Protein AF-0000000074158542 (afdb_homodimer)

Radius of gyration: 22.86 Å; Cα contacts (8 Å, |Δi|>4): 932; chains: 2; bounding box: 51×66×59 Å

Solvent-accessible surface area (backbone atoms only — not comparable to full-atom values): 23704 Å² total; per-residue (Å²): 130,83,53,44,63,61,60,49,43,71,37,66,74,48,36,55,53,65,66,39,65,47,54,40,76,48,74,39,62,45,64,48,71,70,79,64,55,94,86,49,64,58,48,18,19,28,57,45,49,68,30,48,36,85,51,28,33,64,36,61,40,24,36,33,59,42,85,89,40,65,74,87,75,65,70,91,71,69,67,77,62,85,67,69,78,62,86,50,35,48,61,89,57,55,47,31,32,33,36,39,36,39,24,53,35,42,8,14,80,51,70,40,21,51,26,70,20,52,54,44,35,54,43,47,50,29,43,50,31,40,50,49,51,36,12,52,51,46,38,72,74,48,49,90,52,84,67,60,88,54,42,55,83,43,55,89,62,56,66,44,67,42,33,45,36,39,40,48,71,40,88,50,57,41,69,37,52,34,41,31,37,16,33,68,74,44,44,53,92,46,38,36,33,36,35,31,37,33,24,42,82,85,64,48,67,27,31,40,34,38,33,38,33,38,42,58,82,51,78,72,58,68,76,103,130,86,53,45,64,61,61,49,42,70,37,66,73,47,36,54,52,64,65,40,66,47,52,40,77,46,74,38,62,46,65,48,73,70,79,63,57,94,84,48,64,58,49,16,19,28,59,45,48,70,30,48,34,83,49,26,33,61,36,61,41,24,36,32,60,41,85,90,41,66,76,85,77,63,70,91,71,68,68,74,61,83,64,72,78,62,88,50,35,46,61,90,56,56,47,32,34,32,37,39,36,39,23,53,34,41,6,14,81,50,69,40,19,52,26,71,20,52,55,43,34,53,43,47,50,28,42,50,30,39,49,50,51,38,11,51,52,44,39,73,75,49,48,88,51,85,66,60,88,55,43,54,83,44,56,90,61,54,66,45,66,42,33,42,38,38,40,49,70,40,90,51,58,41,70,38,51,34,42,31,37,17,32,66,72,45,44,54,91,47,38,35,32,35,36,29,37,33,24,42,82,86,65,48,68,25,30,38,34,38,34,39,33,38,42,59,81,51,76,72,57,68,76,103

Secondary structure (DSSP, 8-state):
---HHHHHHTSHHHHHHHTSTTEEEE--GGG------TTSPPSSHIIIIIS-STTS---EEEEEEPTT------S----------S--PBPS--EEEEEEEE-GGGB-SSTTBB-THHHHHHHHHHHHHHHHHHHHHHHHHHTTSPPPTTB---TT--EEEEEEEEEE-SPPBSSEEEEEEEEEEEEETTEEEEEEEEE-TT--EEEEEEEEEEE---GGGTT-/---HHHHHHTSHHHHHHHTSTTEEEE--GGG------TTSPPSSHIIIIIS-STTS---EEEEEEPTT------S----------S--PBPS--EEEEEEEE-GGGB-SSTTBB-HHHHHHHHHHHHHHHHHHHHHHHHHHHTTSPPPTTB---TT--EEEEEEEEEE-SPPBSSEEEEEEEEEEEEETTEEEEEEEEE-TT--EEEEEEEEEEE---GGGTT-

Structure (mmCIF, N/CA/C/O backbone):
data_AF-0000000074158542-model_v1
#
loop_
_entity.id
_entity.type
_entity.pdbx_description
1 polymer 'Thioesterase domain-containing protein'
#
loop_
_atom_site.group_PDB
_atom_site.id
_atom_site.type_symbol
_atom_site.label_atom_id
_atom_site.label_alt_id
_atom_site.label_comp_id
_atom_site.label_asym_id
_atom_site.label_entity_id
_atom_site.label_seq_id
_atom_site.pdbx_PDB_ins_code
_atom_site.Cartn_x
_atom_site.Cartn_y
_atom_site.Cartn_z
_atom_site.occupancy
_atom_site.B_iso_or_equiv
_atom_site.auth_seq_id
_atom_site.auth_comp_id
_atom_site.auth_asym_id
_atom_site.auth_atom_id
_atom_site.pdbx_PDB_model_num
ATOM 1 N N . MET A 1 1 ? -13.031 23.891 -12.07 1 36.44 1 MET A N 1
ATOM 2 C CA . MET A 1 1 ? -12.43 22.844 -11.25 1 36.44 1 MET A CA 1
ATOM 3 C C . MET A 1 1 ? -13.148 22.719 -9.914 1 36.44 1 MET A C 1
ATOM 5 O O . MET A 1 1 ? -13.227 23.688 -9.148 1 36.44 1 MET A O 1
ATOM 9 N N . PHE A 1 2 ? -14.211 22.109 -9.836 1 53.5 2 PHE A N 1
ATOM 10 C CA . PHE A 1 2 ? -15.062 21.984 -8.656 1 53.5 2 PHE A CA 1
ATOM 11 C C . PHE A 1 2 ? -14.227 21.688 -7.414 1 53.5 2 PHE A C 1
ATOM 13 O O . PHE A 1 2 ? -13.234 20.969 -7.484 1 53.5 2 PHE A O 1
ATOM 20 N N . ASP A 1 3 ? -14.234 22.453 -6.316 1 83.88 3 ASP A N 1
ATOM 21 C CA . ASP A 1 3 ? -13.594 22.516 -5.008 1 83.88 3 ASP A CA 1
ATOM 22 C C . ASP A 1 3 ? -13.797 21.219 -4.23 1 83.88 3 ASP A C 1
ATOM 24 O O . ASP A 1 3 ? -14.914 20.719 -4.148 1 83.88 3 ASP A O 1
ATOM 28 N N . ASN A 1 4 ? -12.773 20.344 -4.148 1 93.06 4 ASN A N 1
ATOM 29 C CA . ASN A 1 4 ? -12.812 19.094 -3.395 1 93.06 4 ASN A CA 1
ATOM 30 C C . ASN A 1 4 ? -13.734 19.203 -2.186 1 93.06 4 ASN A C 1
ATOM 32 O O . ASN A 1 4 ? -14.539 18.297 -1.937 1 93.06 4 ASN A O 1
ATOM 36 N N . MET A 1 5 ? -13.742 20.297 -1.559 1 93.75 5 MET A N 1
ATOM 37 C CA . MET A 1 5 ? -14.562 20.469 -0.366 1 93.75 5 MET A CA 1
ATOM 38 C C . MET A 1 5 ? -16.047 20.547 -0.733 1 93.75 5 MET A C 1
ATOM 40 O O . MET A 1 5 ? -16.891 19.984 -0.044 1 93.75 5 MET A O 1
ATOM 44 N N . ASP A 1 6 ? -16.375 21.281 -1.774 1 94.75 6 ASP A N 1
ATOM 45 C CA . ASP A 1 6 ? -17.766 21.359 -2.227 1 94.75 6 ASP A CA 1
ATOM 46 C C . ASP A 1 6 ? -18.297 19.984 -2.604 1 94.75 6 ASP A C 1
ATOM 48 O O . ASP A 1 6 ? -19.453 19.672 -2.309 1 94.75 6 ASP A O 1
ATOM 52 N N . TYR A 1 7 ? -17.5 19.266 -3.262 1 97 7 TYR A N 1
ATOM 53 C CA . TYR A 1 7 ? -17.875 17.906 -3.617 1 97 7 TYR A CA 1
ATOM 54 C C . TYR A 1 7 ? -18.234 17.094 -2.373 1 97 7 TYR A C 1
ATOM 56 O O . TYR A 1 7 ? -19.297 16.469 -2.312 1 97 7 TYR A O 1
ATOM 64 N N . PHE A 1 8 ? -17.359 17.094 -1.417 1 97.06 8 PHE A N 1
ATOM 65 C CA . PHE A 1 8 ? -17.578 16.266 -0.234 1 97.06 8 PHE A CA 1
ATOM 66 C C . PHE A 1 8 ? -18.734 16.797 0.592 1 97.06 8 PHE A C 1
ATOM 68 O O . PHE A 1 8 ? -19.469 16.016 1.22 1 97.06 8 PHE A O 1
ATOM 75 N N . LYS A 1 9 ? -18.969 18.078 0.613 1 95.94 9 LYS A N 1
ATOM 76 C CA . LYS A 1 9 ? -20.078 18.688 1.35 1 95.94 9 LYS A CA 1
ATOM 77 C C . LYS A 1 9 ? -21.406 18.297 0.733 1 95.94 9 LYS A C 1
ATOM 79 O O . LYS A 1 9 ? -22.469 18.484 1.347 1 95.94 9 LYS A O 1
ATOM 84 N N . SER A 1 10 ? -21.422 17.781 -0.447 1 96.19 10 SER A N 1
ATOM 85 C CA . SER A 1 10 ? -22.656 17.297 -1.064 1 96.19 10 SER A CA 1
ATOM 86 C C . SER A 1 10 ? -23.172 16.047 -0.362 1 96.19 10 SER A C 1
ATOM 88 O O . SER A 1 10 ? -24.328 15.664 -0.535 1 96.19 10 SER A O 1
ATOM 90 N N . PHE A 1 11 ? -22.297 15.414 0.333 1 95.88 11 PHE A N 1
ATOM 91 C CA . PHE A 1 11 ? -22.719 14.328 1.204 1 95.88 11 PHE A CA 1
ATOM 92 C C . PHE A 1 11 ? -23.219 14.867 2.543 1 95.88 11 PHE A C 1
ATOM 94 O O . PHE A 1 11 ? -22.453 15.484 3.285 1 95.88 11 PHE A O 1
ATOM 101 N N . PRO A 1 12 ? -24.406 14.531 2.934 1 96.06 12 PRO A N 1
ATOM 102 C CA . PRO A 1 12 ? -24.969 15.109 4.16 1 96.06 12 PRO A CA 1
ATOM 103 C C . PRO A 1 12 ? -24.109 14.812 5.391 1 96.06 12 PRO A C 1
ATOM 105 O O . PRO A 1 12 ? -23.938 15.688 6.242 1 96.06 12 PRO A O 1
ATOM 108 N N . TRP A 1 13 ? -23.641 13.617 5.43 1 94.69 13 TRP A N 1
ATOM 109 C CA . TRP A 1 13 ? -22.844 13.258 6.598 1 94.69 13 TRP A CA 1
ATOM 110 C C . TRP A 1 13 ? -21.562 14.078 6.652 1 94.69 13 TRP A C 1
ATOM 112 O O . TRP A 1 13 ? -21.062 14.398 7.734 1 94.69 13 TRP A O 1
ATOM 122 N N . PHE A 1 14 ? -20.969 14.383 5.582 1 95.88 14 PHE A N 1
ATOM 123 C CA . PHE A 1 14 ? -19.75 15.188 5.57 1 95.88 14 PHE A CA 1
ATOM 124 C C . PHE A 1 14 ? -20.078 16.656 5.812 1 95.88 14 PHE A C 1
ATOM 126 O O . PHE A 1 14 ? -19.328 17.359 6.5 1 95.88 14 PHE A O 1
ATOM 133 N N . ASP A 1 15 ? -21.156 17.078 5.262 1 96.38 15 ASP A N 1
ATOM 134 C CA . ASP A 1 15 ? -21.578 18.453 5.527 1 96.38 15 ASP A CA 1
ATOM 135 C C . ASP A 1 15 ? -21.766 18.688 7.023 1 96.38 15 ASP A C 1
ATOM 137 O O . ASP A 1 15 ? -21.359 19.734 7.543 1 96.38 15 ASP A O 1
ATOM 141 N N . ALA A 1 16 ? -22.344 17.75 7.668 1 96.06 16 ALA A N 1
ATOM 142 C CA . ALA A 1 16 ? -22.516 17.844 9.117 1 96.06 16 ALA A CA 1
ATOM 143 C C . ALA A 1 16 ? -21.172 17.922 9.82 1 96.06 16 ALA A C 1
ATOM 145 O O . ALA A 1 16 ? -21.016 18.656 10.797 1 96.06 16 ALA A O 1
ATOM 146 N N . LEU A 1 17 ? -20.25 17.172 9.328 1 94.31 17 LEU A N 1
ATOM 147 C CA . LEU A 1 17 ? -18.906 17.156 9.898 1 94.31 17 LEU A CA 1
ATOM 148 C C . LEU A 1 17 ? -18.25 18.516 9.781 1 94.31 17 LEU A C 1
ATOM 150 O O . LEU A 1 17 ? -17.562 18.969 10.711 1 94.31 17 LEU A O 1
ATOM 154 N N . THR A 1 18 ? -18.484 19.188 8.68 1 95.62 18 THR A N 1
ATOM 155 C CA . THR A 1 18 ? -17.828 20.469 8.445 1 95.62 18 THR A CA 1
ATOM 156 C C . THR A 1 18 ? -18.391 21.531 9.383 1 95.62 18 THR A C 1
ATOM 158 O O . THR A 1 18 ? -17.812 22.609 9.539 1 95.62 18 THR A O 1
ATOM 161 N N . LYS A 1 19 ? -19.469 21.25 10.031 1 95.06 19 LYS A N 1
ATOM 162 C CA . LYS A 1 19 ? -20.125 22.203 10.922 1 95.06 19 LYS A CA 1
ATOM 163 C C . LYS A 1 19 ? -19.719 21.969 12.375 1 95.06 19 LYS A C 1
ATOM 165 O O . LYS A 1 19 ? -20.109 22.719 13.266 1 95.06 19 LYS A O 1
ATOM 170 N N . GLU A 1 20 ? -19.016 20.938 12.547 1 94.12 20 GLU A N 1
ATOM 171 C CA . GLU A 1 20 ? -18.516 20.672 13.891 1 94.12 20 GLU A CA 1
ATOM 172 C C . GLU A 1 20 ? -17.578 21.781 14.359 1 94.12 20 GLU A C 1
ATOM 174 O O . GLU A 1 20 ? -16.766 22.297 13.578 1 94.12 20 GLU A O 1
ATOM 179 N N . PRO A 1 21 ? -17.656 22.141 15.648 1 93.44 21 PRO A N 1
ATOM 180 C CA . PRO A 1 21 ? -16.75 23.172 16.172 1 93.44 21 PRO A CA 1
ATOM 181 C C . PRO A 1 21 ? -15.281 22.781 16.016 1 93.44 21 PRO A C 1
ATOM 183 O O . PRO A 1 21 ? -14.898 21.641 16.312 1 93.44 21 PRO A O 1
ATOM 186 N N . GLY A 1 22 ? -14.523 23.734 15.453 1 94.06 22 GLY A N 1
ATOM 187 C CA . GLY A 1 22 ? -13.086 23.531 15.352 1 94.06 22 GLY A CA 1
ATOM 188 C C . GLY A 1 22 ? -12.672 22.891 14.039 1 94.06 22 GLY A C 1
ATOM 189 O O . GLY A 1 22 ? -11.484 22.641 13.812 1 94.06 22 GLY A O 1
ATOM 190 N N . PHE A 1 23 ? -13.656 22.641 13.227 1 95.88 23 PHE A N 1
ATOM 191 C CA . PHE A 1 23 ? -13.352 22.031 11.945 1 95.88 23 PHE A CA 1
ATOM 192 C C . PHE A 1 23 ? -12.438 22.922 11.117 1 95.88 23 PHE A C 1
ATOM 194 O O . PHE A 1 23 ? -12.758 24.078 10.859 1 95.88 23 PHE A O 1
ATOM 201 N N . VAL A 1 24 ? -11.242 22.406 10.766 1 96 24 VAL A N 1
ATOM 202 C CA . VAL A 1 24 ? -10.289 23.109 9.914 1 96 24 VAL A CA 1
ATOM 203 C C . VAL A 1 24 ? -9.93 22.234 8.711 1 96 24 VAL A C 1
ATOM 205 O O . VAL A 1 24 ? -9.516 21.094 8.867 1 96 24 VAL A O 1
ATOM 208 N N . SER A 1 25 ? -10.117 22.766 7.551 1 96 25 SER A N 1
ATOM 209 C CA . SER A 1 25 ? -9.75 22.047 6.34 1 96 25 SER A CA 1
ATOM 210 C C . SER A 1 25 ? -8.305 22.344 5.938 1 96 25 SER A C 1
ATOM 212 O O . SER A 1 25 ? -7.754 23.375 6.316 1 96 25 SER A O 1
ATOM 214 N N . PHE A 1 26 ? -7.695 21.438 5.254 1 94.19 26 PHE A N 1
ATOM 215 C CA . PHE A 1 26 ? -6.371 21.625 4.68 1 94.19 26 PHE A CA 1
ATOM 216 C C . PHE A 1 26 ? -6.195 20.797 3.416 1 94.19 26 PHE A C 1
ATOM 218 O O . PHE A 1 26 ? -6.992 19.891 3.145 1 94.19 26 PHE A O 1
ATOM 225 N N . THR A 1 27 ? -5.188 21.141 2.621 1 92.69 27 THR A N 1
ATOM 226 C CA . THR A 1 27 ? -4.793 20.312 1.477 1 92.69 27 THR A CA 1
ATOM 227 C C . THR A 1 27 ? -3.701 19.328 1.868 1 92.69 27 THR A C 1
ATOM 229 O O . THR A 1 27 ? -2.627 19.734 2.322 1 92.69 27 THR A O 1
ATOM 232 N N . PRO A 1 28 ? -4.035 18.078 1.693 1 93.38 28 PRO A N 1
ATOM 233 C CA . PRO A 1 28 ? -2.965 17.109 1.977 1 93.38 28 PRO A CA 1
ATOM 234 C C . PRO A 1 28 ? -1.699 17.391 1.167 1 93.38 28 PRO A C 1
ATOM 236 O O . PRO A 1 28 ? -1.778 17.859 0.03 1 93.38 28 PRO A O 1
ATOM 239 N N . VAL A 1 29 ? -0.57 17.078 1.777 1 86.44 29 VAL A N 1
ATOM 240 C CA . VAL A 1 29 ? 0.714 17.359 1.145 1 86.44 29 VAL A CA 1
ATOM 241 C C . VAL A 1 29 ? 0.807 16.625 -0.189 1 86.44 29 VAL A C 1
ATOM 243 O O . VAL A 1 29 ? 1.404 17.125 -1.144 1 86.44 29 VAL A O 1
ATOM 246 N N . SER A 1 30 ? 0.225 15.508 -0.268 1 89.94 30 SER A N 1
ATOM 247 C CA . SER A 1 30 ? 0.271 14.68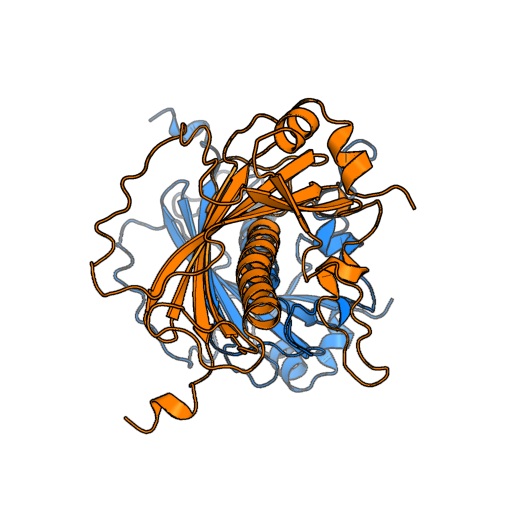8 -1.475 1 89.94 30 SER A CA 1
ATOM 248 C C . SER A 1 30 ? -0.526 15.32 -2.607 1 89.94 30 SER A C 1
ATOM 250 O O . SER A 1 30 ? -0.401 14.922 -3.766 1 89.94 30 SER A O 1
ATOM 252 N N . ARG A 1 31 ? -1.344 16.281 -2.344 1 90.56 31 ARG A N 1
ATOM 253 C CA . ARG A 1 31 ? -2.133 16.984 -3.35 1 90.56 31 ARG A CA 1
ATOM 254 C C . ARG A 1 31 ? -1.714 18.453 -3.447 1 90.56 31 ARG A C 1
ATOM 256 O O . ARG A 1 31 ? -2.357 19.25 -4.141 1 90.56 31 ARG A O 1
ATOM 263 N N . SER A 1 32 ? -0.72 18.75 -2.678 1 82.06 32 SER A N 1
ATOM 264 C CA . SER A 1 32 ? -0.263 20.125 -2.682 1 82.06 32 SER A CA 1
ATOM 265 C C . SER A 1 32 ? 0.671 20.406 -3.855 1 82.06 32 SER A C 1
ATOM 267 O O . SER A 1 32 ? 1.409 19.516 -4.289 1 82.06 32 SER A O 1
ATOM 269 N N . ASN A 1 33 ? 0.307 21.375 -4.746 1 62.41 33 ASN A N 1
ATOM 270 C CA . ASN A 1 33 ? 1.046 21.75 -5.945 1 62.41 33 ASN A CA 1
ATOM 271 C C . ASN A 1 33 ? 2.387 22.391 -5.602 1 62.41 33 ASN A C 1
ATOM 273 O O . ASN A 1 33 ? 2.955 23.125 -6.41 1 62.41 33 ASN A O 1
ATOM 277 N N . GLY A 1 34 ? 2.863 22.156 -4.527 1 56.31 34 GLY A N 1
ATOM 278 C CA . GLY A 1 34 ? 4.09 22.922 -4.395 1 56.31 34 GLY A CA 1
ATOM 279 C C . GLY A 1 34 ? 5.047 22.719 -5.555 1 56.31 34 GLY A C 1
ATOM 280 O O . GLY A 1 34 ? 5.02 21.688 -6.215 1 56.31 34 GLY A O 1
ATOM 281 N N . THR A 1 35 ? 5.281 23.828 -6.312 1 51.31 35 THR A N 1
ATOM 282 C CA . THR A 1 35 ? 6.184 23.906 -7.457 1 51.31 35 THR A CA 1
ATOM 283 C C . THR A 1 35 ? 7.492 23.188 -7.16 1 51.31 35 THR A C 1
ATOM 285 O O . THR A 1 35 ? 8.141 23.453 -6.148 1 51.31 35 THR A O 1
ATOM 288 N N . TYR A 1 36 ? 7.344 21.938 -7.484 1 53.16 36 TYR A N 1
ATOM 289 C CA . TYR A 1 36 ? 8.672 21.328 -7.418 1 53.16 36 TYR A CA 1
ATOM 290 C C . TYR A 1 36 ? 9.57 21.891 -8.523 1 53.16 36 TYR A C 1
ATOM 292 O O . TYR A 1 36 ? 9.086 22.266 -9.594 1 53.16 36 TYR A O 1
ATOM 300 N N . GLY A 1 37 ? 10.516 22.5 -8.156 1 50.5 37 GLY A N 1
ATOM 301 C CA . GLY A 1 37 ? 11.43 23.078 -9.133 1 50.5 37 GLY A CA 1
ATOM 302 C C . GLY A 1 37 ? 11.617 22.203 -10.359 1 50.5 37 GLY A C 1
ATOM 303 O O . GLY A 1 37 ? 11.352 21 -10.312 1 50.5 37 GLY A O 1
ATOM 304 N N . ASP A 1 38 ? 11.734 22.797 -11.555 1 50.31 38 ASP A N 1
ATOM 305 C CA . ASP A 1 38 ? 11.875 22.25 -12.898 1 50.31 38 ASP A CA 1
ATOM 306 C C . ASP A 1 38 ? 12.797 21.031 -12.898 1 50.31 38 ASP A C 1
ATOM 308 O O . ASP A 1 38 ? 12.625 20.109 -13.703 1 50.31 38 ASP A O 1
ATOM 312 N N . ASN A 1 39 ? 13.844 21.047 -12.016 1 53.22 39 ASN A N 1
ATOM 313 C CA . ASN A 1 39 ? 14.883 20.016 -12.109 1 53.22 39 ASN A CA 1
ATOM 314 C C . ASN A 1 39 ? 14.727 18.969 -11.016 1 53.22 39 ASN A C 1
ATOM 316 O O . ASN A 1 39 ? 15.609 18.125 -10.82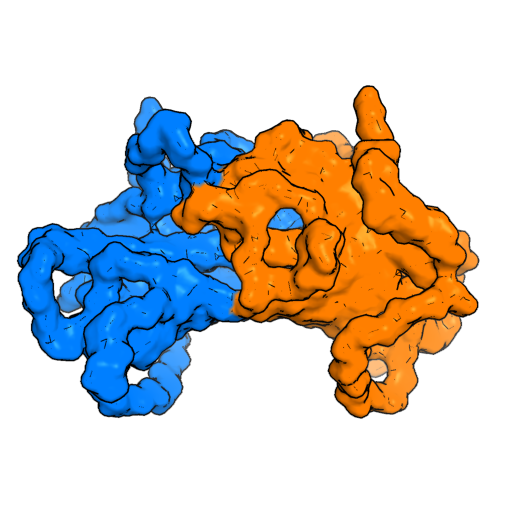8 1 53.22 39 ASN A O 1
ATOM 320 N N . GLU A 1 40 ? 13.68 19.109 -10.219 1 57.97 40 GLU A N 1
ATOM 321 C CA . GLU A 1 40 ? 13.602 18.094 -9.164 1 57.97 40 GLU A CA 1
ATOM 322 C C . GLU A 1 40 ? 12.641 16.969 -9.539 1 57.97 40 GLU A C 1
ATOM 324 O O . GLU A 1 40 ? 11.648 17.203 -10.227 1 57.97 40 GLU A O 1
ATOM 329 N N . PRO A 1 41 ? 13.141 15.828 -9.281 1 61 41 PRO A N 1
ATOM 330 C CA . PRO A 1 41 ? 12.219 14.727 -9.555 1 61 41 PRO A CA 1
ATOM 331 C C . PRO A 1 41 ? 10.867 14.906 -8.867 1 61 41 PRO A C 1
ATOM 333 O O . PRO A 1 41 ? 10.789 15.5 -7.793 1 61 41 PRO A O 1
ATOM 336 N N . PRO A 1 42 ? 9.953 14.617 -9.57 1 67.69 42 PRO A N 1
ATOM 337 C CA . PRO A 1 42 ? 8.594 14.867 -9.086 1 67.69 42 PRO A CA 1
ATOM 338 C C . PRO A 1 42 ? 8.273 14.109 -7.801 1 67.69 42 PRO A C 1
ATOM 340 O O . PRO A 1 42 ? 8.617 12.93 -7.676 1 67.69 42 PRO A O 1
ATOM 343 N N . ARG A 1 43 ? 7.973 14.859 -6.742 1 80.12 43 ARG A N 1
ATOM 344 C CA . ARG A 1 43 ? 7.5 14.297 -5.48 1 80.12 43 ARG A CA 1
ATOM 345 C C . ARG A 1 43 ? 5.992 14.07 -5.512 1 80.12 43 ARG A C 1
ATOM 347 O O . ARG A 1 43 ? 5.281 14.703 -6.301 1 80.12 43 ARG A O 1
ATOM 354 N N . ASN A 1 44 ? 5.57 13.141 -4.691 1 86.56 44 ASN A N 1
ATOM 355 C CA . ASN A 1 44 ? 4.156 12.867 -4.461 1 86.56 44 ASN A CA 1
ATOM 356 C C . ASN A 1 44 ? 3.424 12.555 -5.762 1 86.56 44 ASN A C 1
ATOM 358 O O . ASN A 1 44 ? 2.26 12.922 -5.93 1 86.56 44 ASN A O 1
ATOM 362 N N . GLN A 1 45 ? 4.09 11.992 -6.719 1 89.5 45 GLN A N 1
ATOM 363 C CA . GLN A 1 45 ? 3.508 11.773 -8.039 1 89.5 45 GLN A CA 1
ATOM 364 C C . GLN A 1 45 ? 2.318 10.82 -7.965 1 89.5 45 GLN A C 1
ATOM 366 O O . GLN A 1 45 ? 1.345 10.977 -8.703 1 89.5 45 GLN A O 1
ATOM 371 N N . ILE A 1 46 ? 2.361 9.914 -7.082 1 93.88 46 ILE A N 1
ATOM 372 C CA . ILE A 1 46 ? 1.338 8.867 -7.062 1 93.88 46 ILE A CA 1
ATOM 373 C C . ILE A 1 46 ? -0.017 9.484 -6.719 1 93.88 46 ILE A C 1
ATOM 375 O O . ILE A 1 46 ? -1 9.273 -7.434 1 93.88 46 ILE A O 1
ATOM 379 N N . LEU A 1 47 ? -0.072 10.297 -5.719 1 93.44 47 LEU A N 1
ATOM 380 C CA . LEU A 1 47 ? -1.365 10.844 -5.316 1 93.44 47 LEU A CA 1
ATOM 381 C C . LEU A 1 47 ? -1.639 12.172 -6.016 1 93.44 47 LEU A C 1
ATOM 383 O O . LEU A 1 47 ? -2.795 12.531 -6.25 1 93.44 47 LEU A O 1
ATOM 387 N N . ARG A 1 48 ? -0.61 12.828 -6.367 1 91.94 48 ARG A N 1
ATOM 388 C CA . ARG A 1 48 ? -0.765 14.148 -6.977 1 91.94 48 ARG A CA 1
ATOM 389 C C . ARG A 1 48 ? -1.126 14.023 -8.453 1 91.94 48 ARG A C 1
ATOM 391 O O . ARG A 1 48 ? -1.872 14.852 -8.984 1 91.94 48 ARG A O 1
ATOM 398 N N . GLN A 1 49 ? -0.616 13.047 -9.102 1 91.44 49 GLN A N 1
ATOM 399 C CA . GLN A 1 49 ? -0.771 12.961 -10.547 1 91.44 49 GLN A CA 1
ATOM 400 C C . GLN A 1 49 ? -1.378 11.625 -10.953 1 91.44 49 GLN A C 1
ATOM 402 O O . GLN A 1 49 ? -2.461 11.578 -11.539 1 91.44 49 GLN A O 1
ATOM 407 N N . THR A 1 50 ? -0.81 10.586 -10.617 1 95.19 50 THR A N 1
ATOM 408 C CA . THR A 1 50 ? -1.194 9.266 -11.102 1 95.19 50 THR A CA 1
ATOM 409 C C . THR A 1 50 ? -2.611 8.914 -10.656 1 95.19 50 THR A C 1
ATOM 411 O O . THR A 1 50 ? -3.412 8.414 -11.445 1 95.19 50 THR A O 1
ATOM 414 N N . PHE A 1 51 ? -2.928 9.219 -9.375 1 97 51 PHE A N 1
ATOM 415 C CA . PHE A 1 51 ? -4.246 8.875 -8.859 1 97 51 PHE A CA 1
ATOM 416 C C . PHE A 1 51 ? -5.203 10.055 -8.984 1 97 51 PHE A C 1
ATOM 418 O O . PHE A 1 51 ? -6.391 9.938 -8.672 1 97 51 PHE A O 1
ATOM 425 N N . ASN A 1 52 ? -4.711 11.164 -9.383 1 94.88 52 ASN A N 1
ATOM 426 C CA . ASN A 1 52 ? -5.555 12.352 -9.445 1 94.88 52 ASN A CA 1
ATOM 427 C C . ASN A 1 52 ? -6.312 12.43 -10.766 1 94.88 52 ASN A C 1
ATOM 429 O O . ASN A 1 52 ? -6.004 13.266 -11.617 1 94.88 52 ASN A O 1
ATOM 433 N N . ASN A 1 53 ? -7.324 11.625 -10.922 1 95.56 53 ASN A N 1
ATOM 434 C CA . ASN A 1 53 ? -8.156 11.57 -12.125 1 95.56 53 ASN A CA 1
ATOM 435 C C . ASN A 1 53 ? -9.5 10.914 -11.844 1 95.56 53 ASN A C 1
ATOM 437 O O . ASN A 1 53 ? -9.727 10.391 -10.75 1 95.56 53 ASN A O 1
ATOM 441 N N . SER A 1 54 ? -10.367 10.805 -12.805 1 96.12 54 SER A N 1
ATOM 442 C CA . SER A 1 54 ? -11.758 10.398 -12.617 1 96.12 54 SER A CA 1
ATOM 443 C C . SER A 1 54 ? -11.859 8.891 -12.383 1 96.12 54 SER A C 1
ATOM 445 O O . SER A 1 54 ? -12.844 8.414 -11.812 1 96.12 54 SER A O 1
ATOM 447 N N . ASP A 1 55 ? -10.852 8.094 -12.719 1 95.06 55 ASP A N 1
ATOM 448 C CA . ASP A 1 55 ? -10.93 6.633 -12.641 1 95.06 55 ASP A CA 1
ATOM 449 C C . ASP A 1 55 ? -10.375 6.129 -11.305 1 95.06 55 ASP A C 1
ATOM 451 O O . ASP A 1 55 ? -10.586 4.969 -10.945 1 95.06 55 ASP A O 1
ATOM 455 N N . THR A 1 56 ? -9.664 6.984 -10.594 1 97.31 56 THR A N 1
ATOM 456 C CA . THR A 1 56 ? -8.992 6.52 -9.383 1 97.31 56 THR A CA 1
ATOM 457 C C . THR A 1 56 ? -9.43 7.344 -8.172 1 97.31 56 THR A C 1
ATOM 459 O O . THR A 1 56 ? -10.375 6.98 -7.477 1 97.31 56 THR A O 1
ATOM 462 N N . ILE A 1 57 ? -8.828 8.531 -7.949 1 98.06 57 ILE A N 1
ATOM 463 C CA . ILE A 1 57 ? -9.219 9.391 -6.832 1 98.06 57 ILE A CA 1
ATOM 464 C C . ILE A 1 57 ? -9.469 10.812 -7.332 1 98.06 57 ILE A C 1
ATOM 466 O O . ILE A 1 57 ? -8.617 11.688 -7.188 1 98.06 57 ILE A O 1
ATOM 470 N N . PRO A 1 58 ? -10.633 11.078 -7.746 1 97.69 58 PRO A N 1
ATOM 471 C CA . PRO A 1 58 ? -10.906 12.391 -8.336 1 97.69 58 PRO A CA 1
ATOM 472 C C . PRO A 1 58 ? -10.992 13.5 -7.289 1 97.69 58 PRO A C 1
ATOM 474 O O . PRO A 1 58 ? -10.766 14.672 -7.609 1 97.69 58 PRO A O 1
ATOM 477 N N . HIS A 1 59 ? -11.367 13.188 -6.082 1 97.44 59 HIS A N 1
ATOM 478 C CA . HIS A 1 59 ? -11.508 14.18 -5.023 1 97.44 59 HIS A CA 1
ATOM 479 C C . HIS A 1 59 ? -10.789 13.734 -3.752 1 97.44 59 HIS A C 1
ATOM 481 O O . HIS A 1 59 ? -10.852 12.562 -3.377 1 97.44 59 HIS A O 1
ATOM 487 N N . CYS A 1 60 ? -10.133 14.625 -3.17 1 97.5 60 CYS A N 1
ATOM 488 C CA . CYS A 1 60 ? -9.352 14.398 -1.958 1 97.5 60 CYS A CA 1
ATOM 489 C C . CYS A 1 60 ? -9.164 15.695 -1.182 1 97.5 60 CYS A C 1
ATOM 491 O O . CYS A 1 60 ? -8.828 16.734 -1.763 1 97.5 60 CYS A O 1
ATOM 493 N N . THR A 1 61 ? -9.398 15.68 0.103 1 96.56 61 THR A N 1
ATOM 494 C CA . THR A 1 61 ? -9.164 16.828 0.967 1 96.56 61 THR A CA 1
ATOM 495 C C . THR A 1 61 ? -8.875 16.391 2.396 1 96.56 61 THR A C 1
ATOM 497 O O . THR A 1 61 ? -9.086 15.219 2.744 1 96.56 61 THR A O 1
ATOM 500 N N . GLY A 1 62 ? -8.289 17.25 3.17 1 97.25 62 GLY A N 1
ATOM 501 C CA . GLY A 1 62 ? -7.98 16.969 4.562 1 97.25 62 GLY A CA 1
ATOM 502 C C . GLY A 1 62 ? -8.727 17.859 5.539 1 97.25 62 GLY A C 1
ATOM 503 O O . GLY A 1 62 ? -9.188 18.938 5.172 1 97.25 62 GLY A O 1
ATOM 504 N N . PHE A 1 63 ? -8.844 17.328 6.754 1 97.38 63 PHE A N 1
ATOM 505 C CA . PHE A 1 63 ? -9.367 18.156 7.832 1 97.38 63 PHE A CA 1
ATOM 506 C C . PHE A 1 63 ? -8.875 17.672 9.188 1 97.38 63 PHE A C 1
ATOM 508 O O . PHE A 1 63 ? -8.352 16.562 9.297 1 97.38 63 PHE A O 1
ATOM 515 N N . TYR A 1 64 ? -8.922 18.516 10.148 1 96.69 64 TYR A N 1
ATOM 516 C CA . TYR A 1 64 ? -8.75 18.156 11.555 1 96.69 64 TYR A CA 1
ATOM 517 C C . TYR A 1 64 ? -9.641 19 12.445 1 96.69 64 TYR A C 1
ATOM 519 O O . TYR A 1 64 ? -10.203 20.016 12 1 96.69 64 TYR A O 1
ATOM 527 N N . LEU A 1 65 ? -9.883 18.5 13.594 1 93.31 65 LEU A N 1
ATOM 528 C CA . LEU A 1 65 ? -10.641 19.25 14.594 1 93.31 65 LEU A CA 1
ATOM 529 C C . LEU A 1 65 ? -9.711 19.875 15.633 1 93.31 65 LEU A C 1
ATOM 531 O O . LEU A 1 65 ? -8.914 19.172 16.266 1 93.31 65 LEU A O 1
ATOM 535 N N . LYS A 1 66 ? -9.656 21.109 15.734 1 86.44 66 LYS A N 1
ATOM 536 C CA . LYS A 1 66 ? -8.844 21.812 16.734 1 86.44 66 LYS A CA 1
ATOM 537 C C . LYS A 1 66 ? -9.289 21.453 18.141 1 86.44 66 LYS A C 1
ATOM 539 O O . LYS A 1 66 ? -10.484 21.312 18.406 1 86.44 66 LYS A O 1
ATOM 544 N N . GLU A 1 67 ? -8.133 20.906 18.875 1 65.88 67 GLU A N 1
ATOM 545 C CA . GLU A 1 67 ? -8.352 20.594 20.281 1 65.88 67 GLU A CA 1
ATOM 546 C C . GLU A 1 67 ? -9.062 21.719 21 1 65.88 67 GLU A C 1
ATOM 548 O O . GLU A 1 67 ? -8.875 22.891 20.656 1 65.88 67 GLU A O 1
ATOM 553 N N . GLY A 1 68 ? -9.891 21.531 22 1 54.31 68 GLY A N 1
ATOM 554 C CA . GLY A 1 68 ? -10.781 22.25 22.891 1 54.31 68 GLY A CA 1
ATOM 555 C C . GLY A 1 68 ? -12.25 22.109 22.516 1 54.31 68 GLY A C 1
ATOM 556 O O . GLY A 1 68 ? -13.125 22.5 23.281 1 54.31 68 GLY A O 1
ATOM 557 N N . THR A 1 69 ? -12.422 21.844 21.141 1 43.03 69 THR A N 1
ATOM 558 C CA . THR A 1 69 ? -13.82 21.547 20.844 1 43.03 69 THR A CA 1
ATOM 559 C C . THR A 1 69 ? -14.047 20.047 20.766 1 43.03 69 THR A C 1
ATOM 561 O O . THR A 1 69 ? -13.914 19.438 19.703 1 43.03 69 THR A O 1
ATOM 564 N N . SER A 1 70 ? -13.352 19.344 21.328 1 38.19 70 SER A N 1
ATOM 565 C CA . SER A 1 70 ? -13.383 17.906 21.094 1 38.19 70 SER A CA 1
ATOM 566 C C . SER A 1 70 ? -14.805 17.359 21.141 1 38.19 70 SER A C 1
ATOM 568 O O . SER A 1 70 ? -15.453 17.406 22.188 1 38.19 70 SER A O 1
ATOM 570 N N . PRO A 1 71 ? -15.695 17.516 20.172 1 35 71 PRO A N 1
ATOM 571 C CA . PRO A 1 71 ? -16.875 16.75 20.578 1 35 71 PRO A CA 1
ATOM 572 C C . PRO A 1 71 ? -16.516 15.367 21.094 1 35 71 PRO A C 1
ATOM 574 O O . PRO A 1 71 ? -15.344 14.977 21.094 1 35 71 PRO A O 1
ATOM 577 N N . HIS A 1 72 ? -17.469 14.219 20.547 1 31.75 72 HIS A N 1
ATOM 578 C CA . HIS A 1 72 ? -17.859 12.867 20.938 1 31.75 72 HIS A CA 1
ATOM 579 C C . HIS A 1 72 ? -16.734 11.867 20.672 1 31.75 72 HIS A C 1
ATOM 581 O O . HIS A 1 72 ? -16.359 11.625 19.531 1 31.75 72 HIS A O 1
ATOM 587 N N . ALA A 1 73 ? -15.672 11.75 21.453 1 32.34 73 ALA A N 1
ATOM 588 C CA . ALA A 1 73 ? -14.812 10.57 21.578 1 32.34 73 ALA A CA 1
ATOM 589 C C . ALA A 1 73 ? -15.641 9.289 21.562 1 32.34 73 ALA A C 1
ATOM 591 O O . ALA A 1 73 ? -15.523 8.453 22.469 1 32.34 73 ALA A O 1
ATOM 592 N N . ASP A 1 74 ? -16.781 9.242 21.203 1 31.42 74 ASP A N 1
ATOM 593 C CA . ASP A 1 74 ? -17.438 8.016 21.625 1 31.42 74 ASP A CA 1
ATOM 594 C C . ASP A 1 74 ? -16.641 6.785 21.172 1 31.42 74 ASP A C 1
ATOM 596 O O . ASP A 1 74 ? -16.922 5.668 21.625 1 31.42 74 ASP A O 1
ATOM 600 N N . GLY A 1 75 ? -16.328 6.594 19.922 1 31.94 75 GLY A N 1
ATOM 601 C CA . GLY A 1 75 ? -16.297 5.148 19.781 1 31.94 75 GLY A CA 1
ATOM 602 C C . GLY A 1 75 ? -15.25 4.48 20.656 1 31.94 75 GLY A C 1
ATOM 603 O O . GLY A 1 75 ? -14.547 5.152 21.406 1 31.94 75 GLY A O 1
ATOM 604 N N . HIS A 1 76 ? -14.883 2.99 20.484 1 31.58 76 HIS A N 1
ATOM 605 C CA . HIS A 1 76 ? -14.258 2.061 21.406 1 31.58 76 HIS A CA 1
ATOM 606 C C . HIS A 1 76 ? -12.891 2.564 21.859 1 31.58 76 HIS A C 1
ATOM 608 O O . HIS A 1 76 ? -12.031 2.867 21.016 1 31.58 76 HIS A O 1
ATOM 614 N N . GLY A 1 77 ? -12.797 3.322 22.953 1 31.97 77 GLY A N 1
ATOM 615 C CA . GLY A 1 77 ? -11.719 3.723 23.844 1 31.97 77 GLY A CA 1
ATOM 616 C C . GLY A 1 77 ? -10.641 2.67 23.984 1 31.97 77 GLY A C 1
ATOM 617 O O . GLY A 1 77 ? -10.781 1.726 24.766 1 31.97 77 GLY A O 1
ATOM 618 N N . THR A 1 78 ? -10.156 2.094 22.953 1 31.17 78 THR A N 1
ATOM 619 C CA . THR A 1 78 ? -9.047 1.299 23.469 1 31.17 78 THR A CA 1
ATOM 620 C C . THR A 1 78 ? -8.133 2.146 24.344 1 31.17 78 THR A C 1
ATOM 622 O O . THR A 1 78 ? -7.844 3.299 24.031 1 31.17 78 THR A O 1
ATOM 625 N N . LYS A 1 79 ? -8.266 1.91 25.672 1 32.12 79 LYS A N 1
ATOM 626 C CA . LYS A 1 79 ? -7.391 2.469 26.703 1 32.12 79 LYS A CA 1
ATOM 627 C C . LYS A 1 79 ? -6.02 2.814 26.125 1 32.12 79 LYS A C 1
ATOM 629 O O . LYS A 1 79 ? -5.41 2.004 25.422 1 32.12 79 LYS A O 1
ATOM 634 N N . PRO A 1 80 ? -5.715 4.074 26.062 1 32.69 80 PRO A N 1
ATOM 635 C CA . PRO A 1 80 ? -4.309 4.32 25.734 1 32.69 80 PRO A CA 1
ATOM 636 C C . PRO A 1 80 ? -3.361 3.354 26.438 1 32.69 80 PRO A C 1
ATOM 638 O O . PRO A 1 80 ? -3.48 3.139 27.656 1 32.69 80 PRO A O 1
ATOM 641 N N . SER A 1 81 ? -3.047 2.244 25.938 1 34.22 81 SER A N 1
ATOM 642 C CA . SER A 1 81 ? -2.006 1.512 26.656 1 34.22 81 SER A CA 1
ATOM 643 C C . SER A 1 81 ? -1.097 2.459 27.438 1 34.22 81 SER A C 1
ATOM 645 O O . SER A 1 81 ? -1 3.643 27.094 1 34.22 81 SER A O 1
ATOM 647 N N . ALA A 1 82 ? -0.413 1.977 28.5 1 33.28 82 ALA A N 1
ATOM 648 C CA . ALA A 1 82 ? 0.536 2.668 29.359 1 33.28 82 ALA A CA 1
ATOM 649 C C . ALA A 1 82 ? 1.435 3.604 28.562 1 33.28 82 ALA A C 1
ATOM 651 O O . ALA A 1 82 ? 2.324 3.152 27.844 1 33.28 82 ALA A O 1
ATOM 652 N N . ILE A 1 83 ? 0.783 4.625 27.938 1 36.38 83 ILE A N 1
ATOM 653 C CA . ILE A 1 83 ? 1.71 5.621 27.406 1 36.38 83 ILE A CA 1
ATOM 654 C C . ILE A 1 83 ? 2.803 5.902 28.438 1 36.38 83 ILE A C 1
ATOM 656 O O . ILE A 1 83 ? 2.512 6.301 29.562 1 36.38 83 ILE A O 1
ATOM 660 N N . ASP A 1 84 ? 3.773 5.219 28.406 1 39 84 ASP A N 1
ATOM 661 C CA . ASP A 1 84 ? 4.914 5.52 29.266 1 39 84 ASP A CA 1
ATOM 662 C C . ASP A 1 84 ? 5.105 7.027 29.406 1 39 84 ASP A C 1
ATOM 664 O O . ASP A 1 84 ? 4.945 7.777 28.453 1 39 84 ASP A O 1
ATOM 668 N N . LYS A 1 85 ? 4.883 7.629 30.594 1 40.75 85 LYS A N 1
ATOM 669 C CA . LYS A 1 85 ? 5.023 8.953 31.188 1 40.75 85 LYS A CA 1
ATOM 670 C C . LYS A 1 85 ? 6.316 9.625 30.734 1 40.75 85 LYS A C 1
ATOM 672 O O . LYS A 1 85 ? 6.812 10.539 31.406 1 40.75 85 LYS A O 1
ATOM 677 N N . SER A 1 86 ? 7.164 8.984 29.953 1 46.12 86 SER A N 1
ATOM 678 C CA . SER A 1 86 ? 8.25 9.906 29.641 1 46.12 86 SER A CA 1
ATOM 679 C C . SER A 1 86 ? 7.73 11.18 28.984 1 46.12 86 SER A C 1
ATOM 681 O O . SER A 1 86 ? 6.699 11.164 28.312 1 46.12 86 SER A O 1
ATOM 683 N N . PRO A 1 87 ? 8.008 12.367 29.406 1 49.38 87 PRO A N 1
ATOM 684 C CA . PRO A 1 87 ? 7.512 13.641 28.891 1 49.38 87 PRO A CA 1
ATOM 685 C C . PRO A 1 87 ? 7.422 13.672 27.375 1 49.38 87 PRO A C 1
ATOM 687 O O . PRO A 1 87 ? 8.453 13.609 26.688 1 49.38 87 PRO A O 1
ATOM 690 N N . MET A 1 88 ? 6.527 13.008 26.766 1 58.41 88 MET A N 1
ATOM 691 C CA . MET A 1 88 ? 6.219 13.016 25.328 1 58.41 88 MET A CA 1
ATOM 692 C C . MET A 1 88 ? 6.129 14.445 24.797 1 58.41 88 MET A C 1
ATOM 694 O O . MET A 1 88 ? 5.449 15.289 25.391 1 58.41 88 MET A O 1
ATOM 698 N N . LYS A 1 89 ? 7.164 14.914 24.047 1 69.06 89 LYS A N 1
ATOM 699 C CA . LYS A 1 89 ? 6.887 16.156 23.312 1 69.06 89 LYS A CA 1
ATOM 700 C C . LYS A 1 89 ? 5.574 16.047 22.531 1 69.06 89 LYS A C 1
ATOM 702 O O . LYS A 1 89 ? 5.25 14.992 22 1 69.06 89 LYS A O 1
ATOM 707 N N . ARG A 1 90 ? 4.785 17.047 22.812 1 76.75 90 ARG A N 1
ATOM 708 C CA . ARG A 1 90 ? 3.42 16.984 22.297 1 76.75 90 ARG A CA 1
ATOM 709 C C . ARG A 1 90 ? 3.314 17.672 20.938 1 76.75 90 ARG A C 1
ATOM 711 O O . ARG A 1 90 ? 3.811 18.781 20.75 1 76.75 90 ARG A O 1
ATOM 718 N N . PRO A 1 91 ? 2.709 17.062 19.969 1 83 91 PRO A N 1
ATOM 719 C CA . PRO A 1 91 ? 2.387 17.734 18.703 1 83 91 PRO A CA 1
ATOM 720 C C . PRO A 1 91 ? 1.251 18.75 18.859 1 83 91 PRO A C 1
ATOM 722 O O . PRO A 1 91 ? 0.452 18.656 19.797 1 83 91 PRO A O 1
ATOM 725 N N . SER A 1 92 ? 1.295 19.781 18.062 1 84.75 92 SER A N 1
ATOM 726 C CA . SER A 1 92 ? 0.239 20.781 18.094 1 84.75 92 SER A CA 1
ATOM 727 C C . SER A 1 92 ? -1.084 20.203 17.594 1 84.75 92 SER A C 1
ATOM 729 O O . SER A 1 92 ? -2.15 20.578 18.094 1 84.75 92 SER A O 1
ATOM 731 N N . ILE A 1 93 ? -0.982 19.422 16.594 1 92.19 93 ILE A N 1
ATOM 732 C CA . ILE A 1 93 ? -2.129 18.703 16.031 1 92.19 93 ILE A CA 1
ATOM 733 C C . ILE A 1 93 ? -1.965 17.203 16.25 1 92.19 93 ILE A C 1
ATOM 735 O O . ILE A 1 93 ? -1.062 16.594 15.688 1 92.19 93 ILE A O 1
ATOM 739 N N . LEU A 1 94 ? -2.816 16.656 17 1 92.5 94 LEU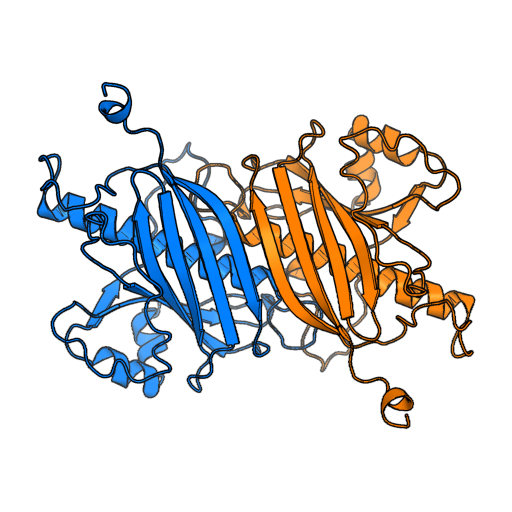 A N 1
ATOM 740 C CA . LEU A 1 94 ? -2.643 15.273 17.438 1 92.5 94 LEU A CA 1
ATOM 741 C C . LEU A 1 94 ? -3.186 14.305 16.391 1 92.5 94 LEU A C 1
ATOM 743 O O . LEU A 1 94 ? -2.717 13.164 16.297 1 92.5 94 LEU A O 1
ATOM 747 N N . SER A 1 95 ? -4.211 14.828 15.688 1 96.62 95 SER A N 1
ATOM 748 C CA . SER A 1 95 ? -4.887 13.945 14.734 1 96.62 95 SER A CA 1
ATOM 749 C C . SER A 1 95 ? -5.402 14.734 13.531 1 96.62 95 SER A C 1
ATOM 751 O O . SER A 1 95 ? -5.777 15.898 13.656 1 96.62 95 SER A O 1
ATOM 753 N N . CYS A 1 96 ? -5.406 14.102 12.406 1 97.62 96 CYS A N 1
ATOM 754 C CA . CYS A 1 96 ? -6.047 14.672 11.227 1 97.62 96 CYS A CA 1
ATOM 755 C C . CYS A 1 96 ? -6.68 13.578 10.367 1 97.62 96 CYS A C 1
ATOM 757 O O . CYS A 1 96 ? -6.445 12.391 10.602 1 97.62 96 CYS A O 1
ATOM 759 N N . SER A 1 97 ? -7.5 14 9.484 1 98.44 97 SER A N 1
ATOM 760 C CA . SER A 1 97 ? -8.172 13.078 8.578 1 98.44 97 SER A CA 1
ATOM 761 C C . SER A 1 97 ? -8.008 13.516 7.125 1 98.44 97 SER A C 1
ATOM 763 O O . SER A 1 97 ? -7.941 14.711 6.836 1 98.44 97 SER A O 1
ATOM 765 N N . VAL A 1 98 ? -7.852 12.602 6.262 1 98.31 98 VAL A N 1
ATOM 766 C CA . VAL A 1 98 ? -7.918 12.812 4.82 1 98.31 98 VAL A CA 1
ATOM 767 C C . VAL A 1 98 ? -9.086 12.023 4.234 1 98.31 98 VAL A C 1
ATOM 769 O O . VAL A 1 98 ? -9.289 10.859 4.578 1 98.31 98 VAL A O 1
ATOM 772 N N . VAL A 1 99 ? -9.867 12.656 3.402 1 98.5 99 VAL A N 1
ATOM 773 C CA . VAL A 1 99 ? -11.031 12.039 2.768 1 98.5 99 VAL A CA 1
ATOM 774 C C . VAL A 1 99 ? -10.734 11.766 1.296 1 98.5 99 VAL A C 1
ATOM 776 O O . VAL A 1 99 ? -10.219 12.633 0.589 1 98.5 99 VAL A O 1
ATOM 779 N N . TYR A 1 100 ? -11.031 10.586 0.867 1 98.56 100 TYR A N 1
ATOM 780 C CA . TYR A 1 100 ? -10.75 10.148 -0.496 1 98.56 100 TYR A CA 1
ATOM 781 C C . TYR A 1 100 ? -12.023 9.656 -1.186 1 98.56 100 TYR A C 1
ATOM 783 O O . TYR A 1 100 ? -12.805 8.914 -0.597 1 98.56 100 TYR A O 1
ATOM 791 N N . ASP A 1 101 ? -12.258 10.086 -2.369 1 98.62 101 ASP A N 1
ATOM 792 C CA . ASP A 1 101 ? -13.242 9.492 -3.268 1 98.62 101 ASP A CA 1
ATOM 793 C C . ASP A 1 101 ? -12.617 8.375 -4.105 1 98.62 101 ASP A C 1
ATOM 795 O O . ASP A 1 101 ? -11.938 8.648 -5.098 1 98.62 101 ASP A O 1
ATOM 799 N N . LEU A 1 102 ? -12.859 7.113 -3.744 1 98.12 102 LEU A N 1
ATOM 800 C CA . LEU A 1 102 ? -12.219 5.961 -4.367 1 98.12 102 LEU A CA 1
ATOM 801 C C . LEU A 1 102 ? -13.039 5.453 -5.547 1 98.12 102 LEU A C 1
ATOM 803 O O . LEU A 1 102 ? -14.25 5.227 -5.418 1 98.12 102 LEU A O 1
ATOM 807 N N . ARG A 1 103 ? -12.32 5.207 -6.672 1 97.06 103 ARG A N 1
ATOM 808 C CA . ARG A 1 103 ? -12.992 4.746 -7.883 1 97.06 103 ARG A CA 1
ATOM 809 C C . ARG A 1 103 ? -12.453 3.391 -8.32 1 97.06 103 ARG A C 1
ATOM 811 O O . ARG A 1 103 ? -11.539 2.848 -7.699 1 97.06 103 ARG A O 1
ATOM 818 N N . ALA A 1 104 ? -13.023 2.83 -9.375 1 94.69 104 ALA A N 1
ATOM 819 C CA . ALA A 1 104 ? -12.836 1.439 -9.781 1 94.69 104 ALA A CA 1
ATOM 820 C C . ALA A 1 104 ? -11.43 1.21 -10.32 1 94.69 104 ALA A C 1
ATOM 822 O O . ALA A 1 104 ? -10.961 0.071 -10.391 1 94.69 104 ALA A O 1
ATOM 823 N N . GLY A 1 105 ? -10.766 2.24 -10.75 1 95.19 105 GLY A N 1
ATOM 824 C CA . GLY A 1 105 ? -9.398 2.088 -11.227 1 95.19 105 GLY A CA 1
ATOM 825 C C . GLY A 1 105 ? -8.445 1.591 -10.156 1 95.19 105 GLY A C 1
ATOM 826 O O . GLY A 1 105 ? -7.328 1.18 -10.461 1 95.19 105 GLY A O 1
ATOM 827 N N . LEU A 1 106 ? -8.945 1.55 -8.906 1 97.12 106 LEU A N 1
ATOM 828 C CA . LEU A 1 106 ? -8.117 1.17 -7.762 1 97.12 106 LEU A CA 1
ATOM 829 C C . LEU A 1 106 ? -8.375 -0.28 -7.363 1 97.12 106 LEU A C 1
ATOM 831 O O . LEU A 1 106 ? -7.77 -0.783 -6.414 1 97.12 106 LEU A O 1
ATOM 835 N N . ASN A 1 107 ? -9.195 -0.996 -8.086 1 94.19 107 ASN A N 1
ATOM 836 C CA . ASN A 1 107 ? -9.625 -2.336 -7.703 1 94.19 107 ASN A CA 1
ATOM 837 C C . ASN A 1 107 ? -8.5 -3.352 -7.848 1 94.19 107 ASN A C 1
ATOM 839 O O . ASN A 1 107 ? -7.676 -3.25 -8.758 1 94.19 107 ASN A O 1
ATOM 843 N N . GLY A 1 108 ? -8.547 -4.301 -6.898 1 92.12 108 GLY A N 1
ATOM 844 C CA . GLY A 1 108 ? -7.613 -5.418 -6.918 1 92.12 108 GLY A CA 1
ATOM 845 C C . GLY A 1 108 ? -8.227 -6.695 -7.461 1 92.12 108 GLY A C 1
ATOM 846 O O . GLY A 1 108 ? -9.008 -6.66 -8.414 1 92.12 108 GLY A O 1
ATOM 847 N N . PHE A 1 109 ? -7.781 -7.746 -6.859 1 87.44 109 PHE A N 1
ATOM 848 C CA . PHE A 1 109 ? -8.117 -9.078 -7.348 1 87.44 109 PHE A CA 1
ATOM 849 C C . PHE A 1 109 ? -9.609 -9.352 -7.188 1 87.44 109 PHE A C 1
ATOM 851 O O . PHE A 1 109 ? -10.234 -9.938 -8.078 1 87.44 109 PHE A O 1
ATOM 858 N N . ASN A 1 110 ? -10.141 -8.898 -6.07 1 81.44 110 ASN A N 1
ATOM 859 C CA . ASN A 1 110 ? -11.562 -9.148 -5.832 1 81.44 110 ASN A CA 1
ATOM 860 C C . ASN A 1 110 ? -12.438 -8.102 -6.516 1 81.44 110 ASN A C 1
ATOM 862 O O . ASN A 1 110 ? -12.125 -6.906 -6.488 1 81.44 110 ASN A O 1
ATOM 866 N N . HIS A 1 111 ? -13.477 -8.562 -6.969 1 79.25 111 HIS A N 1
ATOM 867 C CA . HIS A 1 111 ? -14.375 -7.703 -7.734 1 79.25 111 HIS A CA 1
ATOM 868 C C . HIS A 1 111 ? -14.961 -6.602 -6.859 1 79.25 111 HIS A C 1
ATOM 870 O O . HIS A 1 111 ? -15.469 -6.875 -5.77 1 79.25 111 HIS A O 1
ATOM 876 N N . GLY A 1 112 ? -14.727 -5.395 -7.43 1 88.62 112 GLY A N 1
ATOM 877 C CA . GLY A 1 112 ? -15.422 -4.27 -6.82 1 88.62 112 GLY A CA 1
ATOM 878 C C . GLY A 1 112 ? -14.789 -3.809 -5.523 1 88.62 112 GLY A C 1
ATOM 879 O O . GLY A 1 112 ? -15.391 -3.051 -4.766 1 88.62 112 GLY A O 1
ATOM 880 N N . HIS A 1 113 ? -13.586 -4.336 -5.305 1 93.25 113 HIS A N 1
ATOM 881 C CA . HIS A 1 113 ? -12.969 -3.982 -4.031 1 93.25 113 HIS A CA 1
ATOM 882 C C . HIS A 1 113 ? -11.602 -3.34 -4.25 1 93.25 113 HIS A C 1
ATOM 884 O O . HIS A 1 113 ? -10.859 -3.74 -5.148 1 93.25 113 HIS A O 1
ATOM 890 N N . LEU A 1 114 ? -11.336 -2.389 -3.393 1 96.56 114 LEU A N 1
ATOM 891 C CA . LEU A 1 114 ? -10.023 -1.761 -3.355 1 96.56 114 LEU A CA 1
ATOM 892 C C . LEU A 1 114 ? -8.93 -2.805 -3.156 1 96.56 114 LEU A C 1
ATOM 894 O O . LEU A 1 114 ? -9.078 -3.723 -2.35 1 96.56 114 LEU A O 1
ATOM 898 N N . GLN A 1 115 ? -7.883 -2.727 -3.922 1 96.12 115 GLN A N 1
ATOM 899 C CA . GLN A 1 115 ? -6.75 -3.605 -3.664 1 96.12 115 GLN A CA 1
ATOM 900 C C . GLN A 1 115 ? -6.234 -3.436 -2.236 1 96.12 115 GLN A C 1
ATOM 902 O O . GLN A 1 115 ? -6.059 -2.311 -1.765 1 96.12 115 GLN A O 1
ATOM 907 N N . GLY A 1 116 ? -5.895 -4.477 -1.591 1 95.31 116 GLY A N 1
ATOM 908 C CA . GLY A 1 116 ? -5.527 -4.445 -0.184 1 95.31 116 GLY A CA 1
ATOM 909 C C . GLY A 1 116 ? -4.328 -3.559 0.099 1 9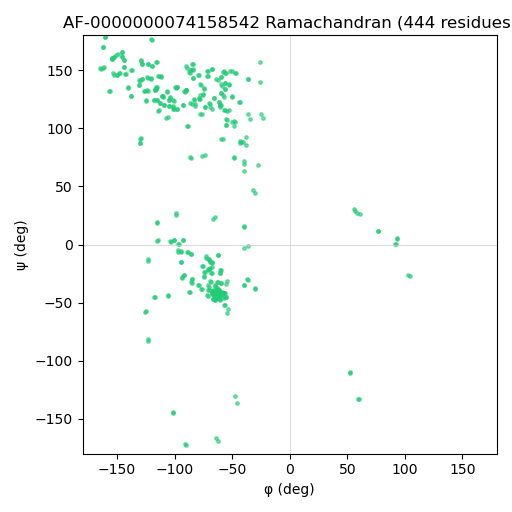5.31 116 GLY A C 1
ATOM 910 O O . GLY A 1 116 ? -4.312 -2.822 1.087 1 95.31 116 GLY A O 1
ATOM 911 N N . GLY A 1 117 ? -3.312 -3.625 -0.696 1 97.62 117 GLY A N 1
ATOM 912 C CA . GLY A 1 117 ? -2.115 -2.826 -0.493 1 97.62 117 GLY A CA 1
ATOM 913 C C . GLY A 1 117 ? -2.381 -1.332 -0.534 1 97.62 117 GLY A C 1
ATOM 914 O O . GLY A 1 117 ? -1.62 -0.546 0.036 1 97.62 117 GLY A O 1
ATOM 915 N N . LEU A 1 118 ? -3.424 -0.919 -1.185 1 98.31 118 LEU A N 1
ATOM 916 C CA . LEU A 1 118 ? -3.717 0.504 -1.319 1 98.31 118 LEU A CA 1
ATOM 917 C C . LEU A 1 118 ? -4.176 1.093 0.01 1 98.31 118 LEU A C 1
ATOM 919 O O . LEU A 1 118 ? -4.129 2.309 0.205 1 98.31 118 LEU A O 1
ATOM 923 N N . VAL A 1 119 ? -4.652 0.252 0.9 1 98.69 119 VAL A N 1
ATOM 924 C CA . VAL A 1 119 ? -4.977 0.711 2.246 1 98.69 119 VAL A CA 1
ATOM 925 C C . VAL A 1 119 ? -3.727 1.283 2.912 1 98.69 119 VAL A C 1
ATOM 927 O O . VAL A 1 119 ? -3.785 2.332 3.559 1 98.69 119 VAL A O 1
ATOM 930 N N . ALA A 1 120 ? -2.617 0.612 2.73 1 98.75 120 ALA A N 1
ATOM 931 C CA . ALA A 1 120 ? -1.351 1.115 3.258 1 98.75 120 ALA A CA 1
ATOM 932 C C . ALA A 1 120 ? -0.973 2.441 2.602 1 98.75 120 ALA A C 1
ATOM 934 O O . ALA A 1 120 ? -0.416 3.326 3.256 1 98.75 120 ALA A O 1
ATOM 935 N N . VAL A 1 121 ? -1.228 2.602 1.324 1 98.5 121 VAL A N 1
ATOM 936 C CA . VAL A 1 121 ? -0.931 3.838 0.608 1 98.5 121 VAL A CA 1
ATOM 937 C C . VAL A 1 121 ? -1.71 4.996 1.229 1 98.5 121 VAL A C 1
ATOM 939 O O . VAL A 1 121 ? -1.146 6.059 1.496 1 98.5 121 VAL A O 1
ATOM 942 N N . LEU A 1 122 ? -2.979 4.77 1.456 1 98.69 122 LEU A N 1
ATOM 943 C CA . LEU A 1 122 ? -3.846 5.809 2.004 1 98.69 122 LEU A CA 1
ATOM 944 C C . LEU A 1 122 ? -3.441 6.156 3.432 1 98.69 122 LEU A C 1
ATOM 946 O O . LEU A 1 122 ? -3.395 7.332 3.801 1 98.69 122 LEU A O 1
ATOM 950 N N . MET A 1 123 ? -3.129 5.137 4.211 1 98.62 123 MET A N 1
ATOM 951 C CA . MET A 1 123 ? -2.705 5.379 5.586 1 98.62 123 MET A CA 1
ATOM 952 C C . MET A 1 123 ? -1.375 6.125 5.621 1 98.62 123 MET A C 1
ATOM 954 O O . MET A 1 123 ? -1.197 7.047 6.422 1 98.62 123 MET A O 1
ATOM 958 N N . ASP A 1 124 ? -0.473 5.691 4.789 1 97.81 124 ASP A N 1
ATOM 959 C CA . ASP A 1 124 ? 0.813 6.375 4.68 1 97.81 124 ASP A CA 1
ATOM 960 C C . ASP A 1 124 ? 0.624 7.852 4.34 1 97.81 124 ASP A C 1
ATOM 962 O O . ASP A 1 124 ? 1.269 8.719 4.934 1 97.81 124 ASP A O 1
ATOM 966 N N . ASP A 1 125 ? -0.264 8.141 3.475 1 97.38 125 ASP A N 1
ATOM 967 C CA . ASP A 1 125 ? -0.544 9.516 3.064 1 97.38 125 ASP A CA 1
ATOM 968 C C . ASP A 1 125 ? -1.104 10.336 4.227 1 97.38 125 ASP A C 1
ATOM 970 O O . ASP A 1 125 ? -0.662 11.461 4.473 1 97.38 125 ASP A O 1
ATOM 974 N N . ALA A 1 126 ? -2.068 9.781 4.914 1 98.06 126 ALA A N 1
ATOM 975 C CA . ALA A 1 126 ? -2.689 10.484 6.035 1 98.06 126 ALA A CA 1
ATOM 976 C C . ALA A 1 126 ? -1.682 10.734 7.152 1 98.06 126 ALA A C 1
ATOM 978 O O . ALA A 1 126 ? -1.634 11.828 7.727 1 98.06 126 ALA A O 1
ATOM 979 N N . MET A 1 127 ? -0.887 9.742 7.449 1 96.88 127 MET A N 1
ATOM 980 C CA . MET A 1 127 ? 0.102 9.875 8.516 1 96.88 127 MET A CA 1
ATOM 981 C C . MET A 1 127 ? 1.182 10.883 8.133 1 96.88 127 MET A C 1
ATOM 983 O O . MET A 1 127 ? 1.607 11.688 8.961 1 96.88 127 MET A O 1
ATOM 987 N N . THR A 1 128 ? 1.613 10.82 6.891 1 94.44 128 THR A N 1
ATOM 988 C CA . THR A 1 128 ? 2.557 11.82 6.398 1 94.44 128 THR A CA 1
ATOM 989 C C . THR A 1 128 ? 1.946 13.219 6.453 1 94.44 128 THR A C 1
ATOM 991 O O . THR A 1 128 ? 2.609 14.172 6.855 1 94.44 128 THR A O 1
ATOM 994 N N . SER A 1 129 ? 0.724 13.336 6.09 1 95.06 129 SER A N 1
ATOM 995 C CA . SER A 1 129 ? 0.03 14.617 6.129 1 95.06 129 SER A CA 1
ATOM 996 C C . SER A 1 129 ? -0.005 15.188 7.543 1 95.06 129 SER A C 1
ATOM 998 O O . SER A 1 129 ? 0.179 16.391 7.742 1 95.06 129 SER A O 1
ATOM 1000 N N . LEU A 1 130 ? -0.26 14.328 8.508 1 95.19 130 LEU A N 1
ATOM 1001 C CA . LEU A 1 130 ? -0.292 14.766 9.898 1 95.19 130 LEU A CA 1
ATOM 1002 C C . LEU A 1 130 ? 1.063 15.328 10.32 1 95.19 130 LEU A C 1
ATOM 1004 O O . LEU A 1 130 ? 1.135 16.391 10.945 1 95.19 130 LEU A O 1
ATOM 1008 N N . THR A 1 131 ? 2.08 14.633 9.977 1 92.62 131 THR A N 1
ATOM 1009 C CA . THR A 1 131 ? 3.43 15.047 10.352 1 92.62 131 THR A CA 1
ATOM 1010 C C . THR A 1 131 ? 3.791 16.375 9.688 1 92.62 131 THR A C 1
ATOM 1012 O O . THR A 1 131 ? 4.277 17.297 10.352 1 92.62 131 THR A O 1
ATOM 1015 N N . VAL A 1 132 ? 3.512 16.5 8.438 1 91.38 132 VAL A N 1
ATOM 1016 C CA . VAL A 1 132 ? 3.844 17.703 7.676 1 91.38 132 VAL A CA 1
ATOM 1017 C C . VAL A 1 132 ? 3.004 18.875 8.18 1 91.38 132 VAL A C 1
ATOM 1019 O O . VAL A 1 132 ? 3.504 20 8.289 1 91.38 132 VAL A O 1
ATOM 1022 N N . LEU A 1 133 ? 1.754 18.578 8.406 1 92.62 133 LEU A N 1
ATOM 1023 C CA . LEU A 1 133 ? 0.851 19.609 8.93 1 92.62 133 LEU A CA 1
ATOM 1024 C C . LEU A 1 133 ? 1.396 20.203 10.219 1 92.62 133 LEU A C 1
ATOM 1026 O O . LEU A 1 133 ? 1.354 21.422 10.414 1 92.62 133 LEU A O 1
ATOM 1030 N N . ASN A 1 134 ? 1.843 19.375 11.086 1 92 134 ASN A N 1
ATOM 1031 C CA . ASN A 1 134 ? 2.432 19.859 12.328 1 92 134 ASN A CA 1
ATOM 1032 C C . ASN A 1 134 ? 3.672 20.719 12.07 1 92 134 ASN A C 1
ATOM 1034 O O . ASN A 1 134 ? 3.842 21.766 12.68 1 92 134 ASN A O 1
ATOM 1038 N N . GLY A 1 135 ? 4.531 20.234 11.211 1 89.81 135 GLY A N 1
ATOM 1039 C CA . GLY A 1 135 ? 5.707 21.016 10.859 1 89.81 135 GLY A CA 1
ATOM 1040 C C . GLY A 1 135 ? 5.375 22.391 10.305 1 89.81 135 GLY A C 1
ATOM 1041 O O . GLY A 1 135 ? 5.988 23.391 10.695 1 89.81 135 GLY A O 1
ATOM 1042 N N . LYS A 1 136 ? 4.465 22.453 9.445 1 89.38 136 LYS A N 1
ATOM 1043 C CA . LYS A 1 136 ? 4.051 23.703 8.844 1 89.38 136 LYS A CA 1
ATOM 1044 C C . LYS A 1 136 ? 3.457 24.656 9.883 1 89.38 136 LYS A C 1
ATOM 1046 O O . LYS A 1 136 ? 3.736 25.859 9.875 1 89.38 136 LYS A O 1
ATOM 1051 N N . THR A 1 137 ? 2.633 24.062 10.68 1 89.69 137 THR A N 1
ATOM 1052 C CA . THR A 1 137 ? 2.016 24.859 11.734 1 89.69 137 THR A CA 1
ATOM 1053 C C . THR A 1 137 ? 3.076 25.438 12.672 1 89.69 137 THR A C 1
ATOM 1055 O O . THR A 1 137 ? 2.998 26.609 13.07 1 89.69 137 THR A O 1
ATOM 1058 N N . GLN A 1 138 ? 4.047 24.672 13.008 1 88.75 138 GLN A N 1
ATOM 1059 C CA . GLN A 1 138 ? 5.148 25.109 13.852 1 88.75 138 GLN A CA 1
ATOM 1060 C C . GLN A 1 138 ? 5.961 26.203 13.172 1 88.75 138 GLN A C 1
ATOM 1062 O O . GLN A 1 138 ? 6.363 27.172 13.82 1 88.75 138 GLN A O 1
ATOM 1067 N N . THR A 1 139 ? 6.203 26.031 11.922 1 89.81 139 THR A N 1
ATOM 1068 C CA . THR A 1 139 ? 6.949 27.031 11.156 1 89.81 139 THR A CA 1
ATOM 1069 C C . THR A 1 139 ? 6.188 28.359 11.117 1 89.81 139 THR A C 1
ATOM 1071 O O . THR A 1 139 ? 6.785 29.422 11.258 1 89.81 139 THR A O 1
ATOM 1074 N N . ARG A 1 140 ? 4.961 28.312 10.992 1 89.31 140 ARG A N 1
ATOM 1075 C CA . ARG A 1 140 ? 4.121 29.516 10.922 1 89.31 140 ARG A CA 1
ATOM 1076 C C . ARG A 1 140 ? 4.062 30.219 12.273 1 89.31 140 ARG A C 1
ATOM 1078 O O . ARG A 1 140 ? 4.141 31.453 12.336 1 89.31 140 ARG A O 1
ATOM 1085 N N . SER A 1 141 ? 3.988 29.438 13.312 1 88.25 141 SER A N 1
ATOM 1086 C CA . SER A 1 141 ? 3.768 30.016 14.641 1 88.25 141 SER A CA 1
ATOM 1087 C C . SER A 1 141 ? 5.082 30.438 15.281 1 88.25 141 SER A C 1
ATOM 1089 O O . SER A 1 141 ? 5.121 31.422 16.031 1 88.25 141 SER A O 1
ATOM 1091 N N . HIS A 1 142 ? 6.133 29.719 14.977 1 88.31 142 HIS A N 1
ATOM 1092 C CA . HIS A 1 142 ? 7.367 29.953 15.711 1 88.31 142 HIS A CA 1
ATOM 1093 C C . HIS A 1 142 ? 8.508 30.312 14.766 1 88.31 142 HIS A C 1
ATOM 1095 O O . HIS A 1 142 ? 9.555 30.797 15.203 1 88.31 142 HIS A O 1
ATOM 1101 N N . GLY A 1 143 ? 8.266 30.062 13.516 1 87.06 143 GLY A N 1
ATOM 1102 C CA . GLY A 1 143 ? 9.359 30.266 12.578 1 87.06 143 GLY A CA 1
ATOM 1103 C C . GLY A 1 143 ? 10.57 29.406 12.883 1 87.06 143 GLY A C 1
ATOM 1104 O O . GLY A 1 143 ? 10.445 28.188 13.055 1 87.06 143 GLY A O 1
ATOM 1105 N N . GLU A 1 144 ? 11.766 30.094 12.867 1 84.81 144 GLU A N 1
ATOM 1106 C CA . GLU A 1 144 ? 13.008 29.391 13.133 1 84.81 144 GLU A CA 1
ATOM 1107 C C . GLU A 1 144 ? 13.375 29.453 14.609 1 84.81 144 GLU A C 1
ATOM 1109 O O . GLU A 1 144 ? 14.43 28.969 15.023 1 84.81 144 GLU A O 1
ATOM 1114 N N . ARG A 1 145 ? 12.539 30.031 15.438 1 88.06 145 ARG A N 1
ATOM 1115 C CA . ARG A 1 145 ? 12.797 30.172 16.859 1 88.06 145 ARG A CA 1
ATOM 1116 C C . ARG A 1 145 ? 12.781 28.812 17.562 1 88.06 145 ARG A C 1
ATOM 1118 O O . ARG A 1 145 ? 12.148 27.875 17.078 1 88.06 145 ARG A O 1
ATOM 1125 N N . GLU A 1 146 ? 13.523 28.797 18.562 1 85.88 146 GLU A N 1
ATOM 1126 C CA . GLU A 1 146 ? 13.539 27.578 19.359 1 85.88 146 GLU A CA 1
ATOM 1127 C C . GLU A 1 146 ? 12.148 27.25 19.891 1 85.88 146 GLU A C 1
ATOM 1129 O O . GLU A 1 146 ? 11.414 28.141 20.312 1 85.88 146 GLU A O 1
ATOM 1134 N N . LEU A 1 147 ? 11.859 26.047 19.781 1 82.75 147 LEU A N 1
ATOM 1135 C CA . LEU A 1 147 ? 10.562 25.594 20.297 1 82.75 147 LEU A CA 1
ATOM 1136 C C . LEU A 1 147 ? 10.648 25.25 21.781 1 82.75 147 LEU A C 1
ATOM 1138 O O . LEU A 1 147 ? 11.719 24.875 22.266 1 82.75 147 LEU A O 1
ATOM 1142 N N . PRO A 1 148 ? 9.539 25.5 22.406 1 81.81 148 PRO A N 1
ATOM 1143 C CA . PRO A 1 148 ? 9.516 25 23.781 1 81.81 148 PRO A CA 1
ATOM 1144 C C . PRO A 1 148 ? 9.93 23.531 23.891 1 81.81 148 PRO A C 1
ATOM 1146 O O . PRO A 1 148 ? 9.695 22.75 22.969 1 81.81 148 PRO A O 1
ATOM 1149 N N . ALA A 1 149 ? 10.555 23.156 25.047 1 76.94 149 ALA A N 1
ATOM 1150 C CA . ALA A 1 149 ? 11.148 21.844 25.266 1 76.94 149 ALA A CA 1
ATOM 1151 C C . ALA A 1 149 ? 10.094 20.75 25.141 1 76.94 149 ALA A C 1
ATOM 1153 O O . ALA A 1 149 ? 10.414 19.609 24.75 1 76.94 149 ALA A O 1
ATOM 1154 N N . GLU A 1 150 ? 8.844 21.125 25.312 1 77.69 150 GLU A N 1
ATOM 1155 C CA . GLU A 1 150 ? 7.766 20.141 25.359 1 77.69 150 GLU A CA 1
ATOM 1156 C C . GLU A 1 150 ? 7.207 19.859 23.953 1 77.69 150 GLU A C 1
ATOM 1158 O O . GLU A 1 150 ? 6.43 18.922 23.766 1 77.69 150 GLU A O 1
ATOM 1163 N N . ILE A 1 151 ? 7.703 20.656 23 1 77.19 151 ILE A N 1
ATOM 1164 C CA . ILE A 1 151 ? 7.141 20.531 21.672 1 77.19 151 ILE A CA 1
ATOM 1165 C C . ILE A 1 151 ? 8.109 19.766 20.766 1 77.19 151 ILE A C 1
ATOM 1167 O O . ILE A 1 151 ? 9.297 20.094 20.703 1 77.19 151 ILE A O 1
ATOM 1171 N N . LEU A 1 152 ? 7.531 18.75 20.188 1 80.12 152 LEU A N 1
ATOM 1172 C CA . LEU A 1 152 ? 8.312 17.984 19.219 1 80.12 152 LEU A CA 1
ATOM 1173 C C . LEU A 1 152 ? 8.547 18.812 17.953 1 80.12 152 LEU A C 1
ATOM 1175 O O . LEU A 1 152 ? 7.598 19.25 17.312 1 80.12 152 LEU A O 1
ATOM 1179 N N . ASP A 1 153 ? 9.805 19.016 17.625 1 83.62 153 ASP A N 1
ATOM 1180 C CA . ASP A 1 153 ? 10.117 19.812 16.438 1 83.62 153 ASP A CA 1
ATOM 1181 C C . ASP A 1 153 ? 9.93 18.984 15.172 1 83.62 153 ASP A C 1
ATOM 1183 O O . ASP A 1 153 ? 10.711 18.062 14.891 1 83.62 153 ASP A O 1
ATOM 1187 N N . LEU A 1 154 ? 8.953 19.359 14.43 1 86.75 154 LEU A N 1
ATOM 1188 C CA . LEU A 1 154 ? 8.633 18.641 13.203 1 86.75 154 LEU A CA 1
ATOM 1189 C C . LEU A 1 154 ? 8.859 19.531 11.977 1 86.75 154 LEU A C 1
ATOM 1191 O O . LEU A 1 154 ? 8.406 19.203 10.883 1 86.75 154 LEU A O 1
ATOM 1195 N N . ARG A 1 155 ? 9.672 20.531 12.391 1 81.88 155 ARG A N 1
ATOM 1196 C CA . ARG A 1 155 ? 10 21.438 11.289 1 81.88 155 ARG A CA 1
ATOM 1197 C C . ARG A 1 155 ? 11.078 20.844 10.391 1 81.88 155 ARG A C 1
ATOM 1199 O O . ARG A 1 155 ? 12.07 20.312 10.883 1 81.88 155 ARG A O 1
ATOM 1206 N N . ASN A 1 156 ? 10.961 20.703 9.109 1 71.69 156 ASN A N 1
ATOM 1207 C CA . ASN A 1 156 ? 11.938 20.312 8.102 1 71.69 156 ASN A CA 1
ATOM 1208 C C . ASN A 1 156 ? 12.484 18.906 8.359 1 71.69 156 ASN A C 1
ATOM 1210 O O . ASN A 1 156 ? 13.688 18.672 8.203 1 71.69 156 ASN A O 1
ATOM 1214 N N . ARG A 1 157 ? 11.82 18.109 8.961 1 68.94 157 ARG A N 1
ATOM 1215 C CA . ARG A 1 157 ? 12.359 16.797 9.305 1 68.94 157 ARG A CA 1
ATOM 1216 C C . ARG A 1 157 ? 12.18 15.812 8.148 1 68.94 157 ARG A C 1
ATOM 1218 O O . ARG A 1 157 ? 11.109 15.742 7.551 1 68.94 157 ARG A O 1
ATOM 1225 N N . ARG A 1 158 ? 13.383 15.359 7.773 1 74.81 158 ARG A N 1
ATOM 1226 C CA . ARG A 1 158 ? 13.336 14.18 6.922 1 74.81 158 ARG A CA 1
ATOM 1227 C C . ARG A 1 158 ? 13.008 12.93 7.738 1 74.81 158 ARG A C 1
ATOM 1229 O O . ARG A 1 158 ? 13.445 12.797 8.883 1 74.81 158 ARG A O 1
ATOM 1236 N N . ALA A 1 159 ? 12.109 12.242 7.312 1 80.81 159 ALA A N 1
ATOM 1237 C CA . ALA A 1 159 ? 11.688 11.055 8.047 1 80.81 159 ALA A CA 1
ATOM 1238 C C . ALA A 1 159 ? 11.602 9.836 7.129 1 80.81 159 ALA A C 1
ATOM 1240 O O . ALA A 1 159 ? 11.414 9.984 5.922 1 80.81 159 ALA A O 1
ATOM 1241 N N . ALA A 1 160 ? 12.008 8.719 7.684 1 88.12 160 ALA A N 1
ATOM 1242 C CA . ALA A 1 160 ? 11.891 7.441 6.988 1 88.12 160 ALA A CA 1
ATOM 1243 C C . ALA A 1 160 ? 10.938 6.504 7.73 1 88.12 160 ALA A C 1
ATOM 1245 O O . ALA A 1 160 ? 10.977 6.41 8.961 1 88.12 160 ALA A O 1
ATOM 1246 N N . THR A 1 161 ? 10.125 5.895 6.984 1 93 161 THR A N 1
ATOM 1247 C CA . THR A 1 161 ? 9.219 4.918 7.582 1 93 161 THR A CA 1
ATOM 1248 C C . THR A 1 161 ? 9.938 3.602 7.848 1 93 161 THR A C 1
ATOM 1250 O O . THR A 1 161 ? 10.602 3.059 6.961 1 93 161 THR A O 1
ATOM 1253 N N . ALA A 1 162 ? 9.891 3.137 9.062 1 96.56 162 ALA A N 1
ATOM 1254 C CA . ALA A 1 162 ? 10.531 1.877 9.43 1 96.56 162 ALA A CA 1
ATOM 1255 C C . ALA A 1 162 ? 9.602 0.693 9.18 1 96.56 162 ALA A C 1
ATOM 1257 O O . ALA A 1 162 ? 10.047 -0.369 8.742 1 96.56 162 ALA A O 1
ATOM 1258 N N . TYR A 1 163 ? 8.344 0.86 9.492 1 98.5 163 TYR A N 1
ATOM 1259 C CA . TYR A 1 163 ? 7.371 -0.18 9.195 1 98.5 163 TYR A CA 1
ATOM 1260 C C . TYR A 1 163 ? 5.973 0.411 9.039 1 98.5 163 TYR A C 1
ATOM 1262 O O . TYR A 1 163 ? 5.711 1.527 9.5 1 98.5 163 TYR A O 1
ATOM 1270 N N . ILE A 1 164 ? 5.098 -0.288 8.414 1 98.62 164 ILE A N 1
ATOM 1271 C CA . ILE A 1 164 ? 3.656 -0.057 8.391 1 98.62 164 ILE A CA 1
ATOM 1272 C C . ILE A 1 164 ? 2.918 -1.386 8.531 1 98.62 164 ILE A C 1
ATOM 1274 O O . ILE A 1 164 ? 3.234 -2.354 7.836 1 98.62 164 ILE A O 1
ATOM 1278 N N . ASN A 1 165 ? 2.029 -1.442 9.453 1 98.81 165 ASN A N 1
ATOM 1279 C CA . ASN A 1 165 ? 1.179 -2.604 9.688 1 98.81 165 ASN A CA 1
ATOM 1280 C C . ASN A 1 165 ? -0.293 -2.277 9.453 1 98.81 165 ASN A C 1
ATOM 1282 O O . ASN A 1 165 ? -0.791 -1.254 9.922 1 98.81 165 ASN A O 1
ATOM 1286 N N . VAL A 1 166 ? -0.92 -3.176 8.742 1 98.81 166 VAL A N 1
ATOM 1287 C CA . VAL A 1 166 ? -2.33 -2.955 8.43 1 98.81 166 VAL A CA 1
ATOM 1288 C C . VAL A 1 166 ? -3.15 -4.168 8.867 1 98.81 166 VAL A C 1
ATOM 1290 O O . VAL A 1 166 ? -2.785 -5.309 8.578 1 98.81 166 VAL A O 1
ATOM 1293 N N . GLN A 1 167 ? -4.184 -3.924 9.531 1 98.75 167 GLN A N 1
ATOM 1294 C CA . GLN A 1 167 ? -5.207 -4.914 9.852 1 98.75 167 GLN A CA 1
ATOM 1295 C C . GLN A 1 167 ? -6.492 -4.641 9.078 1 98.75 167 GLN A C 1
ATOM 1297 O O . GLN A 1 167 ? -7.078 -3.561 9.188 1 98.75 167 GLN A O 1
ATOM 1302 N N . PHE A 1 168 ? -6.949 -5.664 8.406 1 98.12 168 PHE A N 1
ATOM 1303 C CA . PHE A 1 168 ? -8.172 -5.523 7.621 1 98.12 168 PHE A CA 1
ATOM 1304 C C . PHE A 1 168 ? -9.375 -6.051 8.391 1 98.12 168 PHE A C 1
ATOM 1306 O O . PHE A 1 168 ? -9.312 -7.133 8.977 1 98.12 168 PHE A O 1
ATOM 1313 N N . ARG A 1 169 ? -10.422 -5.266 8.328 1 97.06 169 ARG A N 1
ATOM 1314 C CA . ARG A 1 169 ? -11.617 -5.652 9.07 1 97.06 169 ARG A CA 1
ATOM 1315 C C . ARG A 1 169 ? -12.789 -5.898 8.133 1 97.06 169 ARG A C 1
ATOM 1317 O O . ARG A 1 169 ? -13.57 -6.836 8.328 1 97.06 169 ARG A O 1
ATOM 1324 N N . LYS A 1 170 ? -12.969 -5.055 7.227 1 95.56 170 LYS A N 1
ATOM 1325 C CA . LYS A 1 170 ? -14.039 -5.098 6.238 1 95.56 170 LYS A CA 1
ATOM 1326 C C . LYS A 1 170 ? -13.539 -4.676 4.859 1 95.56 170 LYS A C 1
ATOM 1328 O O . LYS A 1 170 ? -12.789 -3.707 4.738 1 95.56 170 LYS A O 1
ATOM 1333 N N . PRO A 1 171 ? -13.945 -5.457 3.824 1 94.5 171 PRO A N 1
ATOM 1334 C CA . PRO A 1 171 ? -13.531 -5.039 2.484 1 94.5 171 PRO A CA 1
ATOM 1335 C C . PRO A 1 171 ? -14.039 -3.648 2.113 1 94.5 171 PRO A C 1
ATOM 1337 O O . PRO A 1 171 ? -15.156 -3.275 2.496 1 94.5 171 PRO A O 1
ATOM 1340 N N . ILE A 1 172 ? -13.258 -2.883 1.391 1 96.75 172 ILE A N 1
ATOM 1341 C CA . ILE A 1 172 ? -13.648 -1.556 0.924 1 96.75 172 ILE A CA 1
ATOM 1342 C C . ILE A 1 172 ? -14.141 -1.64 -0.519 1 96.75 172 ILE A C 1
ATOM 1344 O O . ILE A 1 172 ? -13.367 -1.949 -1.429 1 96.75 172 ILE A O 1
ATOM 1348 N N . VAL A 1 173 ? -15.367 -1.323 -0.712 1 95.31 173 VAL A N 1
ATOM 1349 C CA . VAL A 1 173 ? -15.984 -1.395 -2.035 1 95.31 173 VAL A CA 1
ATOM 1350 C C . VAL A 1 173 ? -15.727 -0.093 -2.793 1 95.31 173 VAL A C 1
ATOM 1352 O O . VAL A 1 173 ? -15.555 0.965 -2.182 1 95.31 173 VAL A O 1
ATOM 1355 N N . THR A 1 174 ? -15.656 -0.161 -4.09 1 95 174 THR A N 1
ATOM 1356 C CA . THR A 1 174 ? -15.562 1.013 -4.953 1 95 174 THR A CA 1
ATOM 1357 C C . THR A 1 174 ? -16.734 1.062 -5.934 1 95 174 THR A C 1
ATOM 1359 O O . THR A 1 174 ? -17.234 0.021 -6.355 1 95 174 THR A O 1
ATOM 1362 N N . PRO A 1 175 ? -17.266 2.184 -6.254 1 95.81 175 PRO A N 1
ATOM 1363 C CA . PRO A 1 175 ? -16.844 3.496 -5.766 1 95.81 175 PRO A CA 1
ATOM 1364 C C . PRO A 1 175 ? -17.359 3.793 -4.355 1 95.81 175 PRO A C 1
ATOM 1366 O O . PRO A 1 175 ? -18.438 3.34 -3.98 1 95.81 175 PRO A O 1
ATOM 1369 N N . GLN A 1 176 ? -16.547 4.504 -3.625 1 97.5 176 GLN A N 1
ATOM 1370 C CA . GLN A 1 176 ? -16.984 4.934 -2.301 1 97.5 176 GLN A CA 1
ATOM 1371 C C . GLN A 1 176 ? -16.078 6.043 -1.76 1 97.5 176 GLN A C 1
ATOM 1373 O O . GLN A 1 176 ? -14.898 6.113 -2.1 1 97.5 176 GLN A O 1
ATOM 1378 N N . VAL A 1 177 ? -16.688 6.895 -0.903 1 98.38 177 VAL A N 1
ATOM 1379 C CA . VAL A 1 177 ? -15.906 7.867 -0.144 1 98.38 177 VAL A CA 1
ATOM 1380 C C . VAL A 1 177 ? -15.477 7.258 1.188 1 98.38 177 VAL A C 1
ATOM 1382 O O . VAL A 1 177 ? -16.266 6.609 1.868 1 98.38 177 VAL A O 1
ATOM 1385 N N . VAL A 1 178 ? -14.203 7.426 1.521 1 98.62 178 VAL A N 1
ATOM 1386 C CA . VAL A 1 178 ? -13.711 6.938 2.805 1 98.62 178 VAL A CA 1
ATOM 1387 C C . VAL A 1 178 ? -12.984 8.055 3.543 1 98.62 178 VAL A C 1
ATOM 1389 O O . VAL A 1 178 ? -12.492 9 2.92 1 98.62 178 VAL A O 1
ATOM 1392 N N . ILE A 1 179 ? -12.914 7.961 4.879 1 98.69 179 ILE A N 1
ATOM 1393 C CA . ILE A 1 179 ? -12.141 8.859 5.73 1 98.69 179 ILE A CA 1
ATOM 1394 C C . ILE A 1 179 ? -10.984 8.094 6.375 1 98.69 179 ILE A C 1
ATOM 1396 O O . ILE A 1 179 ? -11.195 7.059 7.016 1 98.69 179 ILE A O 1
ATOM 1400 N N . VAL A 1 180 ? -9.828 8.539 6.145 1 98.88 180 VAL A N 1
ATOM 1401 C CA . VAL A 1 180 ? -8.641 7.984 6.789 1 98.88 180 VAL A CA 1
ATOM 1402 C C . VAL A 1 180 ? -8.148 8.938 7.875 1 98.88 180 VAL A C 1
ATOM 1404 O O . VAL A 1 180 ? -7.777 10.078 7.586 1 98.88 180 VAL A O 1
ATOM 1407 N N . THR A 1 181 ? -8.125 8.453 9.094 1 98.75 181 THR A N 1
ATOM 1408 C CA . THR A 1 181 ? -7.707 9.273 10.227 1 98.75 181 THR A CA 1
ATOM 1409 C C . THR A 1 181 ? -6.363 8.789 10.773 1 98.75 181 THR A C 1
ATOM 1411 O O . THR A 1 181 ? -6.184 7.598 11.023 1 98.75 181 THR A O 1
ATOM 1414 N N . ALA A 1 182 ? -5.465 9.672 10.898 1 98.56 182 ALA A N 1
ATOM 1415 C CA . ALA A 1 182 ? -4.152 9.398 11.484 1 98.56 182 ALA A CA 1
ATOM 1416 C C . ALA A 1 182 ? -3.99 10.117 12.82 1 98.56 182 ALA A C 1
ATOM 1418 O O . ALA A 1 182 ? -4.457 11.242 12.992 1 98.56 182 ALA A O 1
ATOM 1419 N N . SER A 1 183 ? -3.301 9.484 13.742 1 97.25 183 SER A N 1
ATOM 1420 C CA . SER A 1 183 ? -3.039 10.055 15.055 1 97.25 183 SER A CA 1
ATOM 1421 C C . SER A 1 183 ? -1.639 9.695 15.547 1 97.25 183 SER A C 1
ATOM 1423 O O . SER A 1 183 ? -1.149 8.594 15.297 1 97.25 183 SER A O 1
ATOM 1425 N N . PHE A 1 184 ? -1.081 10.617 16.281 1 93.75 184 PHE A N 1
ATOM 1426 C CA . PHE A 1 184 ? 0.144 10.289 17 1 93.75 184 PHE A CA 1
ATOM 1427 C C . PHE A 1 184 ? -0.156 9.406 18.219 1 93.75 184 PHE A C 1
ATOM 1429 O O . PHE A 1 184 ? -1.131 9.641 18.938 1 93.75 184 PHE A O 1
ATOM 1436 N N . VAL A 1 185 ? 0.617 8.375 18.406 1 93.88 185 VAL A N 1
ATOM 1437 C CA . VAL A 1 185 ? 0.493 7.488 19.562 1 93.88 185 VAL A CA 1
ATOM 1438 C C . VAL A 1 185 ? 1.638 7.754 20.547 1 93.88 185 VAL A C 1
ATOM 1440 O O . VAL A 1 185 ? 1.423 7.832 21.75 1 93.88 185 VAL A O 1
ATOM 1443 N N . SER A 1 186 ? 2.816 7.879 20.031 1 90.19 186 SER A N 1
ATOM 1444 C CA . SER A 1 186 ? 3.998 8.156 20.828 1 90.19 186 SER A CA 1
ATOM 1445 C C . SER A 1 186 ? 5.062 8.891 20.016 1 90.19 186 SER A C 1
ATOM 1447 O O . SER A 1 186 ? 5.148 8.719 18.812 1 90.19 186 SER A O 1
ATOM 1449 N N . THR A 1 187 ? 5.746 9.742 20.75 1 84.31 187 THR A N 1
ATOM 1450 C CA . THR A 1 187 ? 6.848 10.492 20.172 1 84.31 187 THR A CA 1
ATOM 1451 C C . THR A 1 187 ? 8.102 10.383 21.031 1 84.31 187 THR A C 1
ATOM 1453 O O . THR A 1 187 ? 8.172 10.984 22.109 1 84.31 187 THR A O 1
ATOM 1456 N N . GLU A 1 188 ? 8.883 9.477 20.766 1 79.69 188 GLU A N 1
ATOM 1457 C CA . GLU A 1 188 ? 10.125 9.328 21.531 1 79.69 188 GLU A CA 1
ATOM 1458 C C . GLU A 1 188 ? 11.336 9.734 20.688 1 79.69 188 GLU A C 1
ATOM 1460 O O . GLU A 1 188 ? 11.742 9 19.781 1 79.69 188 GLU A O 1
ATOM 1465 N N . ARG A 1 189 ? 11.914 10.859 21.047 1 77.44 189 ARG A N 1
ATOM 1466 C CA . ARG A 1 189 ? 13.07 11.359 20.312 1 77.44 189 ARG A CA 1
ATOM 1467 C C . ARG A 1 189 ? 12.789 11.43 18.812 1 77.44 189 ARG A C 1
ATOM 1469 O O . ARG A 1 189 ? 11.914 12.188 18.375 1 77.44 189 ARG A O 1
ATOM 1476 N N . ARG A 1 190 ? 13.461 10.531 18.156 1 80 190 ARG A N 1
ATOM 1477 C CA . ARG A 1 190 ? 13.336 10.57 16.703 1 80 190 ARG A CA 1
ATOM 1478 C C . ARG A 1 190 ? 12.289 9.578 16.203 1 80 190 ARG A C 1
ATOM 1480 O O . ARG A 1 190 ? 12.047 9.461 15.008 1 80 190 ARG A O 1
ATOM 1487 N N . LYS A 1 191 ? 11.703 8.906 17.141 1 88.12 191 LYS A N 1
ATOM 1488 C CA . LYS A 1 191 ? 10.742 7.863 16.781 1 88.12 191 LYS A CA 1
ATOM 1489 C C . LYS A 1 191 ? 9.312 8.352 16.953 1 88.12 191 LYS A C 1
ATOM 1491 O O . LYS A 1 191 ? 8.906 8.734 18.047 1 88.12 191 LYS A O 1
ATOM 1496 N N . LEU A 1 192 ? 8.617 8.367 15.891 1 92.06 192 LEU A N 1
ATOM 1497 C CA . LEU A 1 192 ? 7.191 8.695 15.898 1 92.06 192 LEU A CA 1
ATOM 1498 C C . LEU A 1 192 ? 6.348 7.457 15.617 1 92.06 192 LEU A C 1
ATOM 1500 O O . LEU A 1 192 ? 6.496 6.824 14.57 1 92.06 192 LEU A O 1
ATOM 1504 N N . ILE A 1 193 ? 5.527 7.125 16.516 1 95.31 193 ILE A N 1
ATOM 1505 C CA . ILE A 1 193 ? 4.555 6.066 16.281 1 95.31 193 ILE A CA 1
ATOM 1506 C C . ILE A 1 193 ? 3.191 6.68 15.961 1 95.31 193 ILE A C 1
ATOM 1508 O O . ILE A 1 193 ? 2.676 7.488 16.734 1 95.31 193 ILE A O 1
ATOM 1512 N N . LEU A 1 194 ? 2.689 6.309 14.844 1 97.12 194 LEU A N 1
ATOM 1513 C CA . LEU A 1 194 ? 1.381 6.781 14.414 1 97.12 194 LEU A CA 1
ATOM 1514 C C . LEU A 1 194 ? 0.418 5.613 14.219 1 97.12 194 LEU A C 1
ATOM 1516 O O . LEU A 1 194 ? 0.846 4.484 13.977 1 97.12 194 LEU A O 1
ATOM 1520 N N . ARG A 1 195 ? -0.813 5.906 14.367 1 98.44 195 ARG A N 1
ATOM 1521 C CA . ARG A 1 195 ? -1.886 4.973 14.031 1 98.44 195 ARG A CA 1
ATOM 1522 C C . ARG A 1 195 ? -2.844 5.586 13.016 1 98.44 195 ARG A C 1
ATOM 1524 O O . ARG A 1 195 ? -2.936 6.809 12.898 1 98.44 195 ARG A O 1
ATOM 1531 N N . ALA A 1 196 ? -3.5 4.742 12.297 1 98.69 196 ALA A N 1
ATOM 1532 C CA . ALA A 1 196 ? -4.48 5.203 11.312 1 98.69 196 ALA A CA 1
ATOM 1533 C C . ALA A 1 196 ? -5.672 4.254 11.242 1 98.69 196 ALA A C 1
ATOM 1535 O O . ALA A 1 196 ? -5.559 3.076 11.586 1 98.69 196 ALA A O 1
ATOM 1536 N N . SER A 1 197 ? -6.77 4.77 10.875 1 98.81 197 SER A N 1
ATOM 1537 C CA . SER A 1 197 ? -7.973 3.99 10.602 1 98.81 197 SER A CA 1
ATOM 1538 C C . SER A 1 197 ? -8.68 4.488 9.344 1 98.81 197 SER A C 1
ATOM 1540 O O . SER A 1 197 ? -8.586 5.668 9 1 98.81 197 SER A O 1
ATOM 1542 N N . ILE A 1 198 ? -9.352 3.588 8.672 1 98.81 198 ILE A N 1
ATOM 1543 C CA . ILE A 1 198 ? -10.156 3.928 7.508 1 98.81 198 ILE A CA 1
ATOM 1544 C C . ILE A 1 198 ? -11.625 3.596 7.777 1 98.81 198 ILE A C 1
ATOM 1546 O O . ILE A 1 198 ? -11.953 2.457 8.117 1 98.81 198 ILE A O 1
ATOM 1550 N N . LYS A 1 199 ? -12.445 4.574 7.621 1 98.5 199 LYS A N 1
ATOM 1551 C CA . LYS A 1 199 ? -13.891 4.391 7.766 1 98.5 199 LYS A CA 1
ATOM 1552 C C . LYS A 1 199 ? -14.609 4.602 6.438 1 98.5 199 LYS A C 1
ATOM 1554 O O . LYS A 1 199 ? -14.242 5.488 5.664 1 98.5 199 LYS A O 1
ATOM 1559 N N . ASP A 1 200 ? -15.664 3.809 6.27 1 97.31 200 ASP A N 1
ATOM 1560 C CA . ASP A 1 200 ? -16.484 3.982 5.07 1 97.31 200 ASP A CA 1
ATOM 1561 C C . ASP A 1 200 ? -17.609 4.984 5.309 1 97.31 200 ASP A C 1
ATOM 1563 O O . ASP A 1 200 ? -17.641 5.656 6.344 1 97.31 200 ASP A O 1
ATOM 1567 N N . GLU A 1 201 ? -18.5 5.121 4.395 1 94.19 201 GLU A N 1
ATOM 1568 C CA . GLU A 1 201 ? -19.547 6.133 4.426 1 94.19 201 GLU A CA 1
ATOM 1569 C C . GLU A 1 201 ? -20.547 5.855 5.547 1 94.19 201 GLU A C 1
ATOM 1571 O O . GLU A 1 201 ? -21.234 6.766 6.008 1 94.19 201 GLU A O 1
ATOM 1576 N N . LYS A 1 202 ? -20.609 4.641 5.906 1 94.5 202 LYS A N 1
ATOM 1577 C CA . LYS A 1 202 ? -21.516 4.262 6.977 1 94.5 202 LYS A CA 1
ATOM 1578 C C . LYS A 1 202 ? -20.875 4.445 8.344 1 94.5 202 LYS A C 1
ATOM 1580 O O . LYS A 1 202 ? -21.531 4.273 9.375 1 94.5 202 LYS A O 1
ATOM 1585 N N . GLY A 1 203 ? -19.625 4.73 8.352 1 95.19 203 GLY A N 1
ATOM 1586 C CA . GLY A 1 203 ? -18.922 4.941 9.602 1 95.19 203 GLY A CA 1
ATOM 1587 C C . GLY A 1 203 ? -18.266 3.682 10.133 1 95.19 203 GLY A C 1
ATOM 1588 O O . GLY A 1 203 ? -17.672 3.689 11.219 1 95.19 203 GLY A O 1
ATOM 1589 N N . ASP A 1 204 ? -18.312 2.582 9.352 1 97.31 204 ASP A N 1
ATOM 1590 C CA . ASP A 1 204 ? -17.672 1.333 9.766 1 97.31 204 ASP A CA 1
ATOM 1591 C C . ASP A 1 204 ? -16.172 1.389 9.547 1 97.31 204 ASP A C 1
ATOM 1593 O O . ASP A 1 204 ? -15.695 1.894 8.523 1 97.31 204 ASP A O 1
ATOM 1597 N N . ILE A 1 205 ? -15.422 0.862 10.562 1 98.44 205 ILE A N 1
ATOM 1598 C CA . ILE A 1 205 ? -13.977 0.739 10.406 1 98.44 205 ILE A CA 1
ATOM 1599 C C . ILE A 1 205 ? -13.656 -0.409 9.453 1 98.44 205 ILE A C 1
ATOM 1601 O O . ILE A 1 205 ? -14.016 -1.561 9.711 1 98.44 205 ILE A O 1
ATOM 1605 N N . CYS A 1 206 ? -13.031 -0.111 8.367 1 98.56 206 CYS A N 1
ATOM 1606 C CA . CYS A 1 206 ? -12.672 -1.11 7.371 1 98.56 206 CYS A CA 1
ATOM 1607 C C . CYS A 1 206 ? -11.258 -1.637 7.605 1 98.56 206 CYS A C 1
ATOM 1609 O O . CYS A 1 206 ? -10.945 -2.771 7.238 1 98.56 206 CYS A O 1
ATOM 1611 N N . ALA A 1 207 ? -10.406 -0.845 8.18 1 98.81 207 ALA A N 1
ATOM 1612 C CA . ALA A 1 207 ? -9.023 -1.228 8.438 1 98.81 207 ALA A CA 1
ATOM 1613 C C . ALA A 1 207 ? -8.391 -0.318 9.484 1 98.81 207 ALA A C 1
ATOM 1615 O O . ALA A 1 207 ? -8.805 0.831 9.656 1 98.81 207 ALA A O 1
ATOM 1616 N N . THR A 1 208 ? -7.438 -0.816 10.203 1 98.88 208 THR A N 1
ATOM 1617 C CA . THR A 1 208 ? -6.578 -0.07 11.117 1 98.88 208 THR A CA 1
ATOM 1618 C C . THR A 1 208 ? -5.109 -0.369 10.844 1 98.88 208 THR A C 1
ATOM 1620 O O . THR A 1 208 ? -4.781 -1.356 10.18 1 98.88 208 THR A O 1
ATOM 1623 N N . GLY A 1 209 ? -4.285 0.484 11.242 1 98.75 209 GLY A N 1
ATOM 1624 C CA . GLY A 1 209 ? -2.859 0.278 11.039 1 98.75 209 GLY A CA 1
ATOM 1625 C C . GLY A 1 209 ? -1.997 1.16 11.922 1 98.75 209 GLY A C 1
ATOM 1626 O O . GLY A 1 209 ? -2.508 2.043 12.617 1 98.75 209 GLY A O 1
ATOM 1627 N N . ASP A 1 210 ? -0.756 0.897 11.945 1 98.56 210 ASP A N 1
ATOM 1628 C CA . ASP A 1 210 ? 0.222 1.722 12.648 1 98.56 210 ASP A CA 1
ATOM 1629 C C . ASP A 1 210 ? 1.556 1.748 11.906 1 98.56 210 ASP A C 1
ATOM 1631 O O . ASP A 1 210 ? 1.793 0.927 11.023 1 98.56 210 ASP A O 1
ATOM 1635 N N . SER A 1 211 ? 2.326 2.695 12.234 1 98.25 211 SER A N 1
ATOM 1636 C CA . SER A 1 211 ? 3.613 2.885 11.57 1 98.25 211 SER A CA 1
ATOM 1637 C C . SER A 1 211 ? 4.629 3.525 12.508 1 98.25 211 SER A C 1
ATOM 1639 O O . SER A 1 211 ? 4.262 4.289 13.406 1 98.25 211 SER A O 1
ATOM 1641 N N . LEU A 1 212 ? 5.812 3.141 12.344 1 97 212 LEU A N 1
ATOM 1642 C CA . LEU A 1 212 ? 6.941 3.814 12.969 1 97 212 LEU A CA 1
ATOM 1643 C C . LEU A 1 212 ? 7.711 4.652 11.953 1 97 212 LEU A C 1
ATOM 1645 O O . LEU A 1 212 ? 8.148 4.137 10.922 1 97 212 LEU A O 1
ATOM 1649 N N . VAL A 1 213 ? 7.828 5.867 12.273 1 92.62 213 VAL A N 1
ATOM 1650 C CA . VAL A 1 213 ? 8.594 6.797 11.445 1 92.62 213 VAL A CA 1
ATOM 1651 C C . VAL A 1 213 ? 9.797 7.312 12.234 1 92.62 213 VAL A C 1
ATOM 1653 O O . VAL A 1 213 ? 9.656 7.727 13.391 1 92.62 213 VAL A O 1
ATOM 1656 N N . ILE A 1 214 ? 10.914 7.297 11.57 1 89.25 214 ILE A N 1
ATOM 1657 C CA . ILE A 1 214 ? 12.141 7.715 12.242 1 89.25 214 ILE A CA 1
ATOM 1658 C C . ILE A 1 214 ? 12.68 8.984 11.586 1 89.25 214 ILE A C 1
ATOM 1660 O O . ILE A 1 214 ? 12.953 9.008 10.383 1 89.25 214 ILE A O 1
ATOM 1664 N N . GLY A 1 215 ? 12.867 9.984 12.375 1 82.19 215 GLY A N 1
ATOM 1665 C CA . GLY A 1 215 ? 13.406 11.258 11.922 1 82.19 215 GLY A CA 1
ATOM 1666 C C . GLY A 1 215 ? 14.922 11.273 11.859 1 82.19 215 GLY A C 1
ATOM 1667 O O . GLY A 1 215 ? 15.578 10.414 12.438 1 82.19 215 GLY A O 1
ATOM 1668 N N . ASP A 1 216 ? 15.43 12.094 10.93 1 73.25 216 ASP A N 1
ATOM 1669 C CA . ASP A 1 216 ? 16.875 12.273 10.867 1 73.25 216 ASP A CA 1
ATOM 1670 C C . ASP A 1 216 ? 17.438 12.781 12.195 1 73.25 216 ASP A C 1
ATOM 1672 O O . ASP A 1 216 ? 16.672 13.281 13.039 1 73.25 216 ASP A O 1
ATOM 1676 N N . ARG A 1 217 ? 18.719 12.281 12.336 1 58.91 217 ARG A N 1
ATOM 1677 C CA . ARG A 1 217 ? 19.406 12.703 13.555 1 58.91 217 ARG A CA 1
ATOM 1678 C C . ARG A 1 217 ? 19.453 14.227 13.656 1 58.91 217 ARG A C 1
ATOM 1680 O O . ARG A 1 217 ? 19.672 14.914 12.664 1 58.91 217 ARG A O 1
ATOM 1687 N N . ASP A 1 218 ? 18.812 14.648 14.633 1 52.81 218 ASP A N 1
ATOM 1688 C CA . ASP A 1 218 ? 19.031 16.047 14.969 1 52.81 218 ASP A CA 1
ATOM 1689 C C . ASP A 1 218 ? 20.516 16.344 15.203 1 52.81 218 ASP A C 1
ATOM 1691 O O . ASP A 1 218 ? 21.156 15.664 16 1 52.81 218 ASP A O 1
ATOM 1695 N N . PRO A 1 219 ? 21.188 17.047 14.289 1 47.84 219 PRO A N 1
ATOM 1696 C CA . PRO A 1 219 ? 22.562 17.391 14.648 1 47.84 219 PRO A CA 1
ATOM 1697 C C . PRO A 1 219 ? 22.719 17.719 16.125 1 47.84 219 PRO A C 1
ATOM 1699 O O . PRO A 1 219 ? 23.797 17.531 16.703 1 47.84 219 PRO A O 1
ATOM 1702 N N . ARG A 1 220 ? 21.719 18.219 16.703 1 44.81 220 ARG A N 1
ATOM 1703 C CA . ARG A 1 220 ? 21.891 18.594 18.109 1 44.81 220 ARG A CA 1
ATOM 1704 C C . ARG A 1 220 ? 21.922 17.359 19.016 1 44.81 220 ARG A C 1
ATOM 1706 O O . ARG A 1 220 ? 22.188 17.469 20.203 1 44.81 220 ARG A O 1
ATOM 1713 N N . ASP A 1 221 ? 21.375 16.266 18.625 1 46.31 221 ASP A N 1
ATOM 1714 C CA . ASP A 1 221 ? 21.391 15.062 19.438 1 46.31 221 ASP A CA 1
ATOM 1715 C C . ASP A 1 221 ? 22.797 14.461 19.5 1 46.31 221 ASP A C 1
ATOM 1717 O O . ASP A 1 221 ? 23.094 13.625 20.359 1 46.31 221 ASP A O 1
ATOM 1721 N N . GLU A 1 222 ? 23.562 14.5 18.594 1 38 222 GLU A N 1
ATOM 1722 C CA . GLU A 1 222 ? 24.953 14.07 18.703 1 38 222 GLU A CA 1
ATOM 1723 C C . GLU A 1 222 ? 25.656 14.812 19.844 1 38 222 GLU A C 1
ATOM 1725 O O . GLU A 1 222 ? 26.672 14.336 20.359 1 38 222 GLU A O 1
ATOM 1730 N N . LYS A 1 223 ? 25.359 16 20.109 1 34.5 223 LYS A N 1
ATOM 1731 C CA . LYS A 1 223 ? 26.188 16.641 21.125 1 34.5 223 LYS A CA 1
ATOM 1732 C C . LYS A 1 223 ? 25.875 16.094 22.516 1 34.5 223 LYS A C 1
ATOM 1734 O O . LYS A 1 223 ? 26.453 16.547 23.516 1 34.5 223 LYS A O 1
ATOM 1739 N N . LEU A 1 224 ? 24.781 15.281 22.672 1 30.02 224 LEU A N 1
ATOM 1740 C CA . LEU A 1 224 ? 24.844 14.727 24.016 1 30.02 224 LEU A CA 1
ATOM 1741 C C . LEU A 1 224 ? 25.594 13.406 24.031 1 30.02 224 LEU A C 1
ATOM 1743 O O . LEU A 1 224 ? 25.469 12.602 23.109 1 30.02 224 LEU A O 1
ATOM 1747 N N . MET B 1 1 ? 4.379 -4.566 -29.422 1 36.62 1 MET B N 1
ATOM 1748 C CA . MET B 1 1 ? 4.281 -4.582 -27.969 1 36.62 1 MET B CA 1
ATOM 1749 C C . MET B 1 1 ? 5.414 -5.398 -27.344 1 36.62 1 MET B C 1
ATOM 1751 O O . MET B 1 1 ? 5.566 -6.582 -27.656 1 36.62 1 MET B O 1
ATOM 1755 N N . PHE B 1 2 ? 6.516 -4.914 -27.203 1 53.41 2 PHE B N 1
ATOM 1756 C CA . PHE B 1 2 ? 7.723 -5.582 -26.719 1 53.41 2 PHE B CA 1
ATOM 1757 C C . PHE B 1 2 ? 7.414 -6.465 -25.516 1 53.41 2 PHE B C 1
ATOM 1759 O O . PHE B 1 2 ? 6.621 -6.09 -24.656 1 53.41 2 PHE B O 1
ATOM 1766 N N . ASP B 1 3 ? 7.668 -7.785 -25.469 1 83.94 3 ASP B N 1
ATOM 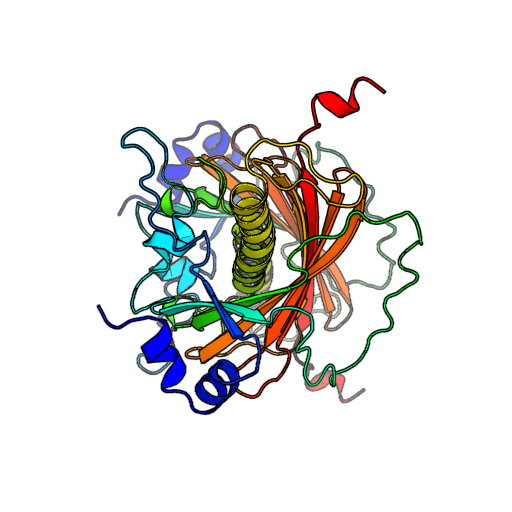1767 C CA . ASP B 1 3 ? 7.512 -8.914 -24.562 1 83.94 3 ASP B CA 1
ATOM 1768 C C . ASP B 1 3 ? 8.172 -8.625 -23.219 1 83.94 3 ASP B C 1
ATOM 1770 O O . ASP B 1 3 ? 9.32 -8.188 -23.172 1 83.94 3 ASP B O 1
ATOM 1774 N N . ASN B 1 4 ? 7.398 -8.297 -22.172 1 93.06 4 ASN B N 1
ATOM 1775 C CA . ASN B 1 4 ? 7.887 -8.047 -20.812 1 93.06 4 ASN B CA 1
ATOM 1776 C C . ASN B 1 4 ? 9.141 -8.859 -20.516 1 93.06 4 ASN B C 1
ATOM 1778 O O . ASN B 1 4 ? 10.109 -8.336 -19.969 1 93.06 4 ASN B O 1
ATOM 1782 N N . MET B 1 5 ? 9.188 -10.031 -20.969 1 93.69 5 MET B N 1
ATOM 1783 C CA . MET B 1 5 ? 10.328 -10.906 -20.703 1 93.69 5 MET B CA 1
ATOM 1784 C C . MET B 1 5 ? 11.562 -10.445 -21.469 1 93.69 5 MET B C 1
ATOM 1786 O O . MET B 1 5 ? 12.672 -10.453 -20.938 1 93.69 5 MET B O 1
ATOM 1790 N N . ASP B 1 6 ? 11.398 -10.094 -22.719 1 94.69 6 ASP B N 1
ATOM 1791 C CA . ASP B 1 6 ? 12.516 -9.586 -23.516 1 94.69 6 ASP B CA 1
ATOM 1792 C C . ASP B 1 6 ? 13.117 -8.328 -22.891 1 94.69 6 ASP B C 1
ATOM 1794 O O . ASP B 1 6 ? 14.336 -8.156 -22.875 1 94.69 6 ASP B O 1
ATOM 1798 N N . TYR B 1 7 ? 12.258 -7.504 -22.453 1 97 7 TYR B N 1
ATOM 1799 C CA . TYR B 1 7 ? 12.711 -6.297 -21.766 1 97 7 TYR B CA 1
ATOM 1800 C C . TYR B 1 7 ? 13.586 -6.645 -20.578 1 97 7 TYR B C 1
ATOM 1802 O O . TYR B 1 7 ? 14.688 -6.113 -20.438 1 97 7 TYR B O 1
ATOM 1810 N N . PHE B 1 8 ? 13.109 -7.488 -19.734 1 97.06 8 PHE B N 1
ATOM 1811 C CA . PHE B 1 8 ? 13.844 -7.805 -18.516 1 97.06 8 PHE B CA 1
ATOM 1812 C C . PHE B 1 8 ? 15.117 -8.578 -18.828 1 97.06 8 PHE B C 1
ATOM 1814 O O . PHE B 1 8 ? 16.125 -8.422 -18.141 1 97.06 8 PHE B O 1
ATOM 1821 N N . LYS B 1 9 ? 15.125 -9.383 -19.859 1 96 9 LYS B N 1
ATOM 1822 C CA . LYS B 1 9 ? 16.312 -10.133 -20.266 1 96 9 LYS B CA 1
ATOM 1823 C C . LYS B 1 9 ? 17.406 -9.203 -20.781 1 96 9 LYS B C 1
ATOM 1825 O O . LYS B 1 9 ? 18.547 -9.617 -20.938 1 96 9 LYS B O 1
ATOM 1830 N N . SER B 1 10 ? 17.094 -8.016 -21.094 1 96.25 10 SER B N 1
ATOM 1831 C CA . SER B 1 10 ? 18.109 -7.035 -21.5 1 96.25 10 SER B CA 1
ATOM 1832 C C . SER B 1 10 ? 19.016 -6.668 -20.328 1 96.25 10 SER B C 1
ATOM 1834 O O . SER B 1 10 ? 20.094 -6.102 -20.531 1 96.25 10 SER B O 1
ATOM 1836 N N . PHE B 1 11 ? 18.547 -6.922 -19.172 1 95.88 11 PHE B N 1
ATOM 1837 C CA . PHE B 1 11 ? 19.406 -6.801 -18 1 95.88 11 PHE B CA 1
ATOM 1838 C C . PHE B 1 11 ? 20.234 -8.07 -17.812 1 95.88 11 PHE B C 1
ATOM 1840 O O . PHE B 1 11 ? 19.688 -9.148 -17.594 1 95.88 11 PHE B O 1
ATOM 1847 N N . PRO B 1 12 ? 21.531 -7.949 -17.75 1 96.06 12 PRO B N 1
ATOM 1848 C CA . PRO B 1 12 ? 22.375 -9.141 -17.672 1 96.06 12 PRO B CA 1
ATOM 1849 C C . PRO B 1 12 ? 22.047 -10.016 -16.453 1 96.06 12 PRO B C 1
ATOM 1851 O O . PRO B 1 12 ? 22.031 -11.242 -16.562 1 96.06 12 PRO B O 1
ATOM 1854 N N . TRP B 1 13 ? 21.828 -9.352 -15.359 1 94.69 13 TRP B N 1
ATOM 1855 C CA . TRP B 1 13 ? 21.547 -10.117 -14.156 1 94.69 13 TRP B CA 1
ATOM 1856 C C . TRP B 1 13 ? 20.234 -10.891 -14.297 1 94.69 13 TRP B C 1
ATOM 1858 O O . TRP B 1 13 ? 20.094 -11.984 -13.75 1 94.69 13 TRP B O 1
ATOM 1868 N N . PHE B 1 14 ? 19.281 -10.391 -14.945 1 95.94 14 PHE B N 1
ATOM 1869 C CA . PHE B 1 14 ? 18.016 -11.094 -15.141 1 95.94 14 PHE B CA 1
ATOM 1870 C C . PHE B 1 14 ? 18.156 -12.172 -16.203 1 95.94 14 PHE B C 1
ATOM 1872 O O . PHE B 1 14 ? 17.578 -13.258 -16.078 1 95.94 14 PHE B O 1
ATOM 1879 N N . ASP B 1 15 ? 18.891 -11.859 -17.203 1 96.38 15 ASP B N 1
ATOM 1880 C CA . ASP B 1 15 ? 19.156 -12.875 -18.219 1 96.38 15 ASP B CA 1
ATOM 1881 C C . ASP B 1 15 ? 19.797 -14.117 -17.609 1 96.38 15 ASP B C 1
ATOM 1883 O O . ASP B 1 15 ? 19.42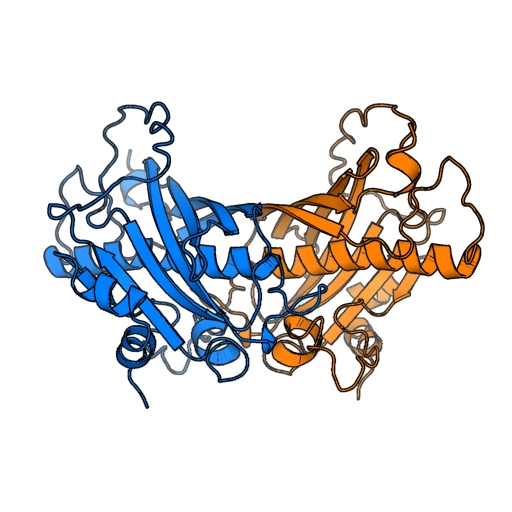2 -15.242 -17.953 1 96.38 15 ASP B O 1
ATOM 1887 N N . ALA B 1 16 ? 20.703 -13.891 -16.734 1 96.06 16 ALA B N 1
ATOM 1888 C CA . ALA B 1 16 ? 21.344 -15 -16.031 1 96.06 16 ALA B CA 1
ATOM 1889 C C . ALA B 1 16 ? 20.328 -15.797 -15.227 1 96.06 16 ALA B C 1
ATOM 1891 O O . ALA B 1 16 ? 20.391 -17.031 -15.172 1 96.06 16 ALA B O 1
ATOM 1892 N N . LEU B 1 17 ? 19.422 -15.109 -14.641 1 94.31 17 LEU B N 1
ATOM 1893 C CA . LEU B 1 17 ? 18.375 -15.734 -13.836 1 94.31 17 LEU B CA 1
ATOM 1894 C C . LEU B 1 17 ? 17.5 -16.641 -14.703 1 94.31 17 LEU B C 1
ATOM 1896 O O . LEU B 1 17 ? 17.109 -17.719 -14.266 1 94.31 17 LEU B O 1
ATOM 1900 N N . THR B 1 18 ? 17.234 -16.203 -15.906 1 95.62 18 THR B N 1
ATOM 1901 C CA . THR B 1 18 ? 16.344 -16.969 -16.781 1 95.62 18 THR B CA 1
ATOM 1902 C C . THR B 1 18 ? 17.016 -18.25 -17.234 1 95.62 18 THR B C 1
ATOM 1904 O O . THR B 1 18 ? 16.344 -19.156 -17.75 1 95.62 18 THR B O 1
ATOM 1907 N N . LYS B 1 19 ? 18.281 -18.375 -17.031 1 95 19 LYS B N 1
ATOM 1908 C CA . LYS B 1 19 ? 19.031 -19.547 -17.453 1 95 19 LYS B CA 1
ATOM 1909 C C . LYS B 1 19 ? 19.203 -20.547 -16.312 1 95 19 LYS B C 1
ATOM 1911 O O . LYS B 1 19 ? 19.734 -21.625 -16.516 1 95 19 LYS B O 1
ATOM 1916 N N . GLU B 1 20 ? 18.75 -20.125 -15.203 1 94.12 20 GLU B N 1
ATOM 1917 C CA . GLU B 1 20 ? 18.797 -21.031 -14.07 1 94.12 20 GLU B CA 1
ATOM 1918 C C . GLU B 1 20 ? 17.906 -22.25 -14.312 1 94.12 20 GLU B C 1
ATOM 1920 O O . GLU B 1 20 ? 16.812 -22.125 -14.859 1 94.12 20 GLU B O 1
ATOM 1925 N N . PRO B 1 21 ? 18.359 -23.438 -13.867 1 93.38 21 PRO B N 1
ATOM 1926 C CA . PRO B 1 21 ? 17.531 -24.625 -14.023 1 93.38 21 PRO B CA 1
ATOM 1927 C C . PRO B 1 21 ? 16.172 -24.5 -13.32 1 93.38 21 PRO B C 1
ATOM 1929 O O . PRO B 1 21 ? 16.109 -24.062 -12.18 1 93.38 21 PRO B O 1
ATOM 1932 N N . GLY B 1 22 ? 15.117 -24.828 -14.102 1 93.94 22 GLY B N 1
ATOM 1933 C CA . GLY B 1 22 ? 13.781 -24.844 -13.523 1 93.94 22 GLY B CA 1
ATOM 1934 C C . GLY B 1 22 ? 13.055 -23.516 -13.648 1 93.94 22 GLY B C 1
ATOM 1935 O O . GLY B 1 22 ? 11.922 -23.391 -13.195 1 93.94 22 GLY B O 1
ATOM 1936 N N . PHE B 1 23 ? 13.758 -22.594 -14.266 1 95.81 23 PHE B N 1
ATOM 1937 C CA . PHE B 1 23 ? 13.141 -21.297 -14.438 1 95.81 23 PHE B CA 1
ATOM 1938 C C . PHE B 1 23 ? 11.867 -21.406 -15.266 1 95.81 23 PHE B C 1
ATOM 1940 O O . PHE B 1 23 ? 11.891 -21.906 -16.391 1 95.81 23 PHE B O 1
ATOM 1947 N N . VAL B 1 24 ? 10.711 -21 -14.664 1 95.94 24 VAL B N 1
ATOM 1948 C CA . VAL B 1 24 ? 9.43 -20.969 -15.359 1 95.94 24 VAL B CA 1
ATOM 1949 C C . VAL B 1 24 ? 8.82 -19.578 -15.273 1 95.94 24 VAL B C 1
ATOM 1951 O O . VAL B 1 24 ? 8.672 -19.016 -14.18 1 95.94 24 VAL B O 1
ATOM 1954 N N . SER B 1 25 ? 8.531 -19.016 -16.391 1 95.94 25 SER B N 1
ATOM 1955 C CA . SER B 1 25 ? 7.891 -17.703 -16.422 1 95.94 25 SER B CA 1
ATOM 1956 C C . SER B 1 25 ? 6.371 -17.828 -16.391 1 95.94 25 SER B C 1
ATOM 1958 O O . SER B 1 25 ? 5.816 -18.859 -16.75 1 95.94 25 SER B O 1
ATOM 1960 N N . PHE B 1 26 ? 5.723 -16.844 -15.875 1 94.19 26 PHE B N 1
ATOM 1961 C CA . PHE B 1 26 ? 4.266 -16.75 -15.906 1 94.19 26 PHE B CA 1
ATOM 1962 C C . PHE B 1 26 ? 3.812 -15.297 -15.945 1 94.19 26 PHE B C 1
ATOM 1964 O O . PHE B 1 26 ? 4.605 -14.383 -15.703 1 94.19 26 PHE B O 1
ATOM 1971 N N . THR B 1 27 ? 2.555 -15.086 -16.312 1 92.62 27 THR B N 1
ATOM 1972 C CA . THR B 1 27 ? 1.934 -13.766 -16.219 1 92.62 27 THR B CA 1
ATOM 1973 C C . THR B 1 27 ? 1.214 -13.602 -14.875 1 92.62 27 THR B C 1
ATOM 1975 O O . THR B 1 27 ? 0.307 -14.375 -14.555 1 92.62 27 THR B O 1
ATOM 1978 N N . PRO B 1 28 ? 1.668 -12.609 -14.156 1 93.19 28 PRO B N 1
ATOM 1979 C CA . PRO B 1 28 ? 0.927 -12.383 -12.914 1 93.19 28 PRO B CA 1
ATOM 1980 C C . PRO B 1 28 ? -0.565 -12.164 -13.148 1 93.19 28 PRO B C 1
ATOM 1982 O O . PRO B 1 28 ? -0.957 -11.609 -14.18 1 93.19 28 PRO B O 1
ATOM 1985 N N . VAL B 1 29 ? -1.362 -12.602 -12.18 1 86.38 29 VAL B N 1
ATOM 1986 C CA . VAL B 1 29 ? -2.812 -12.523 -12.32 1 86.38 29 VAL B CA 1
ATOM 1987 C C . VAL B 1 29 ? -3.238 -11.07 -12.5 1 86.38 29 VAL B C 1
ATOM 1989 O O . VAL B 1 29 ? -4.199 -10.781 -13.227 1 86.38 29 VAL B O 1
ATOM 1992 N N . SER B 1 30 ? -2.545 -10.195 -11.906 1 89.81 30 SER B N 1
ATOM 1993 C CA . SER B 1 30 ? -2.873 -8.773 -11.969 1 89.81 30 SER B CA 1
ATOM 1994 C C . SER B 1 30 ? -2.625 -8.211 -13.367 1 89.81 30 SER B C 1
ATOM 1996 O O . SER B 1 30 ? -3.08 -7.109 -13.688 1 89.81 30 SER B O 1
ATOM 1998 N N . ARG B 1 31 ? -1.923 -8.883 -14.203 1 90.44 31 ARG B N 1
ATOM 1999 C CA . ARG B 1 31 ? -1.65 -8.461 -15.57 1 90.44 31 ARG B CA 1
ATOM 2000 C C . ARG B 1 31 ? -2.309 -9.406 -16.578 1 90.44 31 ARG B C 1
ATOM 2002 O O . ARG B 1 31 ? -2.076 -9.297 -17.781 1 90.44 31 ARG B O 1
ATOM 2009 N N . SER B 1 32 ? -3.02 -10.32 -16.016 1 81.69 32 SER B N 1
ATOM 2010 C CA . SER B 1 32 ? -3.664 -11.297 -16.891 1 81.69 32 SER B CA 1
ATOM 2011 C C . SER B 1 32 ? -4.973 -10.75 -17.453 1 81.69 32 SER B C 1
ATOM 2013 O O . SER B 1 32 ? -5.66 -9.969 -16.797 1 81.69 32 SER B O 1
ATOM 2015 N N . ASN B 1 33 ? -5.086 -10.625 -18.812 1 62.09 33 ASN B N 1
ATOM 2016 C CA . ASN B 1 33 ? -6.238 -10.094 -19.531 1 62.09 33 ASN B CA 1
ATOM 2017 C C . ASN B 1 33 ? -7.469 -10.977 -19.359 1 62.09 33 ASN B C 1
ATOM 2019 O O . ASN B 1 33 ? -8.383 -10.945 -20.188 1 62.09 33 ASN B O 1
ATOM 2023 N N . GLY B 1 34 ? -7.523 -11.688 -18.375 1 56.12 34 GLY B N 1
ATOM 2024 C CA . GLY B 1 34 ? -8.742 -12.477 -18.469 1 56.12 34 GLY B CA 1
ATOM 2025 C C . GLY B 1 34 ? -9.984 -11.625 -18.656 1 56.12 34 GLY B C 1
ATOM 2026 O O . GLY B 1 34 ? -10.016 -10.461 -18.266 1 56.12 34 GLY B O 1
ATOM 2027 N N . THR B 1 35 ? -10.625 -11.797 -19.844 1 51.38 35 THR B N 1
ATOM 2028 C CA . THR B 1 35 ? -11.859 -11.141 -20.266 1 51.38 35 THR B CA 1
ATOM 2029 C C . THR B 1 35 ? -12.867 -11.109 -19.125 1 51.38 35 THR B C 1
ATOM 2031 O O . THR B 1 35 ? -13.133 -12.141 -18.5 1 51.38 35 THR B O 1
ATOM 2034 N N . TYR B 1 36 ? -12.664 -10.023 -18.422 1 53.19 36 TYR B N 1
ATOM 2035 C CA . TYR B 1 36 ? -13.781 -9.914 -17.5 1 53.19 36 TYR B CA 1
ATOM 2036 C C . TYR B 1 36 ? -15.078 -9.594 -18.234 1 53.19 36 TYR B C 1
ATOM 2038 O O . TYR B 1 36 ? -15.055 -8.969 -19.297 1 53.19 36 TYR B O 1
ATOM 2046 N N . GLY B 1 37 ? -15.938 -10.414 -18.141 1 50.47 37 GLY B N 1
ATOM 2047 C CA . GLY B 1 37 ? -17.219 -10.188 -18.797 1 50.47 37 GLY B CA 1
ATOM 2048 C C . GLY B 1 37 ? -17.656 -8.742 -18.766 1 50.47 37 GLY B C 1
ATOM 2049 O O . GLY B 1 37 ? -17.172 -7.953 -17.953 1 50.47 37 GLY B O 1
ATOM 2050 N N . ASP B 1 38 ? -18.281 -8.242 -19.859 1 50.09 38 ASP B N 1
ATOM 2051 C CA . ASP B 1 38 ? -18.766 -6.902 -20.156 1 50.09 38 ASP B CA 1
ATOM 2052 C C . ASP B 1 38 ? -19.406 -6.254 -18.938 1 50.09 38 ASP B C 1
ATOM 2054 O O . ASP B 1 38 ? -19.344 -5.035 -18.766 1 50.09 38 ASP B O 1
ATOM 2058 N N . ASN B 1 39 ? -20.094 -7.062 -18.078 1 53.22 39 ASN B N 1
ATOM 2059 C CA . ASN B 1 39 ? -20.922 -6.48 -17.016 1 53.22 39 ASN B CA 1
ATOM 2060 C C . ASN B 1 39 ? -20.234 -6.578 -15.664 1 53.22 39 ASN B C 1
ATOM 2062 O O . ASN B 1 39 ? -20.844 -6.289 -14.633 1 53.22 39 ASN B O 1
ATOM 2066 N N . GLU B 1 40 ? -19.016 -7.105 -15.656 1 58.47 40 GLU B N 1
ATOM 2067 C CA . GLU B 1 40 ? -18.438 -7.227 -14.328 1 58.47 40 GLU B CA 1
ATOM 2068 C C . GLU B 1 40 ? -17.453 -6.082 -14.047 1 58.47 40 GLU B C 1
ATOM 2070 O O . GLU B 1 40 ? -16.797 -5.594 -14.969 1 58.47 40 GLU B O 1
ATOM 2075 N N . PRO B 1 41 ? -17.625 -5.594 -12.875 1 61.53 41 PRO B N 1
ATOM 2076 C CA . PRO B 1 41 ? -16.656 -4.547 -12.539 1 61.53 41 PRO B CA 1
ATOM 2077 C C . PRO B 1 41 ? -15.211 -4.992 -12.742 1 61.53 41 PRO B C 1
ATOM 2079 O O . PRO B 1 41 ? -14.898 -6.176 -12.586 1 61.53 41 PRO B O 1
ATOM 2082 N N . PRO B 1 42 ? -14.531 -4.16 -13.258 1 67.94 42 PRO B N 1
ATOM 2083 C CA . PRO B 1 42 ? -13.156 -4.508 -13.617 1 67.94 42 PRO B CA 1
ATOM 2084 C C . PRO B 1 42 ? -12.312 -4.926 -12.422 1 67.94 42 PRO B C 1
ATOM 2086 O O . PRO B 1 42 ? -12.383 -4.297 -11.359 1 67.94 42 PRO B O 1
ATOM 2089 N N . ARG B 1 43 ? -11.805 -6.164 -12.469 1 80.06 43 ARG B N 1
ATOM 2090 C CA . ARG B 1 43 ? -10.852 -6.668 -11.484 1 80.06 43 ARG B CA 1
ATOM 2091 C C . ARG B 1 43 ? -9.43 -6.262 -11.844 1 80.06 43 ARG B C 1
ATOM 2093 O O . ARG B 1 43 ? -9.133 -5.977 -13.008 1 80.06 43 ARG B O 1
ATOM 2100 N N . ASN B 1 44 ? -8.609 -6.207 -10.82 1 86.56 44 ASN B N 1
ATOM 2101 C CA . ASN B 1 44 ? -7.18 -5.98 -10.969 1 86.56 44 ASN B CA 1
ATOM 2102 C C . ASN B 1 44 ? -6.887 -4.688 -11.719 1 86.56 44 ASN B C 1
ATOM 2104 O O . ASN B 1 44 ? -5.918 -4.609 -12.477 1 86.56 44 ASN B O 1
ATOM 2108 N N . GLN B 1 45 ? -7.746 -3.715 -11.641 1 89.44 45 GLN B N 1
ATOM 2109 C CA . GLN B 1 45 ? -7.617 -2.496 -12.43 1 89.44 45 GLN B CA 1
ATOM 2110 C C . GLN B 1 45 ? -6.336 -1.744 -12.078 1 89.44 45 GLN B C 1
ATOM 2112 O O . GLN B 1 45 ? -5.711 -1.132 -12.945 1 89.44 45 GLN B O 1
ATOM 2117 N N . ILE B 1 46 ? -5.93 -1.825 -10.883 1 93.94 46 ILE B N 1
ATOM 2118 C CA . ILE B 1 46 ? -4.809 -1.006 -10.438 1 93.94 46 ILE B CA 1
ATOM 2119 C C . ILE B 1 46 ? -3.535 -1.441 -11.156 1 93.94 46 ILE B C 1
ATOM 2121 O O . ILE B 1 46 ? -2.836 -0.614 -11.742 1 93.94 46 ILE B O 1
ATOM 2125 N N . LEU B 1 47 ? -3.273 -2.703 -11.211 1 93.56 47 LEU B N 1
ATOM 2126 C CA . LEU B 1 47 ? -2.027 -3.145 -11.828 1 93.56 47 LEU B CA 1
ATOM 2127 C C . LEU B 1 47 ? -2.229 -3.438 -13.312 1 93.56 47 LEU B C 1
ATOM 2129 O O . LEU B 1 47 ? -1.293 -3.314 -14.102 1 93.56 47 LEU B O 1
ATOM 2133 N N . ARG B 1 48 ? -3.408 -3.77 -13.648 1 91.94 48 ARG B N 1
ATOM 2134 C CA . ARG B 1 48 ? -3.689 -4.137 -15.031 1 91.94 48 ARG B CA 1
ATOM 2135 C C . ARG B 1 48 ? -3.828 -2.896 -15.906 1 91.94 48 ARG B C 1
ATOM 2137 O O . ARG B 1 48 ? -3.447 -2.914 -17.078 1 91.94 48 ARG B O 1
ATOM 2144 N N . GLN B 1 49 ? -4.348 -1.867 -15.375 1 91.44 49 GLN B N 1
ATOM 2145 C CA . GLN B 1 49 ? -4.68 -0.704 -16.188 1 91.44 49 GLN B CA 1
ATOM 2146 C C . GLN B 1 49 ? -4.039 0.562 -15.633 1 91.44 49 GLN B C 1
ATOM 2148 O O . GLN B 1 49 ? -3.236 1.212 -16.297 1 91.44 49 GLN B O 1
ATOM 2153 N N . THR B 1 50 ? -4.297 0.892 -14.469 1 95.25 50 THR B N 1
ATOM 2154 C CA . THR B 1 50 ? -3.893 2.168 -13.891 1 95.25 50 THR B CA 1
ATOM 2155 C C . THR B 1 50 ? -2.371 2.289 -13.859 1 95.25 50 THR B C 1
ATOM 2157 O O . THR B 1 50 ? -1.816 3.332 -14.203 1 95.25 50 THR B O 1
ATOM 2160 N N . PHE B 1 51 ? -1.691 1.187 -13.461 1 97 51 PHE B N 1
ATOM 2161 C CA . PHE B 1 51 ? -0.238 1.233 -13.359 1 97 51 PHE B CA 1
ATOM 2162 C C . PHE B 1 51 ? 0.414 0.714 -14.633 1 97 51 PHE B C 1
ATOM 2164 O O . PHE B 1 51 ? 1.639 0.745 -14.773 1 97 51 PHE B O 1
ATOM 2171 N N . ASN B 1 52 ? -0.354 0.232 -15.523 1 94.88 52 ASN B N 1
ATOM 2172 C CA . ASN B 1 52 ? 0.212 -0.35 -16.734 1 94.88 52 ASN B CA 1
ATOM 2173 C C . ASN B 1 52 ? 0.453 0.71 -17.812 1 94.88 52 ASN B C 1
ATOM 2175 O O . ASN B 1 52 ? -0.265 0.763 -18.812 1 94.88 52 ASN B O 1
ATOM 2179 N N . ASN B 1 53 ? 1.469 1.498 -17.641 1 95.56 53 ASN B N 1
ATOM 2180 C CA . ASN B 1 53 ? 1.836 2.564 -18.562 1 95.56 53 ASN B CA 1
ATOM 2181 C C . ASN B 1 53 ? 3.287 2.996 -18.375 1 95.56 53 ASN B C 1
ATOM 2183 O O . ASN B 1 53 ? 3.955 2.553 -17.438 1 95.56 53 ASN B O 1
ATOM 2187 N N . SER B 1 54 ? 3.783 3.926 -19.141 1 96.12 54 SER B N 1
ATOM 2188 C CA . SER B 1 54 ? 5.199 4.277 -19.203 1 96.12 54 SER B CA 1
ATOM 2189 C C . SER B 1 54 ? 5.617 5.082 -17.984 1 96.12 54 SER B C 1
ATOM 2191 O O . SER B 1 54 ? 6.801 5.125 -17.641 1 96.12 54 SER B O 1
ATOM 2193 N N . ASP B 1 55 ? 4.703 5.688 -17.219 1 95.06 55 ASP B N 1
ATOM 2194 C CA . ASP B 1 55 ? 5.035 6.578 -16.109 1 95.06 55 ASP B CA 1
ATOM 2195 C C . ASP B 1 55 ? 5.059 5.82 -14.789 1 95.06 55 ASP B C 1
ATOM 2197 O O . ASP B 1 55 ? 5.562 6.328 -13.789 1 95.06 55 ASP B O 1
ATOM 2201 N N . THR B 1 56 ? 4.492 4.621 -14.781 1 97.31 56 THR B N 1
ATOM 2202 C CA . THR B 1 56 ? 4.359 3.906 -13.516 1 97.31 56 THR B CA 1
ATOM 2203 C C . THR B 1 56 ? 5.035 2.543 -13.586 1 97.31 56 THR B C 1
ATOM 2205 O O . THR B 1 56 ? 6.211 2.406 -13.234 1 97.31 56 THR B O 1
ATOM 2208 N N . ILE B 1 57 ? 4.363 1.509 -14.156 1 98.06 57 ILE B N 1
ATOM 2209 C CA . ILE B 1 57 ? 4.961 0.185 -14.289 1 98.06 57 ILE B CA 1
ATOM 2210 C C . ILE B 1 57 ? 4.797 -0.314 -15.719 1 98.06 57 ILE B C 1
ATOM 2212 O O . ILE B 1 57 ? 3.912 -1.128 -16 1 98.06 57 ILE B O 1
ATOM 2216 N N . PRO B 1 58 ? 5.699 0.011 -16.562 1 97.69 58 PRO B N 1
ATOM 2217 C CA . PRO B 1 58 ? 5.539 -0.352 -17.969 1 97.69 58 PRO B CA 1
ATOM 2218 C C . PRO B 1 58 ? 5.789 -1.836 -18.234 1 97.69 58 PRO B C 1
ATOM 2220 O O . PRO B 1 58 ? 5.281 -2.391 -19.20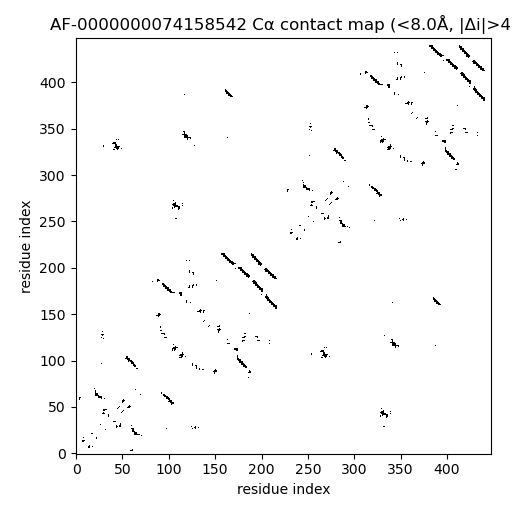3 1 97.69 58 PRO B O 1
ATOM 2223 N N . HIS B 1 59 ? 6.59 -2.469 -17.438 1 97.5 59 HIS B N 1
ATOM 2224 C CA . HIS B 1 59 ? 6.922 -3.877 -17.609 1 97.5 59 HIS B CA 1
ATOM 2225 C C . HIS B 1 59 ? 6.758 -4.652 -16.312 1 97.5 59 HIS B C 1
ATOM 2227 O O . HIS B 1 59 ? 7.137 -4.168 -15.242 1 97.5 59 HIS B O 1
ATOM 2233 N N . CYS B 1 60 ? 6.207 -5.777 -16.422 1 97.5 60 CYS B N 1
ATOM 2234 C CA . CYS B 1 60 ? 5.934 -6.66 -15.305 1 97.5 60 CYS B CA 1
ATOM 2235 C C . CYS B 1 60 ? 5.809 -8.109 -15.758 1 97.5 60 CYS B C 1
ATOM 2237 O O . CYS B 1 60 ? 5.129 -8.391 -16.75 1 97.5 60 CYS B O 1
ATOM 2239 N N . THR B 1 61 ? 6.473 -9.016 -15.094 1 96.5 61 THR B N 1
ATOM 2240 C CA . THR B 1 61 ? 6.359 -10.438 -15.383 1 96.5 61 THR B CA 1
ATOM 2241 C C . THR B 1 61 ? 6.656 -11.266 -14.133 1 96.5 61 THR B C 1
ATOM 2243 O O . THR B 1 61 ? 7.168 -10.742 -13.141 1 96.5 61 THR B O 1
ATOM 2246 N N . GLY B 1 62 ? 6.234 -12.5 -14.141 1 97.25 62 GLY B N 1
ATOM 2247 C CA . GLY B 1 62 ? 6.473 -13.398 -13.023 1 97.25 62 GLY B CA 1
ATOM 2248 C C . GLY B 1 62 ? 7.352 -14.586 -13.391 1 97.25 62 GLY B C 1
ATOM 2249 O O . GLY B 1 62 ? 7.477 -14.93 -14.562 1 97.25 62 GLY B O 1
ATOM 2250 N N . PHE B 1 63 ? 7.965 -15.125 -12.336 1 97.38 63 PHE B N 1
ATOM 2251 C CA . PHE B 1 63 ? 8.68 -16.375 -12.531 1 97.38 63 PHE B CA 1
ATOM 2252 C C . PHE B 1 63 ? 8.758 -17.156 -11.219 1 97.38 63 PHE B C 1
ATOM 2254 O O . PHE B 1 63 ? 8.492 -16.609 -10.148 1 97.38 63 PHE B O 1
ATOM 2261 N N . TYR B 1 64 ? 8.984 -18.422 -11.312 1 96.56 64 TYR B N 1
ATOM 2262 C CA . TYR B 1 64 ? 9.359 -19.266 -10.188 1 96.56 64 TYR B CA 1
ATOM 2263 C C . TYR B 1 64 ? 10.352 -20.328 -10.625 1 96.56 64 TYR B C 1
ATOM 2265 O O . TYR B 1 64 ? 10.555 -20.562 -11.82 1 96.56 64 TYR B O 1
ATOM 2273 N N . LEU B 1 65 ? 11.055 -20.828 -9.672 1 93.19 65 LEU B N 1
ATOM 2274 C CA . LEU B 1 65 ? 11.977 -21.938 -9.914 1 93.19 65 LEU B CA 1
ATOM 2275 C C . LEU B 1 65 ? 11.375 -23.25 -9.469 1 93.19 65 LEU B C 1
ATOM 2277 O O . LEU B 1 65 ? 10.961 -23.391 -8.312 1 93.19 65 LEU B O 1
ATOM 2281 N N . LYS B 1 66 ? 11.141 -24.156 -10.32 1 86.12 66 LYS B N 1
ATOM 2282 C CA . LYS B 1 66 ? 10.617 -25.469 -10 1 86.12 66 LYS B CA 1
ATOM 2283 C C . LYS B 1 66 ? 11.562 -26.234 -9.07 1 86.12 66 LYS B C 1
ATOM 2285 O O . LYS B 1 66 ? 12.789 -26.141 -9.219 1 86.12 66 LYS B O 1
ATOM 2290 N N . GLU B 1 67 ? 10.828 -26.609 -7.867 1 65.81 67 GLU B N 1
ATOM 2291 C CA . GLU B 1 67 ? 11.562 -27.422 -6.895 1 65.81 67 GLU B CA 1
ATOM 2292 C C . GLU B 1 67 ? 12.281 -28.578 -7.574 1 65.81 67 GLU B C 1
ATOM 2294 O O . GLU B 1 67 ? 11.812 -29.109 -8.578 1 65.81 67 GLU B O 1
ATOM 2299 N N . GLY B 1 68 ? 13.422 -29.047 -7.137 1 54.09 68 GLY B N 1
ATOM 2300 C CA . GLY B 1 68 ? 14.438 -30.047 -7.465 1 54.09 68 GLY B CA 1
ATOM 2301 C C . GLY B 1 68 ? 15.688 -29.422 -8.062 1 54.09 68 GLY B C 1
ATOM 2302 O O . GLY B 1 68 ? 16.703 -30.109 -8.227 1 54.09 68 GLY B O 1
ATOM 2303 N N . THR B 1 69 ? 15.398 -28.188 -8.719 1 42.88 69 THR B N 1
ATOM 2304 C CA . THR B 1 69 ? 16.641 -27.562 -9.148 1 42.88 69 THR B CA 1
ATOM 2305 C C . THR B 1 69 ? 17.062 -26.484 -8.148 1 42.88 69 THR B C 1
ATOM 2307 O O . THR B 1 69 ? 16.656 -25.328 -8.258 1 42.88 69 THR B O 1
ATOM 2310 N N . SER B 1 70 ? 16.734 -26.562 -7.051 1 38.16 70 SER B N 1
ATOM 2311 C CA . SER B 1 70 ? 16.922 -25.453 -6.125 1 38.16 70 SER B CA 1
ATOM 2312 C C . SER B 1 70 ? 18.344 -24.906 -6.211 1 38.16 70 SER B C 1
ATOM 2314 O O . SER B 1 70 ? 19.312 -25.594 -5.867 1 38.16 70 SER B O 1
ATOM 2316 N N . PRO B 1 71 ? 18.781 -24.156 -7.215 1 34.66 71 PRO B N 1
ATOM 2317 C CA . PRO B 1 71 ? 20.156 -23.781 -6.848 1 34.66 71 PRO B CA 1
ATOM 2318 C C . PRO B 1 71 ? 20.25 -23.266 -5.41 1 34.66 71 PRO B C 1
ATOM 2320 O O . PRO B 1 71 ? 19.25 -23.172 -4.711 1 34.66 71 PRO B O 1
ATOM 2323 N N . HIS B 1 72 ? 21.031 -21.906 -5.277 1 31.48 72 HIS B N 1
ATOM 2324 C CA . HIS B 1 72 ? 21.781 -21.203 -4.25 1 31.48 72 HIS B CA 1
ATOM 2325 C C . HIS B 1 72 ? 20.859 -20.562 -3.219 1 31.48 72 HIS B C 1
ATOM 2327 O O . HIS B 1 72 ? 20.125 -19.641 -3.537 1 31.48 72 HIS B O 1
ATOM 2333 N N . ALA B 1 73 ? 20.234 -21.266 -2.252 1 32.84 73 ALA B N 1
ATOM 2334 C CA . ALA B 1 73 ? 19.75 -20.734 -0.979 1 32.84 73 ALA B CA 1
ATOM 2335 C C . ALA B 1 73 ? 20.734 -19.734 -0.393 1 32.84 73 ALA B C 1
ATOM 2337 O O . ALA B 1 73 ? 21.328 -19.969 0.661 1 32.84 73 ALA B O 1
ATOM 2338 N N . ASP B 1 74 ? 21.625 -19.203 -0.992 1 31.25 74 ASP B N 1
ATOM 2339 C CA . ASP B 1 74 ? 22.594 -18.578 -0.104 1 31.25 74 ASP B CA 1
ATOM 2340 C C . ASP B 1 74 ? 21.922 -17.609 0.866 1 31.25 74 ASP B C 1
ATOM 2342 O O . ASP B 1 74 ? 22.547 -17.141 1.821 1 31.25 74 ASP B O 1
ATOM 2346 N N . GLY B 1 75 ? 21.219 -16.578 0.454 1 31.58 75 GLY B N 1
ATOM 2347 C CA . GLY B 1 75 ? 21.422 -15.555 1.471 1 31.58 75 GLY B CA 1
ATOM 2348 C C . GLY B 1 75 ? 20.875 -15.953 2.83 1 31.58 75 GLY B C 1
ATOM 2349 O O . GLY B 1 75 ? 20.359 -17.062 3 1 31.58 75 GLY B O 1
ATOM 2350 N N . HIS B 1 76 ? 20.688 -14.938 3.971 1 31.47 76 HIS B N 1
ATOM 2351 C CA . HIS B 1 76 ? 20.594 -15.133 5.414 1 31.47 76 HIS B CA 1
ATOM 2352 C C . HIS B 1 76 ? 19.422 -16.031 5.77 1 31.47 76 HIS B C 1
ATOM 2354 O O . HIS B 1 76 ? 18.297 -15.773 5.367 1 31.47 76 HIS B O 1
ATOM 2360 N N . GLY B 1 77 ? 19.641 -17.359 5.848 1 31.64 77 GLY B N 1
ATOM 2361 C CA . GLY B 1 77 ? 18.922 -18.484 6.43 1 31.64 77 GLY B CA 1
ATOM 2362 C C . GLY B 1 77 ? 18.109 -18.094 7.656 1 31.64 77 GLY B C 1
ATOM 2363 O O . GLY B 1 77 ? 18.641 -18.047 8.766 1 31.64 77 GLY B O 1
ATOM 2364 N N . THR B 1 78 ? 17.391 -17.047 7.691 1 31.84 78 THR B N 1
ATOM 2365 C CA . THR B 1 78 ? 16.656 -17.141 8.945 1 31.84 78 THR B CA 1
ATOM 2366 C C . THR B 1 78 ? 16.016 -18.516 9.102 1 31.84 78 THR B C 1
ATOM 2368 O O . THR B 1 78 ? 15.445 -19.047 8.148 1 31.84 78 THR B O 1
ATOM 2371 N N . LYS B 1 79 ? 16.672 -19.375 9.945 1 31.27 79 LYS B N 1
ATOM 2372 C CA . LYS B 1 79 ? 16.141 -20.656 10.391 1 31.27 79 LYS B CA 1
ATOM 2373 C C . LYS B 1 79 ? 14.617 -20.672 10.289 1 31.27 79 LYS B C 1
ATOM 2375 O O . LYS B 1 79 ? 13.945 -19.75 10.742 1 31.27 79 LYS B O 1
ATOM 2380 N N . PRO B 1 80 ? 14.086 -21.438 9.336 1 32.44 80 PRO B N 1
ATOM 2381 C CA . PRO B 1 80 ? 12.641 -21.594 9.461 1 32.44 80 PRO B CA 1
ATOM 2382 C C . PRO B 1 80 ? 12.188 -21.719 10.914 1 32.44 80 PRO B C 1
ATOM 2384 O O . PRO B 1 80 ? 12.766 -22.484 11.688 1 32.44 80 PRO B O 1
ATOM 2387 N N . SER B 1 81 ? 11.977 -20.703 11.594 1 33.03 81 SER B N 1
ATOM 2388 C CA . SER B 1 81 ? 11.422 -21.047 12.898 1 33.03 81 SER B CA 1
ATOM 2389 C C . SER B 1 81 ? 10.68 -22.375 12.859 1 33.03 81 SER B C 1
ATOM 2391 O O . SER B 1 81 ? 10.219 -22.797 11.797 1 33.03 81 SER B O 1
ATOM 2393 N N . ALA B 1 82 ? 10.812 -23.188 13.875 1 32.28 82 ALA B N 1
ATOM 2394 C CA . ALA B 1 82 ? 10.086 -24.438 14.102 1 32.28 82 ALA B CA 1
ATOM 2395 C C . ALA B 1 82 ? 8.719 -24.406 13.43 1 32.28 82 ALA B C 1
ATOM 2397 O O . ALA B 1 82 ? 7.82 -23.688 13.867 1 32.28 82 ALA B O 1
ATOM 2398 N N . ILE B 1 83 ? 8.703 -24.422 12.102 1 37.5 83 ILE B N 1
ATOM 2399 C CA . ILE B 1 83 ? 7.422 -24.734 11.477 1 37.5 83 ILE B CA 1
ATOM 2400 C C . ILE B 1 83 ? 6.699 -25.812 12.289 1 37.5 83 ILE B C 1
ATOM 2402 O O . ILE B 1 83 ? 7.246 -26.891 12.531 1 37.5 83 ILE B O 1
ATOM 2406 N N . ASP B 1 84 ? 5.945 -25.453 13.133 1 38.88 84 ASP B N 1
ATOM 2407 C CA . ASP B 1 84 ? 5.129 -26.453 13.82 1 38.88 84 ASP B CA 1
ATOM 2408 C C . ASP B 1 84 ? 4.73 -27.578 12.875 1 38.88 84 ASP B C 1
ATOM 2410 O O . ASP B 1 84 ? 4.422 -27.344 11.703 1 38.88 84 ASP B O 1
ATOM 2414 N N . LYS B 1 85 ? 5.262 -28.812 12.969 1 40.75 85 LYS B N 1
ATOM 2415 C CA . LYS B 1 85 ? 5.094 -30.141 12.391 1 40.75 85 LYS B CA 1
ATOM 2416 C C . LYS B 1 85 ? 3.623 -30.438 12.125 1 40.75 85 LYS B C 1
ATOM 2418 O O . LYS B 1 85 ? 3.23 -31.609 12.031 1 40.75 85 LYS B O 1
ATOM 2423 N N . SER B 1 86 ? 2.695 -29.547 12.445 1 46.06 86 SER B N 1
ATOM 2424 C CA . SER B 1 86 ? 1.41 -30.094 12.016 1 46.06 86 SER B CA 1
ATOM 2425 C C . SER B 1 86 ? 1.407 -30.391 10.523 1 46.06 86 SER B C 1
ATOM 2427 O O . SER B 1 86 ? 2.129 -29.75 9.75 1 46.06 86 SER B O 1
ATOM 2429 N N . PRO B 1 87 ? 1.047 -31.531 10.023 1 49.66 87 PRO B N 1
ATOM 2430 C CA . PRO B 1 87 ? 1.041 -31.922 8.609 1 49.66 87 PRO B CA 1
ATOM 2431 C C . PRO B 1 87 ? 0.569 -30.797 7.688 1 49.66 87 PRO B C 1
ATOM 2433 O O . PRO B 1 87 ? -0.601 -30.406 7.73 1 49.66 87 PRO B O 1
ATOM 2436 N N . MET B 1 88 ? 1.301 -29.766 7.512 1 58.25 88 MET B N 1
ATOM 2437 C CA . MET B 1 88 ? 1.068 -28.656 6.574 1 58.25 88 MET B CA 1
ATOM 2438 C C . MET B 1 88 ? 0.734 -29.188 5.184 1 58.25 88 MET B C 1
ATOM 2440 O O . MET B 1 88 ? 1.434 -30.062 4.664 1 58.25 88 MET B O 1
ATOM 2444 N N . LYS B 1 89 ? -0.562 -29.094 4.777 1 68 89 LYS B N 1
ATOM 2445 C CA . LYS B 1 89 ? -0.758 -29.312 3.346 1 68 89 LYS B CA 1
ATOM 2446 C C . LYS B 1 89 ? 0.198 -28.453 2.521 1 68 89 LYS B C 1
ATOM 2448 O O . LYS B 1 89 ? 0.485 -27.312 2.883 1 68 89 LYS B O 1
ATOM 2453 N N . ARG B 1 90 ? 0.872 -29.188 1.651 1 76.56 90 ARG B N 1
ATOM 2454 C CA . ARG B 1 90 ? 1.972 -28.547 0.938 1 76.56 90 ARG B CA 1
ATOM 2455 C C . ARG B 1 90 ? 1.493 -27.938 -0.38 1 76.56 90 ARG B C 1
ATOM 2457 O O . ARG B 1 90 ? 0.789 -28.594 -1.148 1 76.56 90 ARG B O 1
ATOM 2464 N N . PRO B 1 91 ? 1.804 -26.719 -0.685 1 82.75 91 PRO B N 1
ATOM 2465 C CA . PRO B 1 91 ? 1.564 -26.156 -2.018 1 82.75 91 PRO B CA 1
ATOM 2466 C C . PRO B 1 91 ? 2.504 -26.734 -3.074 1 82.75 91 PRO B C 1
ATOM 2468 O O . PRO B 1 91 ? 3.578 -27.25 -2.742 1 82.75 91 PRO B O 1
ATOM 2471 N N . SER B 1 92 ? 2.033 -26.812 -4.27 1 84.5 92 SER B N 1
ATOM 2472 C CA . SER B 1 92 ? 2.857 -27.312 -5.367 1 84.5 92 SER B CA 1
ATOM 2473 C C . SER B 1 92 ? 4.008 -26.359 -5.668 1 84.5 92 SER B C 1
ATOM 2475 O O . SER B 1 92 ? 5.105 -26.781 -6.02 1 84.5 92 SER B O 1
ATOM 2477 N N . ILE B 1 93 ? 3.701 -25.109 -5.605 1 92.06 93 ILE B N 1
ATOM 2478 C CA . ILE B 1 93 ? 4.688 -24.047 -5.785 1 92.06 93 ILE B CA 1
ATOM 2479 C C . ILE B 1 93 ? 4.852 -23.266 -4.48 1 92.06 93 ILE B C 1
ATOM 2481 O O . ILE B 1 93 ? 3.922 -22.578 -4.035 1 92.06 93 ILE B O 1
ATOM 2485 N N . LEU B 1 94 ? 5.977 -23.344 -3.932 1 92.38 94 LEU B N 1
ATOM 2486 C CA . LEU B 1 94 ? 6.184 -22.797 -2.592 1 92.38 94 LEU B CA 1
ATOM 2487 C C . LEU B 1 94 ? 6.492 -21.312 -2.646 1 92.38 94 LEU B C 1
ATOM 2489 O O . LEU B 1 94 ? 6.207 -20.578 -1.695 1 92.38 94 LEU B O 1
ATOM 2493 N N . SER B 1 95 ? 7.117 -20.953 -3.793 1 96.56 95 SER B N 1
ATOM 2494 C CA . SER B 1 95 ? 7.559 -19.562 -3.912 1 96.56 95 SER B CA 1
ATOM 2495 C C . SER B 1 95 ? 7.5 -19.094 -5.359 1 96.56 95 SER B C 1
ATOM 2497 O O . SER B 1 95 ? 7.699 -19.875 -6.285 1 96.56 95 SER B O 1
ATOM 2499 N N . CYS B 1 96 ? 7.223 -17.828 -5.527 1 97.62 96 CYS B N 1
ATOM 2500 C CA . CYS B 1 96 ? 7.324 -17.219 -6.844 1 97.62 96 CYS B CA 1
ATOM 2501 C C . CYS B 1 96 ? 7.797 -15.766 -6.734 1 97.62 96 CYS B C 1
ATOM 2503 O O . CYS B 1 96 ? 7.852 -15.211 -5.637 1 97.62 96 CYS B O 1
ATOM 2505 N N . SER B 1 97 ? 8.188 -15.25 -7.836 1 98.38 97 SER B N 1
ATOM 2506 C CA . SER B 1 97 ? 8.648 -13.867 -7.895 1 98.38 97 SER B CA 1
ATOM 2507 C C . SER B 1 97 ? 7.934 -13.086 -8.992 1 98.38 97 SER B C 1
ATOM 2509 O O . SER B 1 97 ? 7.574 -13.656 -10.031 1 98.38 97 SER B O 1
ATOM 2511 N N . VAL B 1 98 ? 7.648 -11.875 -8.742 1 98.31 98 VAL B N 1
ATOM 2512 C CA . VAL B 1 98 ? 7.18 -10.93 -9.742 1 98.31 98 VAL B CA 1
ATOM 2513 C C . VAL B 1 98 ? 8.188 -9.789 -9.891 1 98.31 98 VAL B C 1
ATOM 2515 O O . VAL B 1 98 ? 8.68 -9.258 -8.891 1 98.31 98 VAL B O 1
ATOM 2518 N N . VAL B 1 99 ? 8.531 -9.445 -11.102 1 98.5 99 VAL B N 1
ATOM 2519 C CA . VAL B 1 99 ? 9.484 -8.391 -11.406 1 98.5 99 VAL B CA 1
ATOM 2520 C C . VAL B 1 99 ? 8.758 -7.16 -11.938 1 98.5 99 VAL B C 1
ATOM 2522 O O . VAL B 1 99 ? 7.895 -7.277 -12.812 1 98.5 99 VAL B O 1
ATOM 2525 N N . TYR B 1 100 ? 9.07 -6.027 -11.391 1 98.56 100 TYR B N 1
ATOM 2526 C CA . TYR B 1 100 ? 8.422 -4.773 -11.742 1 98.56 100 TYR B CA 1
ATOM 2527 C C . TYR B 1 100 ? 9.438 -3.738 -12.203 1 98.56 100 TYR B C 1
ATOM 2529 O O . TYR B 1 100 ? 10.484 -3.564 -11.578 1 98.56 100 TYR B O 1
ATOM 2537 N N . ASP B 1 101 ? 9.195 -3.098 -13.289 1 98.62 101 ASP B N 1
ATOM 2538 C CA . ASP B 1 101 ? 9.898 -1.884 -13.695 1 98.62 101 ASP B CA 1
ATOM 2539 C C . ASP B 1 101 ? 9.219 -0.64 -13.125 1 98.62 101 ASP B C 1
ATOM 2541 O O . ASP B 1 101 ? 8.203 -0.179 -13.664 1 98.62 101 ASP B O 1
ATOM 2545 N N . LEU B 1 102 ? 9.766 -0.062 -12.055 1 98.12 102 LEU B N 1
ATOM 2546 C CA . LEU B 1 102 ? 9.148 1.044 -11.336 1 98.12 102 LEU B CA 1
ATOM 2547 C C . LEU B 1 102 ? 9.594 2.385 -11.906 1 98.12 102 LEU B C 1
ATOM 2549 O O . LEU B 1 102 ? 10.789 2.627 -12.078 1 98.12 102 LEU B O 1
ATOM 2553 N N . ARG B 1 103 ? 8.586 3.271 -12.133 1 97.06 103 ARG B N 1
ATOM 2554 C CA . ARG B 1 103 ? 8.867 4.582 -12.711 1 97.06 103 ARG B CA 1
ATOM 2555 C C . ARG B 1 103 ? 8.438 5.699 -11.766 1 97.06 103 ARG B C 1
ATOM 2557 O O . ARG B 1 103 ? 7.891 5.438 -10.695 1 97.06 103 ARG B O 1
ATOM 2564 N N . ALA B 1 104 ? 8.711 6.926 -12.141 1 94.69 104 ALA B N 1
ATOM 2565 C CA . ALA B 1 104 ? 8.625 8.094 -11.266 1 94.69 104 ALA B CA 1
ATOM 2566 C C . ALA B 1 104 ? 7.172 8.422 -10.922 1 94.69 104 ALA B C 1
ATOM 2568 O O . ALA B 1 104 ? 6.906 9.141 -9.961 1 94.69 104 ALA B O 1
ATOM 2569 N N . GLY B 1 105 ? 6.238 7.977 -11.703 1 95.25 105 GLY B N 1
ATOM 2570 C CA . GLY B 1 105 ? 4.836 8.211 -11.398 1 95.25 105 GLY B CA 1
ATOM 2571 C C . GLY B 1 105 ? 4.395 7.578 -10.094 1 95.25 105 GLY B C 1
ATOM 2572 O O . GLY B 1 105 ? 3.314 7.883 -9.586 1 95.25 105 GLY B O 1
ATOM 2573 N N . LEU B 1 106 ? 5.289 6.746 -9.508 1 97.12 106 LEU B N 1
ATOM 2574 C CA . LEU B 1 106 ? 4.973 6.008 -8.289 1 97.12 106 LEU B CA 1
ATOM 2575 C C . LEU B 1 106 ? 5.582 6.688 -7.07 1 97.12 106 LEU B C 1
ATOM 2577 O O . LEU B 1 106 ? 5.43 6.199 -5.945 1 97.12 106 LEU B O 1
ATOM 2581 N N . ASN B 1 107 ? 6.211 7.828 -7.238 1 94.19 107 ASN B N 1
ATOM 2582 C CA . ASN B 1 107 ? 6.957 8.477 -6.164 1 94.19 107 ASN B CA 1
ATOM 2583 C C . ASN B 1 107 ? 6.023 9.055 -5.102 1 94.19 107 ASN B C 1
ATOM 2585 O O . ASN B 1 107 ? 4.938 9.539 -5.422 1 94.19 107 ASN B O 1
ATOM 2589 N N . GLY B 1 108 ? 6.539 8.961 -3.865 1 92.06 108 GLY B N 1
ATOM 2590 C CA . GLY B 1 108 ? 5.848 9.539 -2.725 1 92.06 108 GLY B CA 1
ATOM 2591 C C . GLY B 1 108 ? 6.434 10.867 -2.285 1 92.06 108 GLY B C 1
ATOM 2592 O O . GLY B 1 108 ? 6.828 11.688 -3.119 1 92.06 108 GLY B O 1
ATOM 2593 N N . PHE B 1 109 ? 6.391 11.023 -1.001 1 87.5 109 PHE B N 1
ATOM 2594 C CA . PHE B 1 109 ? 6.75 12.297 -0.397 1 87.5 109 PHE B CA 1
ATOM 2595 C C . PHE B 1 109 ? 8.227 12.602 -0.607 1 87.5 109 PHE B C 1
ATOM 2597 O O . PHE B 1 109 ? 8.602 13.742 -0.885 1 87.5 109 PHE B O 1
ATOM 2604 N N . ASN B 1 110 ? 9.039 11.562 -0.489 1 81.56 110 ASN B N 1
ATOM 2605 C CA . ASN B 1 110 ? 10.477 11.773 -0.649 1 81.56 110 ASN B CA 1
ATOM 2606 C C . ASN B 1 110 ? 10.883 11.758 -2.119 1 81.56 110 ASN B C 1
ATOM 2608 O O . ASN B 1 110 ? 10.414 10.914 -2.889 1 81.56 110 ASN B O 1
ATOM 2612 N N . HIS B 1 111 ? 11.766 12.547 -2.385 1 79.44 111 HIS B N 1
ATOM 2613 C CA . HIS B 1 111 ? 12.195 12.719 -3.77 1 79.44 111 HIS B CA 1
ATOM 2614 C C . HIS B 1 111 ? 12.859 11.445 -4.297 1 79.44 111 HIS B C 1
ATOM 2616 O O . HIS B 1 111 ? 13.742 10.891 -3.646 1 79.44 111 HIS B O 1
ATOM 2622 N N . GLY B 1 112 ? 12.25 11.062 -5.445 1 88.62 112 GLY B N 1
ATOM 2623 C CA . GLY B 1 112 ? 12.914 9.992 -6.18 1 88.62 112 GLY B CA 1
ATOM 2624 C C . GLY B 1 112 ? 12.695 8.625 -5.566 1 88.62 112 GLY B C 1
ATOM 2625 O O . GLY B 1 112 ? 13.406 7.672 -5.902 1 88.62 112 GLY B O 1
ATOM 2626 N N . HIS B 1 113 ? 11.758 8.602 -4.641 1 93.19 113 HIS B N 1
ATOM 2627 C CA . HIS B 1 113 ? 11.555 7.324 -3.967 1 93.19 113 HIS B CA 1
ATOM 2628 C C . HIS B 1 113 ? 10.117 6.848 -4.105 1 93.19 113 HIS B C 1
ATOM 2630 O O . HIS B 1 113 ? 9.18 7.652 -4.062 1 93.19 113 HIS B O 1
ATOM 2636 N N . LEU B 1 114 ? 10.016 5.555 -4.238 1 96.56 114 LEU B N 1
ATOM 2637 C CA . LEU B 1 114 ? 8.711 4.91 -4.238 1 96.56 114 LEU B CA 1
ATOM 2638 C C . LEU B 1 114 ? 7.934 5.254 -2.973 1 96.56 114 LEU B C 1
ATOM 2640 O O . LEU B 1 114 ? 8.5 5.27 -1.877 1 96.56 114 LEU B O 1
ATOM 2644 N N . GLN B 1 115 ? 6.691 5.605 -3.113 1 96.12 115 GLN B N 1
ATOM 2645 C CA . GLN B 1 115 ? 5.867 5.797 -1.925 1 96.12 115 GLN B CA 1
ATOM 2646 C C . GLN B 1 115 ? 5.848 4.539 -1.059 1 96.12 115 GLN B C 1
ATOM 2648 O O . GLN B 1 115 ? 5.66 3.434 -1.567 1 96.12 115 GLN B O 1
ATOM 2653 N N . GLY B 1 116 ? 5.922 4.676 0.198 1 95.19 116 GLY B N 1
ATOM 2654 C CA . GLY B 1 116 ? 6.055 3.547 1.104 1 95.19 116 GLY B CA 1
ATOM 2655 C C . GLY B 1 116 ? 4.898 2.572 1.017 1 95.19 116 GLY B C 1
ATOM 2656 O O . GLY B 1 116 ? 5.102 1.355 1.038 1 95.19 116 GLY B O 1
ATOM 2657 N N . GLY B 1 117 ? 3.695 3.041 0.96 1 97.62 117 GLY B N 1
ATOM 2658 C CA . GLY B 1 117 ? 2.527 2.178 0.889 1 97.62 117 GLY B CA 1
ATOM 2659 C C . GLY B 1 117 ? 2.516 1.29 -0.34 1 97.62 117 GLY B C 1
ATOM 2660 O O . GLY B 1 117 ? 1.885 0.231 -0.342 1 97.62 117 GLY B O 1
ATOM 2661 N N . LEU B 1 118 ? 3.182 1.682 -1.378 1 98.31 118 LEU B N 1
ATOM 2662 C CA . LEU B 1 118 ? 3.176 0.912 -2.617 1 98.31 118 LEU B CA 1
ATOM 2663 C C . LEU B 1 118 ? 3.961 -0.386 -2.453 1 98.31 118 LEU B C 1
ATOM 2665 O O . LEU B 1 118 ? 3.785 -1.325 -3.234 1 98.31 118 LEU B O 1
ATOM 2669 N N . VAL B 1 119 ? 4.848 -0.431 -1.483 1 98.69 119 VAL B N 1
ATOM 2670 C CA . VAL B 1 119 ? 5.535 -1.68 -1.169 1 98.69 119 VAL B CA 1
ATOM 2671 C C . VAL B 1 119 ? 4.512 -2.75 -0.792 1 98.69 119 VAL B C 1
ATOM 2673 O O . VAL B 1 119 ? 4.621 -3.9 -1.228 1 98.69 119 VAL B O 1
ATOM 2676 N N . ALA B 1 120 ? 3.523 -2.369 -0.018 1 98.75 120 ALA B N 1
ATOM 2677 C CA . ALA B 1 120 ? 2.451 -3.295 0.335 1 98.75 120 ALA B CA 1
ATOM 2678 C C . ALA B 1 120 ? 1.665 -3.721 -0.901 1 98.75 120 ALA B C 1
ATOM 2680 O O . ALA B 1 120 ? 1.231 -4.871 -1.004 1 98.75 120 ALA B O 1
ATOM 2681 N N . VAL B 1 121 ? 1.44 -2.822 -1.836 1 98.5 121 VAL B N 1
ATOM 2682 C CA . VAL B 1 121 ? 0.723 -3.133 -3.068 1 98.5 121 VAL B CA 1
ATOM 2683 C C . VAL B 1 121 ? 1.469 -4.215 -3.844 1 98.5 121 VAL B C 1
ATOM 2685 O O . VAL B 1 121 ? 0.866 -5.195 -4.293 1 98.5 121 VAL B O 1
ATOM 2688 N N . LEU B 1 122 ? 2.762 -4.031 -3.98 1 98.69 122 LEU B N 1
ATOM 2689 C CA . LEU B 1 122 ? 3.58 -4.969 -4.738 1 98.69 122 LEU B CA 1
ATOM 2690 C C . LEU B 1 122 ? 3.635 -6.328 -4.047 1 98.69 122 LEU B C 1
ATOM 2692 O O . LEU B 1 122 ? 3.525 -7.367 -4.699 1 98.69 122 LEU B O 1
ATOM 2696 N N . MET B 1 123 ? 3.777 -6.297 -2.729 1 98.62 123 MET B N 1
ATOM 2697 C CA . MET B 1 123 ? 3.814 -7.551 -1.983 1 98.62 123 MET B CA 1
ATOM 2698 C C . MET B 1 123 ? 2.473 -8.273 -2.066 1 98.62 123 MET B C 1
ATOM 2700 O O . MET B 1 123 ? 2.43 -9.492 -2.242 1 98.62 123 MET B O 1
ATOM 2704 N N . ASP B 1 124 ? 1.42 -7.523 -1.913 1 97.88 124 ASP B N 1
ATOM 2705 C CA . ASP B 1 124 ? 0.083 -8.094 -2.047 1 97.88 124 ASP B CA 1
ATOM 2706 C C . ASP B 1 124 ? -0.097 -8.758 -3.41 1 97.88 124 ASP B C 1
ATOM 2708 O O . ASP B 1 124 ? -0.633 -9.859 -3.5 1 97.88 124 ASP B O 1
ATOM 2712 N N . ASP B 1 125 ? 0.384 -8.148 -4.43 1 97.38 125 ASP B N 1
ATOM 2713 C CA . ASP B 1 125 ? 0.281 -8.68 -5.781 1 97.38 125 ASP B CA 1
ATOM 2714 C C . ASP B 1 125 ? 1.061 -9.984 -5.918 1 97.38 125 ASP B C 1
ATOM 2716 O O . ASP B 1 125 ? 0.551 -10.969 -6.469 1 97.38 125 ASP B O 1
ATOM 2720 N N . ALA B 1 126 ? 2.287 -9.992 -5.445 1 98.06 126 ALA B N 1
ATOM 2721 C CA . ALA B 1 126 ? 3.127 -11.188 -5.543 1 98.06 126 ALA B CA 1
ATOM 2722 C C . ALA B 1 126 ? 2.535 -12.344 -4.746 1 98.06 126 ALA B C 1
ATOM 2724 O O . ALA B 1 126 ? 2.506 -13.484 -5.223 1 98.06 126 ALA B O 1
ATOM 2725 N N . MET B 1 127 ? 2.062 -12.047 -3.562 1 96.88 127 MET B N 1
ATOM 2726 C CA . MET B 1 127 ? 1.489 -13.086 -2.719 1 96.88 127 MET B CA 1
ATOM 2727 C C . MET B 1 127 ? 0.196 -13.625 -3.32 1 96.88 127 MET B C 1
ATOM 2729 O O . MET B 1 127 ? -0.046 -14.836 -3.301 1 96.88 127 MET B O 1
ATOM 2733 N N . THR B 1 128 ? -0.623 -12.742 -3.84 1 94.38 128 THR B N 1
ATOM 2734 C CA . THR B 1 128 ? -1.826 -13.172 -4.543 1 94.38 128 THR B CA 1
ATOM 2735 C C . THR B 1 128 ? -1.466 -14.016 -5.762 1 94.38 128 THR B C 1
ATOM 2737 O O . THR B 1 128 ? -2.096 -15.039 -6.023 1 94.38 128 THR B O 1
ATOM 2740 N N . SER B 1 129 ? -0.483 -13.617 -6.484 1 95 129 SER B N 1
ATOM 2741 C CA . SER B 1 129 ? -0.035 -14.359 -7.66 1 95 129 SER B CA 1
ATOM 2742 C C . SER B 1 129 ? 0.39 -15.773 -7.289 1 95 129 SER B C 1
ATOM 2744 O O . SER B 1 129 ? 0.092 -16.734 -8.008 1 95 129 SER B O 1
ATOM 2746 N N . LEU B 1 130 ? 1.099 -15.898 -6.172 1 95.19 130 LEU B N 1
ATOM 2747 C CA . LEU B 1 130 ? 1.529 -17.219 -5.723 1 95.19 130 LEU B CA 1
ATOM 2748 C C . LEU B 1 130 ? 0.329 -18.109 -5.441 1 95.19 130 LEU B C 1
ATOM 2750 O O . LEU B 1 130 ? 0.305 -19.281 -5.848 1 95.19 130 LEU B O 1
ATOM 2754 N N . THR B 1 131 ? -0.623 -17.578 -4.777 1 92.62 131 THR B N 1
ATOM 2755 C CA . THR B 1 131 ? -1.812 -18.344 -4.414 1 92.62 131 THR B CA 1
ATOM 2756 C C . THR B 1 131 ? -2.586 -18.766 -5.66 1 92.62 131 THR B C 1
ATOM 2758 O O . THR B 1 131 ? -2.957 -19.922 -5.801 1 92.62 131 THR B O 1
ATOM 2761 N N . VAL B 1 132 ? -2.779 -17.859 -6.57 1 91.38 132 VAL B N 1
ATOM 2762 C CA . VAL B 1 132 ? -3.537 -18.125 -7.789 1 91.38 132 VAL B CA 1
ATOM 2763 C C . VAL B 1 132 ? -2.779 -19.125 -8.664 1 91.38 132 VAL B C 1
ATOM 2765 O O . VAL B 1 132 ? -3.381 -20.016 -9.273 1 91.38 132 VAL B O 1
ATOM 2768 N N . LEU B 1 133 ? -1.489 -18.891 -8.742 1 92.5 133 LEU B N 1
ATOM 2769 C CA . LEU B 1 133 ? -0.639 -19.797 -9.516 1 92.5 133 LEU B CA 1
ATOM 2770 C C . LEU B 1 133 ? -0.801 -21.234 -9.039 1 92.5 133 LEU B C 1
ATOM 2772 O O . LEU B 1 133 ? -0.892 -22.156 -9.852 1 92.5 133 LEU B O 1
ATOM 2776 N N . ASN B 1 134 ? -0.787 -21.422 -7.777 1 91.88 134 ASN B N 1
ATOM 2777 C CA . ASN B 1 134 ? -0.985 -22.766 -7.227 1 91.88 134 ASN B CA 1
ATOM 2778 C C . ASN B 1 134 ? -2.359 -23.328 -7.59 1 91.88 134 ASN B C 1
ATOM 2780 O O . ASN B 1 134 ? -2.48 -24.484 -7.977 1 91.88 134 ASN B O 1
ATOM 2784 N N . GLY B 1 135 ? -3.375 -22.516 -7.434 1 89.69 135 GLY B N 1
ATOM 2785 C CA . GLY B 1 135 ? -4.711 -22.938 -7.816 1 89.69 135 GLY B CA 1
ATOM 2786 C C . GLY B 1 135 ? -4.812 -23.359 -9.273 1 89.69 135 GLY B C 1
ATOM 2787 O O . GLY B 1 135 ? -5.406 -24.391 -9.586 1 89.69 135 GLY B O 1
ATOM 2788 N N . LYS B 1 136 ? -4.27 -22.609 -10.109 1 89.19 136 LYS B N 1
ATOM 2789 C CA . LYS B 1 136 ? -4.297 -22.906 -11.539 1 89.19 136 LYS B CA 1
ATOM 2790 C C . LYS B 1 136 ? -3.545 -24.203 -11.852 1 89.19 136 LYS B C 1
ATOM 2792 O O . LYS B 1 136 ? -4 -25.016 -12.656 1 89.19 136 LYS B O 1
ATOM 2797 N N . THR B 1 137 ? -2.412 -24.281 -11.234 1 89.5 137 THR B N 1
ATOM 2798 C CA . THR B 1 137 ? -1.613 -25.484 -11.438 1 89.5 137 THR B CA 1
ATOM 2799 C C . THR B 1 137 ? -2.371 -26.719 -10.969 1 89.5 137 THR B C 1
ATOM 2801 O O . THR B 1 137 ? -2.352 -27.75 -11.641 1 89.5 137 THR B O 1
ATOM 2804 N N . GLN B 1 138 ? -3.041 -26.625 -9.867 1 88.5 138 GLN B N 1
ATOM 2805 C CA . GLN B 1 138 ? -3.844 -27.719 -9.344 1 88.5 138 GLN B CA 1
ATOM 2806 C C . GLN B 1 138 ? -5.008 -28.062 -10.273 1 88.5 138 GLN B C 1
ATOM 2808 O O . GLN B 1 138 ? -5.316 -29.234 -10.492 1 88.5 138 GLN B O 1
ATOM 2813 N N . THR B 1 139 ? -5.637 -27.047 -10.766 1 89.69 139 THR B N 1
ATOM 2814 C CA . THR B 1 139 ? -6.746 -27.234 -11.695 1 89.69 139 THR B CA 1
ATOM 2815 C C . THR B 1 139 ? -6.27 -27.938 -12.969 1 89.69 139 THR B C 1
ATOM 2817 O O . THR B 1 139 ? -6.949 -28.828 -13.477 1 89.69 139 THR B O 1
ATOM 2820 N N . ARG B 1 140 ? -5.156 -27.625 -13.438 1 88.94 140 ARG B N 1
ATOM 2821 C CA . ARG B 1 140 ? -4.598 -28.203 -14.656 1 88.94 140 ARG B CA 1
ATOM 2822 C C . ARG B 1 140 ? -4.195 -29.656 -14.43 1 88.94 140 ARG B C 1
ATOM 2824 O O . ARG B 1 140 ? -4.438 -30.516 -15.289 1 88.94 140 ARG B O 1
ATOM 2831 N N . SER B 1 141 ? -3.648 -29.906 -13.281 1 87.94 141 SER B N 1
ATOM 2832 C CA . SER B 1 141 ? -3.086 -31.234 -13.023 1 87.94 141 SER B CA 1
ATOM 2833 C C . SER B 1 141 ? -4.156 -32.219 -12.539 1 87.94 141 SER B C 1
ATOM 2835 O O . SER B 1 141 ? -4.102 -33.406 -12.836 1 87.94 141 SER B O 1
ATOM 2837 N N . HIS B 1 142 ? -5.117 -31.672 -11.805 1 87.94 142 HIS B N 1
ATOM 2838 C CA . HIS B 1 142 ? -6.051 -32.594 -11.148 1 87.94 142 HIS B CA 1
ATOM 2839 C C . HIS B 1 142 ? -7.488 -32.281 -11.562 1 87.94 142 HIS B C 1
ATOM 2841 O O . HIS B 1 142 ? -8.391 -33.094 -11.32 1 87.94 142 HIS B O 1
ATOM 2847 N N . GLY B 1 143 ? -7.645 -31.156 -12.18 1 86.56 143 GLY B N 1
ATOM 2848 C CA . GLY B 1 143 ? -9.008 -30.766 -12.492 1 86.56 143 GLY B CA 1
ATOM 2849 C C . GLY B 1 143 ? -9.891 -30.625 -11.266 1 86.56 143 GLY B C 1
ATOM 2850 O O . GLY B 1 143 ? -9.516 -29.953 -10.297 1 86.56 143 GLY B O 1
ATOM 2851 N N . GLU B 1 144 ? -11.109 -31.25 -11.383 1 84.44 144 GLU B N 1
ATOM 2852 C CA . GLU B 1 144 ? -12.055 -31.188 -10.273 1 84.44 144 GLU B CA 1
ATOM 2853 C C . GLU B 1 144 ? -11.898 -32.406 -9.352 1 84.44 144 GLU B C 1
ATOM 2855 O O . GLU B 1 144 ? -12.664 -32.562 -8.391 1 84.44 144 GLU B O 1
ATOM 2860 N N . ARG B 1 145 ? -10.953 -33.25 -9.609 1 87.75 145 ARG B N 1
ATOM 2861 C CA . ARG B 1 145 ? -10.734 -34.438 -8.805 1 87.75 145 ARG B CA 1
ATOM 2862 C C . ARG B 1 145 ? -10.258 -34.094 -7.398 1 87.75 145 ARG B C 1
ATOM 2864 O O . ARG B 1 145 ? -9.688 -33.031 -7.184 1 87.75 145 ARG B O 1
ATOM 2871 N N . GLU B 1 146 ? -10.609 -34.969 -6.543 1 85.56 146 GLU B N 1
ATOM 2872 C CA . GLU B 1 146 ? -10.148 -34.75 -5.172 1 85.56 146 GLU B CA 1
ATOM 2873 C C . GLU B 1 146 ? -8.625 -34.719 -5.098 1 85.56 146 GLU B C 1
ATOM 2875 O O . GLU B 1 146 ? -7.949 -35.5 -5.762 1 85.56 146 GLU B O 1
ATOM 2880 N N . LEU B 1 147 ? -8.188 -33.844 -4.367 1 82.44 147 LEU B N 1
ATOM 2881 C CA . LEU B 1 147 ? -6.746 -33.719 -4.184 1 82.44 147 LEU B CA 1
ATOM 2882 C C . LEU B 1 147 ? -6.27 -34.625 -3.047 1 82.44 147 LEU B C 1
ATOM 2884 O O . LEU B 1 147 ? -7.035 -34.938 -2.131 1 82.44 147 LEU B O 1
ATOM 2888 N N . PRO B 1 148 ? -5.062 -35.062 -3.242 1 81.38 148 PRO B N 1
ATOM 2889 C CA . PRO B 1 148 ? -4.492 -35.781 -2.094 1 81.38 148 PRO B CA 1
ATOM 2890 C C . PRO B 1 148 ? -4.605 -34.969 -0.794 1 81.38 148 PRO B C 1
ATOM 2892 O O . PRO B 1 148 ? -4.578 -33.75 -0.815 1 81.38 148 PRO B O 1
ATOM 2895 N N . ALA B 1 149 ? -4.73 -35.688 0.356 1 76.5 149 ALA B N 1
ATOM 2896 C CA . ALA B 1 149 ? -4.996 -35.094 1.662 1 76.5 149 ALA B CA 1
ATOM 2897 C C . ALA B 1 149 ? -3.889 -34.125 2.061 1 76.5 149 ALA B C 1
ATOM 2899 O O . ALA B 1 149 ? -4.129 -33.156 2.789 1 76.5 149 ALA B O 1
ATOM 2900 N N . GLU B 1 150 ? -2.715 -34.312 1.446 1 77.31 150 GLU B N 1
ATOM 2901 C CA . GLU B 1 150 ? -1.543 -33.531 1.841 1 77.31 150 GLU B CA 1
ATOM 2902 C C . GLU B 1 150 ? -1.457 -32.219 1.058 1 77.31 150 GLU B C 1
ATOM 2904 O O . GLU B 1 150 ? -0.65 -31.344 1.383 1 77.31 150 GLU B O 1
ATOM 2909 N N . ILE B 1 151 ? -2.367 -32.094 0.089 1 76.75 151 ILE B N 1
ATOM 2910 C CA . ILE B 1 151 ? -2.283 -30.922 -0.778 1 76.75 151 ILE B CA 1
ATOM 2911 C C . ILE B 1 151 ? -3.359 -29.922 -0.388 1 76.75 151 ILE B C 1
ATOM 2913 O O . ILE B 1 151 ? -4.535 -30.266 -0.267 1 76.75 151 ILE B O 1
ATOM 2917 N N . LEU B 1 152 ? -2.861 -28.734 -0.147 1 79.88 152 LEU B N 1
ATOM 2918 C CA . LEU B 1 152 ? -3.793 -27.641 0.13 1 79.88 152 LEU B CA 1
ATOM 2919 C C . LEU B 1 152 ? -4.574 -27.266 -1.124 1 79.88 152 LEU B C 1
ATOM 2921 O O . LEU B 1 152 ? -3.98 -26.922 -2.146 1 79.88 152 LEU B O 1
ATOM 2925 N N . ASP B 1 153 ? -5.871 -27.375 -1.041 1 83.56 153 ASP B N 1
ATOM 2926 C CA . ASP B 1 153 ? -6.695 -27.031 -2.199 1 83.56 153 ASP B CA 1
ATOM 2927 C C . ASP B 1 153 ? -6.812 -25.531 -2.373 1 83.56 153 ASP B C 1
ATOM 2929 O O . ASP B 1 153 ? -7.484 -24.859 -1.585 1 83.56 153 ASP B O 1
ATOM 2933 N N . LEU B 1 154 ? -6.219 -25.062 -3.424 1 86.62 154 LEU B N 1
ATOM 2934 C CA . LEU B 1 154 ? -6.223 -23.625 -3.695 1 86.62 154 LEU B CA 1
ATOM 2935 C C . LEU B 1 154 ? -6.996 -23.312 -4.973 1 86.62 154 LEU B C 1
ATOM 2937 O O . LEU B 1 154 ? -6.898 -22.219 -5.512 1 86.62 154 LEU B O 1
ATOM 2941 N N . ARG B 1 155 ? -7.766 -24.391 -5.215 1 82.06 155 ARG B N 1
ATOM 2942 C CA . ARG B 1 155 ? -8.586 -24.203 -6.406 1 82.06 155 ARG B CA 1
ATOM 2943 C C . ARG B 1 155 ? -9.789 -23.312 -6.105 1 82.06 155 ARG B C 1
ATOM 2945 O O . ARG B 1 155 ? -10.461 -23.5 -5.086 1 82.06 155 ARG B O 1
ATOM 2952 N N . ASN B 1 156 ? -10.117 -22.281 -6.785 1 71.5 156 ASN B N 1
ATOM 2953 C CA . ASN B 1 156 ? -11.305 -21.438 -6.742 1 71.5 156 ASN B CA 1
ATOM 2954 C C . ASN B 1 156 ? -11.508 -20.812 -5.363 1 71.5 156 ASN B C 1
ATOM 2956 O O . ASN B 1 156 ? -12.633 -20.734 -4.867 1 71.5 156 ASN B O 1
ATOM 2960 N N . ARG B 1 157 ? -10.547 -20.625 -4.648 1 68.81 157 ARG B N 1
ATOM 2961 C CA . ARG B 1 157 ? -10.719 -20.141 -3.287 1 68.81 157 ARG B CA 1
ATOM 2962 C C . ARG B 1 157 ? -10.789 -18.609 -3.266 1 68.81 157 ARG B C 1
ATOM 2964 O O . ARG B 1 157 ? -9.992 -17.938 -3.924 1 68.81 157 ARG B O 1
ATOM 2971 N N . ARG B 1 158 ? -11.953 -18.219 -2.723 1 74.75 158 ARG B N 1
ATOM 2972 C CA . ARG B 1 158 ? -12.008 -16.812 -2.342 1 74.75 158 ARG B CA 1
ATOM 2973 C C . ARG B 1 158 ? -11.219 -16.562 -1.058 1 74.75 158 ARG B C 1
ATOM 2975 O O . ARG B 1 158 ? -11.211 -17.406 -0.155 1 74.75 158 ARG B O 1
ATOM 2982 N N . ALA B 1 159 ? -10.414 -15.664 -1.094 1 80.88 159 ALA B N 1
ATOM 2983 C CA . ALA B 1 159 ? -9.578 -15.383 0.07 1 80.88 159 ALA B CA 1
ATOM 2984 C C . ALA B 1 159 ? -9.617 -13.898 0.428 1 80.88 159 ALA B C 1
ATOM 2986 O O . ALA B 1 159 ? -9.867 -13.055 -0.435 1 80.88 159 ALA B O 1
ATOM 2987 N N . ALA B 1 160 ? -9.641 -13.664 1.725 1 88.12 160 ALA B N 1
ATOM 2988 C CA . ALA B 1 160 ? -9.562 -12.305 2.244 1 88.12 160 ALA B CA 1
ATOM 2989 C C . ALA B 1 160 ? -8.281 -12.094 3.041 1 88.12 160 ALA B C 1
ATOM 2991 O O . ALA B 1 160 ? -7.879 -12.961 3.826 1 88.12 160 ALA B O 1
ATOM 2992 N N . THR B 1 161 ? -7.68 -11.016 2.799 1 93.06 161 THR B N 1
ATOM 2993 C CA . THR B 1 161 ? -6.48 -10.68 3.557 1 93.06 161 THR B CA 1
ATOM 2994 C C . THR B 1 161 ? -6.844 -10.148 4.941 1 93.06 161 THR B C 1
ATOM 2996 O O . THR B 1 161 ? -7.668 -9.242 5.062 1 93.06 161 THR B O 1
ATOM 2999 N N . ALA B 1 162 ? -6.305 -10.742 5.961 1 96.62 162 ALA B N 1
ATOM 3000 C CA . ALA B 1 162 ? -6.57 -10.312 7.332 1 96.62 162 ALA B CA 1
ATOM 3001 C C . ALA B 1 162 ? -5.602 -9.211 7.758 1 96.62 162 ALA B C 1
ATOM 3003 O O . ALA B 1 162 ? -5.992 -8.266 8.445 1 96.62 162 ALA B O 1
ATOM 3004 N N . TYR B 1 163 ? -4.363 -9.352 7.387 1 98.5 163 TYR B N 1
ATOM 3005 C CA . TYR B 1 163 ? -3.393 -8.297 7.66 1 98.5 163 TYR B CA 1
ATOM 3006 C C . TYR B 1 163 ? -2.248 -8.336 6.656 1 98.5 163 TYR B C 1
ATOM 3008 O O . TYR B 1 163 ? -2.031 -9.352 5.992 1 98.5 163 TYR B O 1
ATOM 3016 N N . ILE B 1 164 ? -1.535 -7.273 6.531 1 98.62 164 ILE B N 1
ATOM 3017 C CA . ILE B 1 164 ? -0.246 -7.176 5.855 1 98.62 164 ILE B CA 1
ATOM 3018 C C . ILE B 1 164 ? 0.701 -6.305 6.672 1 98.62 164 ILE B C 1
ATOM 3020 O O . ILE B 1 164 ? 0.33 -5.211 7.105 1 98.62 164 ILE B O 1
ATOM 3024 N N . ASN B 1 165 ? 1.849 -6.805 6.934 1 98.81 165 ASN B N 1
ATOM 3025 C CA . ASN B 1 165 ? 2.906 -6.098 7.648 1 98.81 165 ASN B CA 1
ATOM 3026 C C . ASN B 1 165 ? 4.137 -5.895 6.77 1 98.81 165 ASN B C 1
ATOM 3028 O O . ASN B 1 165 ? 4.594 -6.828 6.109 1 98.81 165 ASN B O 1
ATOM 3032 N N . VAL B 1 166 ? 4.625 -4.688 6.824 1 98.81 166 VAL B N 1
ATOM 3033 C CA . VAL B 1 166 ? 5.785 -4.375 6 1 98.81 166 VAL B CA 1
ATOM 3034 C C . VAL B 1 166 ? 6.895 -3.785 6.871 1 98.81 166 VAL B C 1
ATOM 3036 O O . VAL B 1 166 ? 6.641 -2.893 7.684 1 98.81 166 VAL B O 1
ATOM 3039 N N . GLN B 1 167 ? 8.039 -4.262 6.719 1 98.75 167 GLN B N 1
ATOM 3040 C CA . GLN B 1 167 ? 9.25 -3.697 7.293 1 98.75 167 GLN B CA 1
ATOM 3041 C C . GLN B 1 167 ? 10.141 -3.088 6.211 1 98.75 167 GLN B C 1
ATOM 3043 O O . GLN B 1 167 ? 10.539 -3.775 5.27 1 98.75 167 GLN B O 1
ATOM 3048 N N . PHE B 1 168 ? 10.5 -1.854 6.438 1 98.12 168 PHE B N 1
ATOM 3049 C CA . PHE B 1 168 ? 11.344 -1.164 5.469 1 98.12 168 PHE B CA 1
ATOM 3050 C C . PHE B 1 168 ? 12.805 -1.207 5.898 1 98.12 168 PHE B C 1
ATOM 3052 O O . PHE B 1 168 ? 13.125 -0.956 7.059 1 98.12 168 PHE B O 1
ATOM 3059 N N . ARG B 1 169 ? 13.633 -1.497 4.914 1 97.06 169 ARG B N 1
ATOM 3060 C CA . ARG B 1 169 ? 15.055 -1.609 5.223 1 97.06 169 ARG B CA 1
ATOM 3061 C C . ARG B 1 169 ? 15.859 -0.556 4.469 1 97.06 169 ARG B C 1
ATOM 3063 O O . ARG B 1 169 ? 16.797 0.02 5.016 1 97.06 169 ARG B O 1
ATOM 3070 N N . LYS B 1 170 ? 15.578 -0.399 3.26 1 95.56 170 LYS B N 1
ATOM 3071 C CA . LYS B 1 170 ? 16.25 0.539 2.363 1 95.56 170 LYS B CA 1
ATOM 3072 C C . LYS B 1 170 ? 15.25 1.215 1.431 1 95.56 170 LYS B C 1
ATOM 3074 O O . LYS B 1 170 ? 14.352 0.559 0.89 1 95.56 170 LYS B O 1
ATOM 3079 N N . PRO B 1 171 ? 15.391 2.561 1.285 1 94.5 171 PRO B N 1
ATOM 3080 C CA . PRO B 1 171 ? 14.477 3.227 0.351 1 94.5 171 PRO B CA 1
ATOM 3081 C C . PRO B 1 171 ? 14.602 2.695 -1.075 1 94.5 171 PRO B C 1
ATOM 3083 O O . PRO B 1 171 ? 15.703 2.348 -1.515 1 94.5 171 PRO B O 1
ATOM 3086 N N . ILE B 1 172 ? 13.508 2.617 -1.79 1 96.75 172 ILE B N 1
ATOM 3087 C CA . ILE B 1 172 ? 13.492 2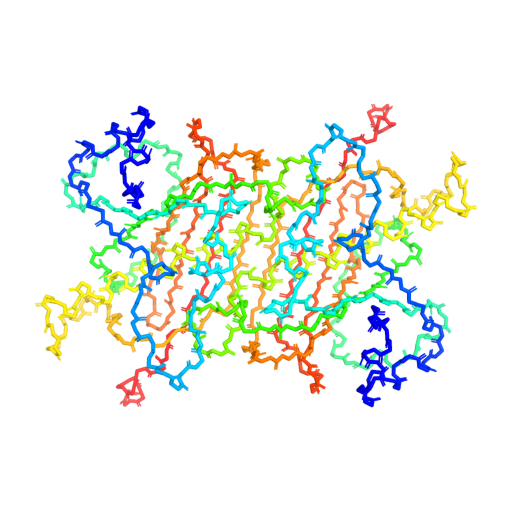.172 -3.178 1 96.75 172 ILE B CA 1
ATOM 3088 C C . ILE B 1 172 ? 13.469 3.383 -4.109 1 96.75 172 ILE B C 1
ATOM 3090 O O . ILE B 1 172 ? 12.492 4.137 -4.137 1 96.75 172 ILE B O 1
ATOM 3094 N N . VAL B 1 173 ? 14.5 3.518 -4.879 1 95.25 173 VAL B N 1
ATOM 3095 C CA . VAL B 1 173 ? 14.625 4.652 -5.789 1 95.25 173 VAL B CA 1
ATOM 3096 C C . VAL B 1 173 ? 13.922 4.336 -7.109 1 95.25 173 VAL B C 1
ATOM 3098 O O . VAL B 1 173 ? 13.805 3.172 -7.496 1 95.25 173 VAL B O 1
ATOM 3101 N N . THR B 1 174 ? 13.422 5.348 -7.77 1 95 174 THR B N 1
ATOM 3102 C CA . THR B 1 174 ? 12.852 5.219 -9.109 1 95 174 THR B CA 1
ATOM 3103 C C . THR B 1 174 ? 13.594 6.105 -10.102 1 95 174 THR B C 1
ATOM 3105 O O . THR B 1 174 ? 14.094 7.172 -9.734 1 95 174 THR B O 1
ATOM 3108 N N . PRO B 1 175 ? 13.805 5.699 -11.305 1 95.81 175 PRO B N 1
ATOM 3109 C CA . PRO B 1 175 ? 13.367 4.418 -11.859 1 95.81 175 PRO B CA 1
ATOM 3110 C C . PRO B 1 175 ? 14.273 3.254 -11.453 1 95.81 175 PRO B C 1
ATOM 3112 O O . PRO B 1 175 ? 15.477 3.439 -11.266 1 95.81 175 PRO B O 1
ATOM 3115 N N . GLN B 1 176 ? 13.648 2.125 -11.289 1 97.56 176 GLN B N 1
ATOM 3116 C CA . GLN B 1 176 ? 14.43 0.929 -11 1 97.56 176 GLN B CA 1
ATOM 3117 C C . GLN B 1 176 ? 13.602 -0.335 -11.219 1 97.56 176 GLN B C 1
ATOM 3119 O O . GLN B 1 176 ? 12.383 -0.318 -11.055 1 97.56 176 GLN B O 1
ATOM 3124 N N . VAL B 1 177 ? 14.312 -1.42 -11.57 1 98.38 177 VAL B N 1
ATOM 3125 C CA . VAL B 1 177 ? 13.695 -2.74 -11.602 1 98.38 177 VAL B CA 1
ATOM 3126 C C . VAL B 1 177 ? 13.844 -3.412 -10.234 1 98.38 177 VAL B C 1
ATOM 3128 O O . VAL B 1 177 ? 14.914 -3.373 -9.633 1 98.38 177 VAL B O 1
ATOM 3131 N N . VAL B 1 178 ? 12.75 -3.975 -9.742 1 98.62 178 VAL B N 1
ATOM 3132 C CA . VAL B 1 178 ? 12.812 -4.695 -8.477 1 98.62 178 VAL B CA 1
ATOM 3133 C C . VAL B 1 178 ? 12.203 -6.09 -8.648 1 98.62 178 VAL B C 1
ATOM 3135 O O . VAL B 1 178 ? 11.383 -6.309 -9.539 1 98.62 178 VAL B O 1
ATOM 3138 N N . ILE B 1 179 ? 12.609 -7.035 -7.793 1 98.69 179 ILE B N 1
ATOM 3139 C CA . ILE B 1 179 ? 12.039 -8.375 -7.715 1 98.69 179 ILE B CA 1
ATOM 3140 C C . ILE B 1 179 ? 11.312 -8.555 -6.383 1 98.69 179 ILE B C 1
ATOM 3142 O O . ILE B 1 179 ? 11.898 -8.336 -5.316 1 98.69 179 ILE B O 1
ATOM 3146 N N . VAL B 1 180 ? 10.086 -8.859 -6.457 1 98.88 180 VAL B N 1
ATOM 3147 C CA . VAL B 1 180 ? 9.297 -9.172 -5.27 1 98.88 180 VAL B CA 1
ATOM 3148 C C . VAL B 1 180 ? 9.055 -10.672 -5.195 1 98.88 180 VAL B C 1
ATOM 3150 O O . VAL B 1 180 ? 8.43 -11.258 -6.082 1 98.88 180 VAL B O 1
ATOM 3153 N N . THR B 1 181 ? 9.531 -11.281 -4.117 1 98.75 181 THR B N 1
ATOM 3154 C CA . THR B 1 181 ? 9.391 -12.719 -3.945 1 98.75 181 THR B CA 1
ATOM 3155 C C . THR B 1 181 ? 8.414 -13.039 -2.816 1 98.75 181 THR B C 1
ATOM 3157 O O . THR B 1 181 ? 8.523 -12.492 -1.718 1 98.75 181 THR B O 1
ATOM 3160 N N . ALA B 1 182 ? 7.484 -13.844 -3.094 1 98.5 182 ALA B N 1
ATOM 3161 C CA . ALA B 1 182 ? 6.508 -14.32 -2.117 1 98.5 182 ALA B CA 1
ATOM 3162 C C . ALA B 1 182 ? 6.703 -15.812 -1.83 1 98.5 182 ALA B C 1
ATOM 3164 O O . ALA B 1 182 ? 7.012 -16.594 -2.734 1 98.5 182 ALA B O 1
ATOM 3165 N N . SER B 1 183 ? 6.484 -16.188 -0.595 1 97.19 183 SER B N 1
ATOM 3166 C CA . SER B 1 183 ? 6.598 -17.578 -0.184 1 97.19 183 SER B CA 1
ATOM 3167 C C . SER B 1 183 ? 5.523 -17.953 0.837 1 97.19 183 SER B C 1
ATOM 3169 O O . SER B 1 183 ? 5.164 -17.125 1.686 1 97.19 183 SER B O 1
ATOM 3171 N N . PHE B 1 184 ? 5.105 -19.188 0.75 1 93.69 184 PHE B N 1
ATOM 3172 C CA . PHE B 1 184 ? 4.27 -19.719 1.823 1 93.69 184 PHE B CA 1
ATOM 3173 C C . PHE B 1 184 ? 5.102 -20 3.068 1 93.69 184 PHE B C 1
ATOM 3175 O O . PHE B 1 184 ? 6.211 -20.531 2.975 1 93.69 184 PHE B O 1
ATOM 3182 N N . VAL B 1 185 ? 4.621 -19.594 4.227 1 93.81 185 VAL B N 1
ATOM 3183 C CA . VAL B 1 185 ? 5.273 -19.875 5.504 1 93.81 185 VAL B CA 1
ATOM 3184 C C . VAL B 1 185 ? 4.504 -20.953 6.254 1 93.81 185 VAL B C 1
ATOM 3186 O O . VAL B 1 185 ? 5.105 -21.875 6.812 1 93.81 185 VAL B O 1
ATOM 3189 N N . SER B 1 186 ? 3.227 -20.844 6.262 1 90.12 186 SER B N 1
ATOM 3190 C CA . SER B 1 186 ? 2.367 -21.828 6.914 1 90.12 186 SER B CA 1
ATOM 3191 C C . SER B 1 186 ? 0.984 -21.859 6.27 1 90.12 186 SER B C 1
ATOM 3193 O O . SER B 1 186 ? 0.518 -20.859 5.734 1 90.12 186 SER B O 1
ATOM 3195 N N . THR B 1 187 ? 0.454 -23.062 6.293 1 84.19 187 THR B N 1
ATOM 3196 C CA . THR B 1 187 ? -0.89 -23.297 5.77 1 84.19 187 THR B CA 1
ATOM 3197 C C . THR B 1 187 ? -1.735 -24.078 6.773 1 84.19 187 THR B C 1
ATOM 3199 O O . THR B 1 187 ? -1.541 -25.281 6.957 1 84.19 187 THR B O 1
ATOM 3202 N N . GLU B 1 188 ? -2.391 -23.406 7.582 1 79.62 188 GLU B N 1
ATOM 3203 C CA . GLU B 1 188 ? -3.26 -24.078 8.547 1 79.62 188 GLU B CA 1
ATOM 3204 C C . GLU B 1 188 ? -4.73 -23.922 8.172 1 79.62 188 GLU B C 1
ATOM 3206 O O . GLU B 1 188 ? -5.297 -22.828 8.328 1 79.62 188 GLU B O 1
ATOM 3211 N N . ARG B 1 189 ? -5.332 -25.016 7.742 1 77.62 189 ARG B N 1
ATOM 3212 C CA . ARG B 1 189 ? -6.734 -24.969 7.34 1 77.62 189 ARG B CA 1
ATOM 3213 C C . ARG B 1 189 ? -6.988 -23.859 6.332 1 77.62 189 ARG B C 1
ATOM 3215 O O . ARG B 1 189 ? -6.453 -23.891 5.223 1 77.62 189 ARG B O 1
ATOM 3222 N N . ARG B 1 190 ? -7.703 -22.891 6.852 1 79.88 190 ARG B N 1
ATOM 3223 C CA . ARG B 1 190 ? -8.086 -21.812 5.941 1 79.88 190 ARG B CA 1
ATOM 3224 C C . ARG B 1 190 ? -7.121 -20.641 6.047 1 79.88 190 ARG B C 1
ATOM 3226 O O . ARG B 1 190 ? -7.289 -19.625 5.352 1 79.88 190 ARG B O 1
ATOM 3233 N N . LYS B 1 191 ? -6.152 -20.812 6.895 1 88.06 191 LYS B N 1
ATOM 3234 C CA . LYS B 1 191 ? -5.227 -19.703 7.129 1 88.06 191 LYS B CA 1
ATOM 3235 C C . LYS B 1 191 ? -3.916 -19.906 6.375 1 88.06 191 LYS B C 1
ATOM 3237 O O . LYS B 1 191 ? -3.227 -20.906 6.578 1 88.06 191 LYS B O 1
ATOM 3242 N N . LEU B 1 192 ? -3.629 -19.016 5.52 1 92.06 192 LEU B N 1
ATOM 3243 C CA . LEU B 1 192 ? -2.363 -19 4.793 1 92.06 192 LEU B CA 1
ATOM 3244 C C . LEU B 1 192 ? -1.479 -17.844 5.273 1 92.06 192 LEU B C 1
ATOM 3246 O O . LEU B 1 192 ? -1.875 -16.688 5.203 1 92.06 192 LEU B O 1
ATOM 3250 N N . ILE B 1 193 ? -0.37 -18.172 5.75 1 95.31 193 ILE B N 1
ATOM 3251 C CA . ILE B 1 193 ? 0.621 -17.156 6.07 1 95.31 193 ILE B CA 1
ATOM 3252 C C . ILE B 1 193 ? 1.678 -17.094 4.969 1 95.31 193 ILE B C 1
ATOM 3254 O O . ILE B 1 193 ? 2.289 -18.109 4.633 1 95.31 193 ILE B O 1
ATOM 3258 N N . LEU B 1 194 ? 1.825 -15.945 4.445 1 97.12 194 LEU B N 1
ATOM 3259 C CA . LEU B 1 194 ? 2.812 -15.711 3.398 1 97.12 194 LEU B CA 1
ATOM 3260 C C . LEU B 1 194 ? 3.828 -14.656 3.83 1 97.12 194 LEU B C 1
ATOM 3262 O O . LEU B 1 194 ? 3.527 -13.812 4.676 1 97.12 194 LEU B O 1
ATOM 3266 N N . ARG B 1 195 ? 4.961 -14.758 3.277 1 98.44 195 ARG B N 1
ATOM 3267 C CA . ARG B 1 195 ? 5.992 -13.734 3.418 1 98.44 195 ARG B CA 1
ATOM 3268 C C . ARG B 1 195 ? 6.438 -13.211 2.055 1 98.44 195 ARG B C 1
ATOM 3270 O O . ARG B 1 195 ? 6.289 -13.906 1.043 1 98.44 195 ARG B O 1
ATOM 3277 N N . ALA B 1 196 ? 6.93 -12.023 2.049 1 98.69 196 ALA B N 1
ATOM 3278 C CA . ALA B 1 196 ? 7.434 -11.438 0.81 1 98.69 196 ALA B CA 1
ATOM 3279 C C . ALA B 1 196 ? 8.664 -10.57 1.071 1 98.69 196 ALA B C 1
ATOM 3281 O O . ALA B 1 196 ? 8.867 -10.094 2.188 1 98.69 196 ALA B O 1
ATOM 3282 N N . SER B 1 197 ? 9.484 -10.453 0.107 1 98.81 197 SER B N 1
ATOM 3283 C CA . SER B 1 197 ? 10.625 -9.555 0.124 1 98.81 197 SER B CA 1
ATOM 3284 C C . SER B 1 197 ? 10.773 -8.82 -1.207 1 98.81 197 SER B C 1
ATOM 3286 O O . SER B 1 197 ? 10.383 -9.336 -2.254 1 98.81 197 SER B O 1
ATOM 3288 N N . ILE B 1 198 ? 11.312 -7.633 -1.141 1 98.81 198 ILE B N 1
ATOM 3289 C CA . ILE B 1 198 ? 11.602 -6.848 -2.334 1 98.81 198 ILE B CA 1
ATOM 3290 C C . ILE B 1 198 ? 13.109 -6.602 -2.432 1 98.81 198 ILE B C 1
ATOM 3292 O O . ILE B 1 198 ? 13.719 -6.07 -1.502 1 98.81 198 ILE B O 1
ATOM 3296 N N . LYS B 1 199 ? 13.672 -6.977 -3.539 1 98.5 199 LYS B N 1
ATOM 3297 C CA . LYS B 1 199 ? 15.086 -6.734 -3.809 1 98.5 199 LYS B CA 1
ATOM 3298 C C . LYS B 1 199 ? 15.266 -5.766 -4.973 1 98.5 199 LYS B C 1
ATOM 3300 O O . LYS B 1 199 ? 14.523 -5.816 -5.953 1 98.5 199 LYS B O 1
ATOM 3305 N N . ASP B 1 200 ? 16.312 -4.965 -4.84 1 97.31 200 ASP B N 1
ATOM 3306 C CA . ASP B 1 200 ? 16.625 -4.055 -5.934 1 97.31 200 ASP B CA 1
ATOM 3307 C C . ASP B 1 200 ? 17.594 -4.699 -6.926 1 97.31 200 ASP B C 1
ATOM 3309 O O . ASP B 1 200 ? 17.859 -5.898 -6.84 1 97.31 200 ASP B O 1
ATOM 3313 N N . GLU B 1 201 ? 18.078 -3.959 -7.852 1 94.25 201 GLU B N 1
ATOM 3314 C CA . GLU B 1 201 ? 18.891 -4.469 -8.945 1 94.25 201 GLU B CA 1
ATOM 3315 C C . GLU B 1 201 ? 20.25 -4.969 -8.438 1 94.25 201 GLU B C 1
ATOM 3317 O O . GLU B 1 201 ? 20.891 -5.785 -9.094 1 94.25 201 GLU B O 1
ATOM 3322 N N . LYS B 1 202 ? 20.625 -4.445 -7.352 1 94.56 202 LYS B N 1
ATOM 3323 C CA . LYS B 1 202 ? 21.906 -4.852 -6.77 1 94.56 202 LYS B CA 1
ATOM 3324 C C . LYS B 1 202 ? 21.734 -6.098 -5.902 1 94.56 202 LYS B C 1
ATOM 3326 O O . LYS B 1 202 ? 22.719 -6.648 -5.41 1 94.56 202 LYS B O 1
ATOM 3331 N N . GLY B 1 203 ? 20.547 -6.488 -5.684 1 95.19 203 GLY B N 1
ATOM 3332 C CA . GLY B 1 203 ? 20.281 -7.672 -4.883 1 95.19 203 GLY B CA 1
ATOM 3333 C C . GLY B 1 203 ? 20.047 -7.359 -3.414 1 95.19 203 GLY B C 1
ATOM 3334 O O . GLY B 1 203 ? 19.875 -8.266 -2.6 1 95.19 203 GLY B O 1
ATOM 3335 N N . ASP B 1 204 ? 20.016 -6.059 -3.062 1 97.38 204 ASP B N 1
ATOM 3336 C CA . ASP B 1 204 ? 19.766 -5.66 -1.681 1 97.38 204 ASP B CA 1
ATOM 3337 C C . ASP B 1 204 ? 18.281 -5.77 -1.33 1 97.38 204 ASP B C 1
ATOM 3339 O O . ASP B 1 204 ? 17.422 -5.406 -2.133 1 97.38 204 ASP B O 1
ATOM 3343 N N . ILE B 1 205 ? 18.031 -6.309 -0.091 1 98.44 205 ILE B N 1
ATOM 3344 C CA . ILE B 1 205 ? 16.656 -6.344 0.405 1 98.44 205 ILE B CA 1
ATOM 3345 C C . ILE B 1 205 ? 16.219 -4.941 0.824 1 98.44 205 ILE B C 1
ATOM 3347 O O . ILE B 1 205 ? 16.828 -4.332 1.709 1 98.44 205 ILE B O 1
ATOM 3351 N N . CYS B 1 206 ? 15.219 -4.426 0.196 1 98.56 206 CYS B N 1
ATOM 3352 C CA . CYS B 1 206 ? 14.711 -3.09 0.491 1 98.56 206 CYS B CA 1
ATOM 3353 C C . CYS B 1 206 ? 13.57 -3.152 1.499 1 98.56 206 CYS B C 1
ATOM 3355 O O . CYS B 1 206 ? 13.344 -2.197 2.246 1 98.56 206 CYS B O 1
ATOM 3357 N N . ALA B 1 207 ? 12.836 -4.223 1.521 1 98.81 207 ALA B N 1
ATOM 3358 C CA . ALA B 1 207 ? 11.711 -4.395 2.43 1 98.81 207 ALA B CA 1
ATOM 3359 C C . ALA B 1 207 ? 11.328 -5.867 2.564 1 98.81 207 ALA B C 1
ATOM 3361 O O . ALA B 1 207 ? 11.586 -6.664 1.658 1 98.81 207 ALA B O 1
ATOM 3362 N N . THR B 1 208 ? 10.773 -6.238 3.67 1 98.88 208 THR B N 1
ATOM 3363 C CA . THR B 1 208 ? 10.164 -7.539 3.924 1 98.88 208 THR B CA 1
ATOM 3364 C C . THR B 1 208 ? 8.758 -7.383 4.492 1 98.88 208 THR B C 1
ATOM 3366 O O . THR B 1 208 ? 8.391 -6.301 4.961 1 98.88 208 THR B O 1
ATOM 3369 N N . GLY B 1 209 ? 7.996 -8.359 4.363 1 98.75 209 GLY B N 1
ATOM 3370 C CA . GLY B 1 209 ? 6.641 -8.305 4.887 1 98.75 209 GLY B CA 1
ATOM 3371 C C . GLY B 1 209 ? 5.996 -9.672 5.027 1 98.75 209 GLY B C 1
ATOM 3372 O O . GLY B 1 209 ? 6.562 -10.68 4.586 1 98.75 209 GLY B O 1
ATOM 3373 N N . ASP B 1 210 ? 4.902 -9.719 5.66 1 98.56 210 ASP B N 1
ATOM 3374 C CA . ASP B 1 210 ? 4.102 -10.938 5.777 1 98.56 210 ASP B CA 1
ATOM 3375 C C . ASP B 1 210 ? 2.609 -10.617 5.789 1 98.56 210 ASP B C 1
ATOM 3377 O O . ASP B 1 210 ? 2.221 -9.461 5.973 1 98.56 210 ASP B O 1
ATOM 3381 N N . SER B 1 211 ? 1.853 -11.602 5.523 1 98.25 211 SER B N 1
ATOM 3382 C CA . SER B 1 211 ? 0.405 -11.438 5.441 1 98.25 211 SER B CA 1
ATOM 3383 C C . SER B 1 211 ? -0.32 -12.719 5.848 1 98.25 211 SER B C 1
ATOM 3385 O O . SER B 1 211 ? 0.201 -13.82 5.664 1 98.25 211 SER B O 1
ATOM 3387 N N . LEU B 1 212 ? -1.41 -12.523 6.445 1 97 212 LEU B N 1
ATOM 3388 C CA . LEU B 1 212 ? -2.35 -13.617 6.688 1 97 212 LEU B CA 1
ATOM 3389 C C . LEU B 1 212 ? -3.543 -13.523 5.742 1 97 212 LEU B C 1
ATOM 3391 O O . LEU B 1 212 ? -4.219 -12.492 5.688 1 97 212 LEU B O 1
ATOM 3395 N N . VAL B 1 213 ? -3.742 -14.562 5.051 1 92.75 213 VAL B N 1
ATOM 3396 C CA . VAL B 1 213 ? -4.883 -14.672 4.148 1 92.75 213 VAL B CA 1
ATOM 3397 C C . VAL B 1 213 ? -5.809 -15.797 4.625 1 92.75 213 VAL B C 1
ATOM 3399 O O . VAL B 1 213 ? -5.355 -16.906 4.926 1 92.75 213 VAL B O 1
ATOM 3402 N N . ILE B 1 214 ? -7.062 -15.461 4.637 1 89.31 214 ILE B N 1
ATOM 3403 C CA . ILE B 1 214 ? -8.031 -16.438 5.125 1 89.31 214 ILE B CA 1
ATOM 3404 C C . ILE B 1 214 ? -8.961 -16.859 3.984 1 89.31 214 ILE B C 1
ATOM 3406 O O . ILE B 1 214 ? -9.633 -16.016 3.379 1 89.31 214 ILE B O 1
ATOM 3410 N N . GLY B 1 215 ? -9.023 -18.125 3.746 1 82.25 215 GLY B N 1
ATOM 3411 C CA . GLY B 1 215 ? -9.883 -18.688 2.717 1 82.25 215 GLY B CA 1
ATOM 3412 C C . GLY B 1 215 ? -11.305 -18.906 3.18 1 82.25 215 GLY B C 1
ATOM 3413 O O . GLY B 1 215 ? -11.586 -18.891 4.383 1 82.25 215 GLY B O 1
ATOM 3414 N N . ASP B 1 216 ? -12.227 -18.812 2.215 1 73 216 ASP B N 1
ATOM 3415 C CA . ASP B 1 216 ? -13.617 -19.109 2.535 1 73 216 ASP B CA 1
ATOM 3416 C C . ASP B 1 216 ? -13.758 -20.531 3.102 1 73 216 ASP B C 1
ATOM 3418 O O . ASP B 1 216 ? -12.844 -21.344 2.963 1 73 216 ASP B O 1
ATOM 3422 N N . ARG B 1 217 ? -14.836 -20.516 3.996 1 58.69 217 ARG B N 1
ATOM 3423 C CA . ARG B 1 217 ? -15.117 -21.812 4.613 1 58.69 217 ARG B CA 1
ATOM 3424 C C . ARG B 1 217 ? -15.375 -22.875 3.553 1 58.69 217 ARG B C 1
ATOM 3426 O O . ARG B 1 217 ? -16.047 -22.625 2.555 1 58.69 217 ARG B O 1
ATOM 3433 N N . ASP B 1 218 ? -14.508 -23.781 3.553 1 52.59 218 ASP B N 1
ATOM 3434 C CA . ASP B 1 218 ? -14.82 -24.984 2.771 1 52.59 218 ASP B CA 1
ATOM 3435 C C . ASP B 1 218 ? -16.156 -25.578 3.191 1 52.59 218 ASP B C 1
ATOM 3437 O O . ASP B 1 218 ? -16.391 -25.844 4.375 1 52.59 218 ASP B O 1
ATOM 3441 N N . PRO B 1 219 ? -17.234 -25.453 2.369 1 47.56 219 PRO B N 1
ATOM 3442 C CA . PRO B 1 219 ? -18.438 -26.156 2.785 1 47.56 219 PRO B CA 1
ATOM 3443 C C . PRO B 1 219 ? -18.141 -27.5 3.443 1 47.56 219 PRO B C 1
ATOM 3445 O O . PRO B 1 219 ? -18.922 -27.969 4.277 1 47.56 219 PRO B O 1
ATOM 3448 N N . ARG B 1 220 ? -17.125 -28.109 3.057 1 44.81 220 ARG B N 1
ATOM 3449 C CA . ARG B 1 220 ? -16.875 -29.422 3.621 1 44.81 220 ARG B CA 1
ATOM 3450 C C . ARG B 1 220 ? -16.391 -29.328 5.062 1 44.81 220 ARG B C 1
ATOM 3452 O O . ARG B 1 220 ? -16.25 -30.344 5.754 1 44.81 220 ARG B O 1
ATOM 3459 N N . ASP B 1 221 ? -15.828 -28.25 5.469 1 46.41 221 ASP B N 1
ATOM 3460 C CA . ASP B 1 221 ? -15.375 -28.078 6.844 1 46.41 221 ASP B CA 1
ATOM 3461 C C . ASP B 1 221 ? -16.562 -27.969 7.801 1 46.41 221 ASP B C 1
ATOM 3463 O O . ASP B 1 221 ? -16.406 -28.141 9.016 1 46.41 221 ASP B O 1
ATOM 3467 N N . GLU B 1 222 ? -17.578 -27.406 7.5 1 38.31 222 GLU B N 1
ATOM 3468 C CA . GLU B 1 222 ? -18.75 -27.438 8.367 1 38.31 222 GLU B CA 1
ATOM 3469 C C . GLU B 1 222 ? -19.172 -28.859 8.703 1 38.31 222 GLU B C 1
ATOM 3471 O O . GLU B 1 222 ? -19.859 -29.094 9.703 1 38.31 222 GLU B O 1
ATOM 3476 N N . LYS B 1 223 ? -18.984 -29.797 7.867 1 34.69 223 LYS B N 1
ATOM 3477 C CA . LYS B 1 223 ? -19.516 -31.094 8.266 1 34.69 223 LYS B CA 1
ATOM 3478 C C . LYS B 1 223 ? -18.672 -31.719 9.375 1 34.69 223 LYS B C 1
ATOM 3480 O O . LYS B 1 223 ? -18.938 -32.844 9.812 1 34.69 223 LYS B O 1
ATOM 3485 N N . LEU B 1 224 ? -17.453 -31.141 9.664 1 30.12 224 LEU B N 1
ATOM 3486 C CA . LEU B 1 224 ? -16.953 -31.797 10.875 1 30.12 224 LEU B CA 1
ATOM 3487 C C . LEU B 1 224 ? -17.438 -31.062 12.125 1 30.12 224 LEU B C 1
ATOM 3489 O O . LEU B 1 224 ? -17.484 -29.828 12.141 1 30.12 224 LEU B O 1
#

Foldseek 3Di:
DPDLLVVQCVDVVVVVVCPQAQKDKDAFPLQDPPPDDPPDDDPSCVSNPVQCDDAFWVHKIKIAGQPPSDPPPPDDCPPLPCPPPPLFQDFRGFKMKMKTQGHPSQDDDDPQFGDPVVVQVRQVRRQVRRLVVSQVVCCVVQNPHDDDPSHDHSHPWDKDWPDKDKDFDATHGPRFMKMKMKGWSGDDPQKTKMKIFIATPVRDTGMIMMTIMGTPDDPVVVVD/DPDLLVVQCVDVVVVVVCPQAQKDKDAFPLQDPPPDDPPDPDPSCVSNPVQCDDAAWVHKIKIAGQPPSDPDPPDDCPPLPPPPPPLFQDFRGFKMKMKTQGHPSQDDDDPQFGDPVVVQVRQVRRQVRRLVVSQVVCCVVQNPHDDDPSHDHSHPWDKDWPDKDKDFDATHGPRFMKMKMKGWSGDDPQKTKMKIFIATPVRDTGMIMMTIMGTPDDVVVVVD

Nearest PDB structures (foldseek):
  4xy6-assembly1_A  TM=9.005E-01  e=8.063E-08  Streptococcus pneumoniae TIGR4
  2fs2-assembly1_B  TM=9.328E-01  e=4.214E-07  Escherichia coli
  3lbe-assembly1_B  TM=8.975E-01  e=5.723E-07  Streptococcus mutans UA159
  4xy5-assembly1_A  TM=8.254E-01  e=1.488E-07  Streptococcus pneumoniae TIGR4
  6fdg-assembly1_D  TM=8.122E-01  e=8.787E-07  Staphylococcus aureus

InterPro domains:
  IPR006683 Thioesterase domain [PF03061] (111-207)
  IPR029069 HotDog domain superfamily [SSF54637] (70-213)
  IPR052061 Post-transcriptional expression and antimicrobial biosynthesis protein [PTHR47260] (6-219)

Organism: Verticillium dahliae (strain VdLs.17 / ATCC MYA-4575 / FGSC 10137) (NCBI:txid498257)

pLDDT: mean 83.53, std 20.32, range [30.02, 98.88]

Sequence (448 aa):
MFDNMDYFKSFPWFDALTKEPGFVSFTPVSRSNGTYGDNEPPRNQILRQTFNNSDTIPHCTGFYLKEGTSPHADGHGTKPSAIDKSPMKRPSILSCSVVYDLRAGLNGFNHGHLQGGLVAVLMDDAMTSLTVLNGKTQTRSHGERELPAEILDLRNRRAATAYINVQFRKPIVTPQVVIVTASFVSTERRKLILRASIKDEKGDICATGDSLVIGDRDPRDEKLMFDNMDYFKSFPWFDALTKEPGFVSFTPVSRSNGTYGDNEPPRNQILRQTFNNSDTIPHCTGFYLKEGTSPHADGHGTKPSAIDKSPMKRPSILSCSVVYDLRAGLNGFNHGHLQGGLVAVLMDDAMTSLTVLNGKTQTRSHGERELPAEILDLRNRRAATAYINVQFRKPIVTPQVVIVTASFVSTERRKLILRASIKDEKGDICATGDSLVIGDRDPRDEKL